Protein AF-A0A7J6UEG7-F1 (afdb_monomer_lite)

Organism: Perkinsus olseni (NCBI:txid32597)

Secondary structure (DSSP, 8-state):
--GGGS-GGG----SPPPHHHHHHHHHHHHTS-TT--B-HHHHHHHHHHHS-TT----HHHHHHHHHHHHHB-TTSPPPHHHHHHHHHHHHHHSPTTPPPPHHHHHHHHHHHHHHHHHGGGS-HHHHHHHHHHHTTSS--HHHHHHHHHHHTT-HHHHHHHHHHHHTTT--HHHHHHHHHHHHHS----HHHHHHHHHHHTTS-HHHHHTTHHHHHHHHHHHTS--S-HHHHHHHHHHHHHT---HHHHHHHHHHHHHHHHHHGGG--HHHHHHHHHHHHHHHH-----SS--------HHHHHHHHHHHHHHHHHHHTSSS--HHHHHHHHHHHHHHHHHT---TTHHHHHHHHHHHHHHT-STTTHHHHHHHHHHHHHTT--GGGGG--HHHHHHHHHHHHHHHHHHHHHTT-TTHHHHHHHH--S---HHHHHHHHHHHHHHHHH-HHHHTTS-HHHHHHHHH-

Foldseek 3Di:
DPVVPDDLLRDAADDADDPVVLLVQLVVLVPDPLPAAHELVSLLRNLCRSQPDDDDQDPSLLSSLQSSLSRYDLVHDHDLSSLLSNLRSQLSNAAQPRDRDPSNLVSNVSSLVNCLVCVVVDQLVSLLVSLLSCLSPPHPPVSLVSSLVSCLVPLVSLLSNLLSVLSNQPCLPSNLSSLVSNLVDQDQALVSLLSSLQSLLSHDLVRVVVVVVVLVSSLVNNPPDLVDLQSLLSSLLSVLSNLDDPVVLLVSLVSLLVSLLVCQLVDALVSLLSSLVSNLSSQPPNDDDDDDDDRPARDPVRLQSNLASSLSNLLVQLVDPDQDLVSLQSNLSNLLSCLSNVRAHPPLVSSLVSLLCVLVRPQDLSNLVSNLSNLQSCLSNVSQVSLQSCDLVSLVSSLVNALLSSLLSNLSSQDPNSVVSLVSLLDPDDDPVSVVSNVNSVVSNVPVPVVVVVVCDPVNVVSSVVD

Radius of gyration: 27.98 Å; chains: 1; bounding box: 71×56×66 Å

Sequence (467 aa):
LILGSISLPLLKLTGRVEKDVVAALARRLSRTPPTLRLSPRSVSNILAGACGDRHENSKASRELLEDLAARIDPEQPFAAIDSFSILRACGSILKPGQSASERTNNMITQCCGHLRRNYSDYEPRTLVFSLHMLSLFQPDRGLLRELLPVADGFPLNLQTMLLGVCERGKDIDSARQVLDRIGRLRCSDSAEAARILRSISRLPSELWESYSNLVDDLSKCALRDTKSSSRIFAVCLALAKMKPKREKVSELLERVMRAVVAAGDRLDLVDAATATSILVKLTSGVEADGDDRSPVMLPSRFCEPVAESIVSCLLRASSAPRFTARDLDRSSQCLAGLARLQLRPAEAEALELCLANMINDSISIKTAPFILSIIHSMWKLDLRRASNSVTERVVAALCEVDAVRTVYCVACLGASSVLGSLRLALRPGLTAVESSQLITALATIHLDNPRISDTLSRDDLQTALDL

pLDDT: mean 77.67, std 12.0, range [40.75, 94.38]

Structure (mmCIF, N/CA/C/O backbone):
data_AF-A0A7J6UEG7-F1
#
_entry.id   AF-A0A7J6UEG7-F1
#
loop_
_atom_site.group_PDB
_atom_site.id
_atom_site.type_symbol
_atom_site.label_atom_id
_atom_site.label_alt_id
_atom_site.label_comp_id
_atom_site.label_asym_id
_atom_site.label_entity_id
_atom_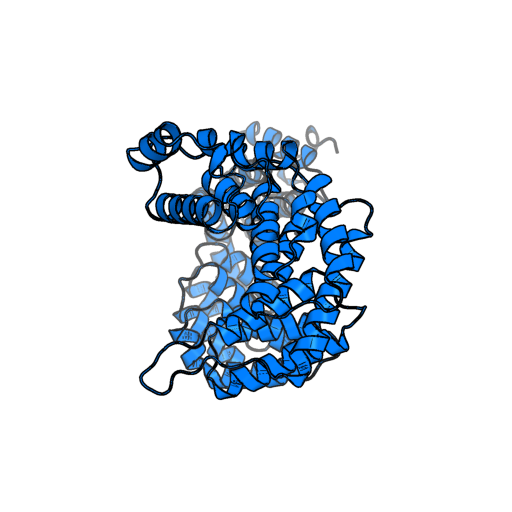site.label_seq_id
_atom_site.pdbx_PDB_ins_code
_atom_site.Cartn_x
_atom_site.Cartn_y
_atom_site.Cartn_z
_atom_site.occupancy
_atom_site.B_iso_or_equiv
_atom_site.auth_seq_id
_atom_site.auth_comp_id
_atom_site.auth_asym_id
_atom_site.auth_atom_id
_atom_site.pdbx_PDB_model_num
ATOM 1 N N . LEU A 1 1 ? -33.848 19.713 -0.790 1.00 47.59 1 LEU A N 1
ATOM 2 C CA . LEU A 1 1 ? -33.858 19.892 0.683 1.00 47.59 1 LEU A CA 1
ATOM 3 C C . LEU A 1 1 ? -33.789 21.394 0.977 1.00 47.59 1 LEU A C 1
ATOM 5 O O . LEU A 1 1 ? -32.737 21.986 0.774 1.00 47.59 1 LEU A O 1
ATOM 9 N N . ILE A 1 2 ? -34.897 22.048 1.353 1.00 50.03 2 ILE A N 1
ATOM 10 C CA . ILE A 1 2 ? -34.889 23.491 1.674 1.00 50.03 2 ILE A CA 1
ATOM 11 C C . ILE A 1 2 ? -34.363 23.649 3.103 1.00 50.03 2 ILE A C 1
ATOM 13 O O . ILE A 1 2 ? -35.131 23.794 4.054 1.00 50.03 2 ILE A O 1
ATOM 17 N N . LEU A 1 3 ? -33.037 23.582 3.259 1.00 54.72 3 LEU A N 1
ATOM 18 C CA . LEU A 1 3 ? -32.371 23.664 4.563 1.00 54.72 3 LEU A CA 1
ATOM 19 C C . LEU A 1 3 ? -32.811 24.900 5.364 1.00 54.72 3 LEU A C 1
ATOM 21 O O . LEU A 1 3 ? -32.900 24.812 6.577 1.00 54.72 3 LEU A O 1
ATOM 25 N N . GLY A 1 4 ? -33.142 26.020 4.711 1.00 57.25 4 GLY A N 1
ATOM 26 C CA . GLY A 1 4 ? -33.529 27.271 5.375 1.00 57.25 4 GLY A CA 1
ATOM 27 C C . GLY A 1 4 ? -34.779 27.199 6.263 1.00 57.25 4 GLY A C 1
ATOM 28 O O . GLY A 1 4 ? -34.887 27.995 7.189 1.00 57.25 4 GLY A O 1
ATOM 29 N N . SER A 1 5 ? -35.676 26.236 6.026 1.00 61.47 5 SER A N 1
ATOM 30 C CA . SER A 1 5 ? -36.985 26.141 6.698 1.00 61.47 5 SER A CA 1
ATOM 31 C C . SER A 1 5 ? -36.997 25.278 7.967 1.00 61.47 5 SER A C 1
ATOM 33 O O . SER A 1 5 ? -37.896 25.408 8.791 1.00 61.47 5 SER A O 1
ATOM 35 N N . ILE A 1 6 ? -35.994 24.414 8.158 1.00 66.69 6 ILE A N 1
ATOM 36 C CA . ILE A 1 6 ? -35.944 23.474 9.288 1.00 66.69 6 ILE A CA 1
ATOM 37 C C . ILE A 1 6 ? -35.074 24.067 10.391 1.00 66.69 6 ILE A C 1
ATOM 39 O O . ILE A 1 6 ? -33.915 24.404 10.140 1.00 66.69 6 ILE A O 1
ATOM 43 N N . SER A 1 7 ? -35.598 24.182 11.611 1.00 74.06 7 SER A N 1
ATOM 44 C CA . SER A 1 7 ? -34.811 24.622 12.770 1.00 74.06 7 SER A CA 1
ATOM 45 C C . SER A 1 7 ? -33.595 23.708 12.974 1.00 74.06 7 SER A C 1
ATOM 47 O O . SER A 1 7 ? -33.737 22.488 12.942 1.00 74.06 7 SER A O 1
ATOM 49 N N . LEU A 1 8 ? -32.396 24.276 13.158 1.00 77.06 8 LEU A N 1
ATOM 50 C CA . LEU A 1 8 ? -31.148 23.500 13.277 1.00 77.06 8 LEU A CA 1
ATOM 51 C C . LEU A 1 8 ? -31.196 22.401 14.363 1.00 77.06 8 LEU A C 1
ATOM 53 O O . LEU A 1 8 ? -30.745 21.298 14.065 1.00 77.06 8 LEU A O 1
ATOM 57 N N . PRO A 1 9 ? -31.789 22.618 15.556 1.00 76.06 9 PRO A N 1
ATOM 58 C CA . PRO A 1 9 ? -31.964 21.566 16.565 1.00 76.06 9 PRO A CA 1
ATOM 59 C C . PRO A 1 9 ? -32.820 20.370 16.113 1.00 76.06 9 PRO A C 1
ATOM 61 O O . PRO A 1 9 ? -32.706 19.278 16.657 1.00 76.06 9 PRO A O 1
ATOM 64 N N . LEU A 1 10 ? -33.689 20.563 15.116 1.00 74.12 10 LEU A N 1
ATOM 65 C CA . LEU A 1 10 ? -34.568 19.522 14.571 1.00 74.12 10 LEU A CA 1
ATOM 66 C C . LEU A 1 10 ? -34.009 18.900 13.285 1.00 74.12 10 LEU A C 1
ATOM 68 O O . LEU A 1 10 ? -34.620 17.995 12.712 1.00 74.12 10 LEU A O 1
ATOM 72 N N . LEU A 1 11 ? -32.867 19.390 12.794 1.00 78.81 11 LEU A N 1
ATOM 73 C CA . LEU A 1 11 ? -32.314 18.948 11.526 1.00 78.81 11 LEU A CA 1
ATOM 74 C C . LEU A 1 11 ? -31.732 17.538 11.663 1.00 78.81 11 LEU A C 1
ATOM 76 O O . LEU A 1 11 ? -30.730 17.316 12.341 1.00 78.81 11 LEU A O 1
ATOM 80 N N . LYS A 1 12 ? -32.332 16.591 10.942 1.00 77.88 12 LYS A N 1
ATOM 81 C CA . LYS A 1 12 ? -31.810 15.236 10.773 1.00 77.88 12 LYS A CA 1
ATOM 82 C C . LYS A 1 12 ? -31.518 14.986 9.302 1.00 77.88 12 LYS A C 1
ATOM 84 O O . LYS A 1 12 ? -32.423 14.968 8.471 1.00 77.88 12 LYS A O 1
ATOM 89 N N . LEU A 1 13 ? -30.244 14.790 8.988 1.00 72.94 13 LEU A N 1
ATOM 90 C CA . LEU A 1 13 ? -29.802 14.410 7.654 1.00 72.94 13 LEU A CA 1
ATOM 91 C C . LEU A 1 13 ? -29.750 12.881 7.582 1.00 72.94 13 LEU A C 1
ATOM 93 O O . LEU A 1 13 ? -29.163 12.234 8.445 1.00 72.94 13 LEU A O 1
ATOM 97 N N . THR A 1 14 ? -30.402 12.300 6.577 1.00 67.88 14 THR A N 1
ATOM 98 C CA . THR A 1 14 ? -30.423 10.847 6.362 1.00 67.88 14 THR A CA 1
ATOM 99 C C . THR A 1 14 ? -29.874 10.523 4.978 1.00 67.88 14 THR A C 1
ATOM 101 O O . THR A 1 14 ? -30.118 11.254 4.020 1.00 67.88 14 THR A O 1
ATOM 104 N N . GLY A 1 15 ? -29.115 9.431 4.878 1.00 65.06 15 GLY A N 1
ATOM 105 C CA . GLY A 1 15 ? -28.500 9.002 3.623 1.00 65.06 15 GLY A CA 1
ATOM 106 C C . GLY A 1 15 ? -27.264 9.812 3.221 1.00 65.06 15 GLY A C 1
ATOM 107 O O . GLY A 1 15 ? -26.678 10.543 4.018 1.00 65.06 15 GLY A O 1
ATOM 108 N N . ARG A 1 16 ? -26.832 9.628 1.968 1.00 64.94 16 ARG A N 1
ATOM 109 C CA . ARG A 1 16 ? -25.660 10.312 1.412 1.00 64.94 16 ARG A CA 1
ATOM 110 C C . ARG A 1 16 ? -26.029 11.749 1.056 1.00 64.94 16 ARG A C 1
ATOM 112 O O . ARG A 1 16 ? -26.858 11.971 0.180 1.00 64.94 16 ARG A O 1
ATOM 119 N N . VAL A 1 17 ? -25.382 12.703 1.714 1.00 74.94 17 VAL A N 1
ATOM 120 C CA . VAL A 1 17 ? -25.571 14.134 1.466 1.00 74.94 17 VAL A CA 1
ATOM 121 C C . VAL A 1 17 ? -24.544 14.620 0.439 1.00 74.94 17 VAL A C 1
ATOM 123 O O . VAL A 1 17 ? -23.370 14.260 0.504 1.00 74.94 17 VAL A O 1
ATOM 126 N N . GLU A 1 18 ? -24.986 15.403 -0.546 1.00 77.00 18 GLU A N 1
ATOM 127 C CA . GLU A 1 18 ? -24.104 15.977 -1.569 1.00 77.00 18 GLU A CA 1
ATOM 128 C C . GLU A 1 18 ? -23.235 17.109 -1.004 1.00 77.00 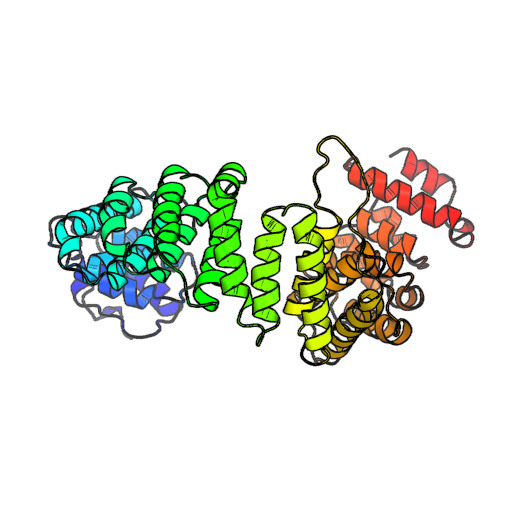18 GLU A C 1
ATOM 130 O O . GLU A 1 18 ? -23.626 17.818 -0.072 1.00 77.00 18 GLU A O 1
ATOM 135 N N . LYS A 1 19 ? -22.061 17.329 -1.611 1.00 76.56 19 LYS A N 1
ATOM 136 C CA . LYS A 1 19 ? -21.098 18.359 -1.178 1.00 76.56 19 LYS A CA 1
ATOM 137 C C . LYS A 1 19 ? -21.718 19.758 -1.120 1.00 76.56 19 LYS A C 1
ATOM 139 O O . LYS A 1 19 ? -21.416 20.521 -0.203 1.00 76.56 19 LYS A O 1
ATOM 144 N N . ASP A 1 20 ? -22.621 20.072 -2.043 1.00 80.94 20 ASP A N 1
ATOM 145 C CA . ASP A 1 20 ? -23.283 21.378 -2.105 1.00 80.94 20 ASP A CA 1
ATOM 146 C C . ASP A 1 20 ? -24.245 21.602 -0.938 1.00 80.94 20 ASP A C 1
ATOM 148 O O . ASP A 1 20 ? -24.373 22.722 -0.439 1.00 80.94 20 ASP A O 1
ATOM 152 N N . VAL A 1 21 ? -24.863 20.529 -0.439 1.00 80.12 21 VAL A N 1
ATOM 153 C CA . VAL A 1 21 ? -25.728 20.564 0.745 1.00 80.12 21 VAL A CA 1
ATOM 154 C C . VAL A 1 21 ? -24.887 20.774 2.005 1.00 80.12 21 VAL A C 1
ATOM 156 O O . VAL A 1 21 ? -25.259 21.586 2.852 1.00 80.12 21 VAL A O 1
ATOM 159 N N . VAL A 1 22 ? -23.720 20.127 2.104 1.00 79.12 22 VAL A N 1
ATOM 160 C CA . VAL A 1 22 ? -22.755 20.361 3.196 1.00 79.12 22 VAL A CA 1
ATOM 161 C C . VAL A 1 22 ? -22.261 21.810 3.180 1.00 79.12 22 VAL A C 1
ATOM 163 O O . VAL A 1 22 ? -22.274 22.479 4.213 1.00 79.12 22 VAL A O 1
ATOM 166 N N . ALA A 1 23 ? -21.906 22.340 2.008 1.00 80.44 23 ALA A N 1
ATOM 167 C CA . ALA A 1 23 ? -21.479 23.729 1.858 1.00 80.44 23 ALA A CA 1
ATOM 168 C C . ALA A 1 23 ? -22.606 24.728 2.182 1.00 80.44 23 ALA A C 1
ATOM 170 O O . ALA A 1 23 ? -22.364 25.761 2.808 1.00 80.44 23 ALA A O 1
ATOM 171 N N . ALA A 1 24 ? -23.848 24.431 1.791 1.00 82.12 24 ALA A N 1
ATOM 172 C CA . ALA A 1 24 ? -25.009 25.241 2.148 1.00 82.12 24 ALA A CA 1
ATOM 173 C C . ALA A 1 24 ? -25.274 25.233 3.661 1.00 82.12 24 ALA A C 1
ATOM 175 O O . ALA A 1 24 ? -25.622 26.272 4.223 1.00 82.12 24 ALA A O 1
ATOM 176 N N . LEU A 1 25 ? -25.070 24.093 4.324 1.00 84.19 25 LEU A N 1
ATOM 177 C CA . LEU A 1 25 ? -25.222 23.974 5.769 1.00 84.19 25 LEU A CA 1
ATOM 178 C C . LEU A 1 25 ? -24.139 24.745 6.528 1.00 84.19 25 LEU A C 1
ATOM 180 O O . LEU A 1 25 ? -24.479 25.492 7.444 1.00 84.19 25 LEU A O 1
ATOM 184 N N . ALA A 1 26 ? -22.876 24.634 6.107 1.00 82.12 26 ALA A N 1
ATOM 185 C CA . ALA A 1 26 ? -21.773 25.418 6.664 1.00 82.12 26 ALA A CA 1
ATOM 186 C C . ALA A 1 26 ? -22.055 26.927 6.544 1.00 82.12 26 ALA A C 1
ATOM 188 O O . ALA A 1 26 ? -22.009 27.655 7.532 1.00 82.12 26 ALA A O 1
ATOM 189 N N . ARG A 1 27 ? -22.495 27.396 5.363 1.00 84.38 27 ARG A N 1
ATOM 190 C CA . ARG A 1 27 ? -22.904 28.801 5.155 1.00 84.38 27 ARG A CA 1
ATOM 191 C C . ARG A 1 27 ? -24.093 29.232 6.014 1.00 84.38 27 ARG A C 1
ATOM 193 O O . ARG A 1 27 ? -24.211 30.407 6.352 1.00 84.38 27 ARG A O 1
ATOM 200 N N . ARG A 1 28 ? -25.023 28.325 6.316 1.00 85.06 28 ARG A N 1
ATOM 201 C CA . ARG A 1 28 ? -26.169 28.628 7.181 1.00 85.06 28 ARG A CA 1
ATOM 202 C C . ARG A 1 28 ? -25.731 28.763 8.636 1.00 85.06 28 ARG A C 1
ATOM 204 O O . ARG A 1 28 ? -26.150 29.704 9.305 1.00 85.06 28 ARG A O 1
ATOM 211 N N . LEU A 1 29 ? -24.893 27.847 9.113 1.00 82.75 29 LEU A N 1
ATOM 212 C CA . LEU A 1 29 ? -24.364 27.869 10.475 1.00 82.75 29 LEU A CA 1
ATOM 213 C C . LEU A 1 29 ? -23.488 29.095 10.726 1.00 82.75 29 LEU A C 1
ATOM 215 O O . LEU A 1 29 ? -23.670 29.739 11.757 1.00 82.75 29 LEU A O 1
ATOM 219 N N . SER A 1 30 ? -22.656 29.502 9.768 1.00 81.44 30 SER A N 1
ATOM 220 C CA . SER A 1 30 ? -21.837 30.713 9.905 1.00 81.44 30 SER A CA 1
ATOM 221 C C . SER A 1 30 ? -22.663 32.004 9.994 1.00 81.44 30 SER A C 1
ATOM 223 O O . SER A 1 30 ? -22.244 32.968 10.627 1.00 81.44 30 SER A O 1
ATOM 225 N N . ARG A 1 31 ? -23.874 32.017 9.417 1.00 83.44 31 ARG A N 1
ATOM 226 C CA . ARG A 1 31 ? -24.843 33.129 9.512 1.00 83.44 31 ARG A CA 1
ATOM 227 C C . ARG A 1 31 ? -25.754 33.055 10.736 1.00 83.44 31 ARG A C 1
ATOM 229 O O . ARG A 1 31 ? -26.509 33.988 10.994 1.00 83.44 31 ARG A O 1
ATOM 236 N N . THR A 1 32 ? -25.740 31.942 11.460 1.00 82.69 32 THR A N 1
ATOM 237 C CA . THR A 1 32 ? -26.579 31.759 12.646 1.00 82.69 32 THR A CA 1
ATOM 238 C C . THR A 1 32 ? -25.921 32.460 13.840 1.00 82.69 32 THR A C 1
ATOM 240 O O . THR A 1 32 ? -24.700 32.367 13.977 1.00 82.69 32 THR A O 1
ATOM 243 N N . PRO A 1 33 ? -26.668 33.126 14.742 1.00 82.25 33 PRO A N 1
ATOM 244 C CA . PRO A 1 33 ? -26.075 33.803 15.895 1.00 82.25 33 PRO A CA 1
ATOM 245 C C . PRO A 1 33 ? -25.184 32.857 16.712 1.00 82.25 33 PRO A C 1
ATOM 247 O O . PRO A 1 33 ? -25.615 31.734 16.985 1.00 82.25 33 PRO A O 1
ATOM 250 N N . PRO A 1 34 ? -23.964 33.255 17.116 1.00 76.50 34 PRO A N 1
ATOM 251 C CA . PRO A 1 34 ? -23.046 32.391 17.870 1.00 76.50 34 PRO A CA 1
ATOM 252 C C . PRO A 1 34 ? -23.591 31.991 19.251 1.00 76.50 34 PRO A C 1
ATOM 254 O O . PRO A 1 34 ? -23.117 31.029 19.843 1.00 76.50 34 PRO A O 1
ATOM 257 N N . THR A 1 35 ? -24.620 32.688 19.738 1.00 82.56 35 THR A N 1
ATOM 258 C CA . THR A 1 35 ? -25.360 32.374 20.965 1.00 82.56 35 THR A CA 1
ATOM 259 C C . THR A 1 35 ? -26.236 31.127 20.857 1.00 82.56 35 THR A C 1
ATOM 261 O O . THR A 1 35 ? -26.627 30.583 21.887 1.00 82.56 35 THR A O 1
ATOM 264 N N . LEU A 1 36 ? -26.551 30.647 19.644 1.00 84.81 36 LEU A N 1
ATOM 265 C CA . LEU A 1 36 ? -27.316 29.412 19.479 1.00 84.81 36 LEU A CA 1
ATOM 266 C C . LEU A 1 36 ? -26.488 28.217 19.960 1.00 84.81 36 LEU A C 1
ATOM 268 O O . LEU A 1 36 ? -25.526 27.815 19.299 1.00 84.81 36 LEU A O 1
ATOM 272 N N . ARG A 1 37 ? -26.933 27.626 21.069 1.00 87.31 37 ARG A N 1
ATOM 273 C CA . ARG A 1 37 ? -26.441 26.354 21.594 1.00 87.31 37 ARG A CA 1
ATOM 274 C C . ARG A 1 37 ? -27.220 25.186 20.992 1.00 87.31 37 ARG A C 1
ATOM 276 O O . ARG A 1 37 ? -28.433 25.267 20.799 1.00 87.31 37 ARG A O 1
ATOM 283 N N . LEU A 1 38 ? -26.513 24.112 20.661 1.00 87.50 38 LEU A N 1
ATOM 284 C CA . LEU A 1 38 ? -27.060 22.893 20.077 1.00 87.50 38 LEU A CA 1
ATOM 285 C C . LEU A 1 38 ? -26.841 21.725 21.031 1.00 87.50 38 LEU A C 1
ATOM 287 O O . LEU A 1 38 ? -25.746 21.547 21.559 1.00 87.50 38 LEU A O 1
ATOM 291 N N . SER A 1 39 ? -27.865 20.889 21.189 1.00 87.69 39 SER A N 1
ATOM 292 C CA . SER A 1 39 ? -27.724 19.654 21.955 1.00 87.69 39 SER A CA 1
ATOM 293 C C . SER A 1 39 ? -26.709 18.707 21.297 1.00 87.69 39 SER A C 1
ATOM 295 O O . SER A 1 39 ? -26.598 18.700 20.060 1.00 87.69 39 SER A O 1
ATOM 297 N N . PRO A 1 40 ? -26.030 17.838 22.070 1.00 85.50 40 PRO A N 1
ATOM 298 C CA . PRO A 1 40 ? -25.176 16.783 21.524 1.00 85.50 40 PRO A CA 1
ATOM 299 C C . PRO A 1 40 ? -25.876 15.936 20.455 1.00 85.50 40 PRO A C 1
ATOM 301 O O . PRO A 1 40 ? -25.295 15.633 19.414 1.00 85.50 40 PRO A O 1
ATOM 304 N N . ARG A 1 41 ? -27.167 15.646 20.657 1.00 85.81 41 ARG A N 1
ATOM 305 C CA . ARG A 1 41 ? -28.029 14.942 19.700 1.00 85.81 41 ARG A CA 1
ATOM 306 C C . ARG A 1 41 ? -28.164 15.676 18.367 1.00 85.81 41 ARG A C 1
ATOM 308 O O . ARG A 1 41 ? -28.110 15.055 17.307 1.00 85.81 41 ARG A O 1
ATOM 315 N N . SER A 1 42 ? -28.338 16.995 18.409 1.00 85.75 42 SER A N 1
ATOM 316 C CA . SER A 1 42 ? -28.457 17.829 17.206 1.00 85.75 42 SER A CA 1
ATOM 317 C C . SER A 1 42 ? -27.139 17.861 16.439 1.00 85.75 42 SER A C 1
ATOM 319 O O . SER A 1 42 ? -27.118 17.643 15.229 1.00 85.75 42 SER A O 1
ATOM 321 N N . VAL A 1 43 ? -26.030 18.069 17.155 1.00 87.06 43 VAL A N 1
ATOM 322 C CA . VAL A 1 43 ? -24.682 18.060 16.572 1.00 87.06 43 VAL A CA 1
ATOM 323 C C . VAL A 1 43 ? -24.381 16.700 15.944 1.00 87.06 43 VAL A C 1
ATOM 325 O O . VAL A 1 43 ? -23.964 16.640 14.790 1.00 87.06 43 VAL A O 1
ATOM 328 N N . SER A 1 44 ? -24.678 15.611 16.656 1.00 85.56 44 SER A N 1
ATOM 329 C CA . SER A 1 44 ? -24.558 14.239 16.162 1.00 85.56 44 SER A CA 1
ATOM 330 C C . SER A 1 44 ? -25.360 14.008 14.878 1.00 85.56 44 SER A C 1
ATOM 332 O O . SER A 1 44 ? -24.792 13.546 13.891 1.00 85.56 44 SER A O 1
ATOM 334 N N . ASN A 1 45 ? -26.646 14.372 14.847 1.00 83.81 45 ASN A N 1
ATOM 335 C CA . ASN A 1 45 ? -27.504 14.186 13.671 1.00 83.81 45 ASN A CA 1
ATOM 336 C C . ASN A 1 45 ? -26.993 14.950 12.443 1.00 83.81 45 ASN A C 1
ATOM 338 O O . ASN A 1 45 ? -27.055 14.444 11.319 1.00 83.81 45 ASN A O 1
ATOM 342 N N . ILE A 1 46 ? -26.492 16.168 12.655 1.00 85.62 46 ILE A N 1
ATOM 343 C CA . ILE A 1 46 ? -25.930 16.990 11.587 1.00 85.62 46 ILE A CA 1
ATOM 344 C C . ILE A 1 46 ? -24.627 16.371 11.073 1.00 85.62 46 ILE A C 1
ATOM 346 O O . ILE A 1 46 ? -24.477 16.169 9.867 1.00 85.62 46 ILE A O 1
ATOM 350 N N . LEU A 1 47 ? -23.703 16.043 11.977 1.00 84.25 47 LEU A N 1
ATOM 351 C CA . LEU A 1 47 ? -22.396 15.492 11.630 1.00 84.25 47 LEU A CA 1
ATOM 352 C C . LEU A 1 47 ? -22.499 14.107 10.985 1.00 84.25 47 LEU A C 1
ATOM 354 O O . LEU A 1 47 ? -21.825 13.857 9.989 1.00 84.25 47 LEU A O 1
ATOM 358 N N . ALA A 1 48 ? -23.363 13.226 11.489 1.00 77.31 48 ALA A N 1
ATOM 359 C CA . ALA A 1 48 ? -23.532 11.877 10.955 1.00 77.31 48 ALA A CA 1
ATOM 360 C C . ALA A 1 48 ? -24.022 11.885 9.499 1.00 77.31 48 ALA A C 1
ATOM 362 O O . ALA A 1 48 ? -23.542 11.099 8.682 1.00 77.31 48 ALA A O 1
ATOM 363 N N . GLY A 1 49 ? -24.949 12.785 9.153 1.00 75.00 49 GLY A N 1
ATOM 364 C CA . GLY A 1 49 ? -25.429 12.903 7.777 1.00 75.00 49 GLY A CA 1
ATOM 365 C C . GLY A 1 49 ? -24.494 13.703 6.869 1.00 75.00 49 GLY A C 1
ATOM 366 O O . GLY A 1 49 ? -24.321 13.343 5.707 1.00 75.00 49 GLY A O 1
ATOM 367 N N . ALA A 1 50 ? -23.855 14.760 7.378 1.00 73.69 50 ALA A N 1
ATOM 368 C CA . ALA A 1 50 ? -22.952 15.590 6.581 1.00 73.69 50 ALA A CA 1
ATOM 369 C C . ALA A 1 50 ? -21.569 14.955 6.361 1.00 73.69 50 ALA A C 1
ATOM 371 O O . ALA A 1 50 ? -20.915 15.257 5.369 1.00 73.69 50 ALA A O 1
ATOM 372 N N . CYS A 1 51 ? -21.105 14.114 7.289 1.00 70.75 51 CYS A N 1
ATOM 373 C CA . CYS A 1 51 ? -19.725 13.624 7.360 1.00 70.75 51 CYS A CA 1
ATOM 374 C C . CYS A 1 51 ? -19.653 12.119 7.687 1.00 70.75 51 CYS A C 1
ATOM 376 O O . CYS A 1 51 ? -18.779 11.676 8.423 1.00 70.75 51 CYS A O 1
ATOM 378 N N . GLY A 1 52 ? -20.591 11.315 7.176 1.00 63.06 52 GLY A N 1
ATOM 379 C CA . GLY A 1 52 ? -20.557 9.854 7.332 1.00 63.06 52 GLY A CA 1
ATOM 380 C C . GLY A 1 52 ? -19.348 9.176 6.654 1.00 63.06 52 GLY A C 1
ATOM 381 O O . GLY A 1 52 ? -18.511 9.829 6.037 1.00 63.06 52 GLY A O 1
ATOM 382 N N . ASP A 1 53 ? -19.303 7.838 6.707 1.00 52.88 53 ASP A N 1
ATOM 383 C CA . ASP A 1 53 ? -18.167 6.931 6.393 1.00 52.88 53 ASP A CA 1
ATOM 384 C C . ASP A 1 53 ? -17.355 7.136 5.105 1.00 52.88 53 ASP A C 1
ATOM 386 O O . ASP A 1 53 ? -16.349 6.458 4.896 1.00 52.88 53 ASP A O 1
ATOM 390 N N . ARG A 1 54 ? -17.796 7.992 4.186 1.00 54.28 54 ARG A N 1
ATOM 391 C CA . ARG A 1 54 ? -17.169 8.169 2.869 1.00 54.28 54 ARG A CA 1
ATOM 392 C C . ARG A 1 54 ? -17.027 9.632 2.467 1.00 54.28 54 ARG A C 1
ATOM 394 O O . ARG A 1 54 ? -16.911 9.917 1.274 1.00 54.28 54 ARG A O 1
ATOM 401 N N . HIS A 1 55 ? -17.093 10.558 3.422 1.00 60.81 55 HIS A N 1
ATOM 402 C CA . HIS A 1 55 ? -16.988 11.971 3.099 1.00 60.81 55 HIS A CA 1
ATOM 403 C C . HIS A 1 55 ? -15.530 12.406 2.919 1.00 60.81 55 HIS A C 1
ATOM 405 O O . HIS A 1 55 ? -14.642 12.054 3.687 1.00 60.81 55 HIS A O 1
ATOM 411 N N . GLU A 1 56 ? -15.283 13.170 1.860 1.00 61.31 56 GLU A N 1
ATOM 412 C CA . GLU A 1 56 ? -13.965 13.713 1.546 1.00 61.31 56 GLU A CA 1
ATOM 413 C C . GLU A 1 56 ? -13.628 14.856 2.514 1.00 61.31 56 GLU A C 1
ATOM 415 O O . GLU A 1 56 ? -14.475 15.722 2.759 1.00 61.31 56 GLU A O 1
ATOM 420 N N . ASN A 1 57 ? -12.390 14.885 3.024 1.00 70.69 57 ASN A N 1
ATOM 421 C CA . ASN A 1 57 ? -11.838 15.991 3.812 1.00 70.69 57 ASN A CA 1
ATOM 422 C C . ASN A 1 57 ? -11.817 17.281 2.965 1.00 70.69 57 ASN A C 1
ATOM 424 O O . ASN A 1 57 ? -10.834 17.597 2.290 1.00 70.69 57 ASN A O 1
ATOM 428 N N . SER A 1 58 ? -12.929 18.014 2.998 1.00 77.88 58 SER A N 1
ATOM 429 C CA . SER A 1 58 ? -13.140 19.267 2.278 1.00 77.88 58 SER A CA 1
ATOM 430 C C . SER A 1 58 ? -13.055 20.468 3.220 1.00 77.88 58 SER A C 1
ATOM 432 O O . SER A 1 58 ? -13.262 20.345 4.429 1.00 77.88 58 SER A O 1
ATOM 434 N N . LYS A 1 59 ? -12.790 21.657 2.664 1.00 81.62 59 LYS A N 1
ATOM 435 C CA . LYS A 1 59 ? -12.803 22.911 3.431 1.00 81.62 59 LYS A CA 1
ATOM 436 C C . LYS A 1 59 ? -14.161 23.139 4.113 1.00 81.62 59 LYS A C 1
ATOM 438 O O . LYS A 1 59 ? -14.195 23.421 5.302 1.00 81.62 59 LYS A O 1
ATOM 443 N N . ALA A 1 60 ? -15.259 22.908 3.389 1.00 81.38 60 ALA A N 1
ATOM 444 C CA . ALA A 1 60 ? -16.618 23.069 3.906 1.00 81.38 60 ALA A CA 1
ATOM 445 C C . ALA A 1 60 ? -16.933 22.106 5.063 1.00 81.38 60 ALA A C 1
ATOM 447 O O . ALA A 1 60 ? -17.568 22.501 6.034 1.00 81.38 60 ALA A O 1
ATOM 448 N N . SER A 1 61 ? -16.463 20.855 4.993 1.00 81.81 61 SER A N 1
ATOM 449 C CA . SER A 1 61 ? -16.637 19.879 6.079 1.00 81.81 61 SER A CA 1
ATOM 450 C C . SER A 1 61 ? -15.874 20.287 7.344 1.00 81.81 61 SER A C 1
ATOM 452 O O . SER A 1 61 ? -16.370 20.081 8.447 1.00 81.81 61 SER A O 1
ATOM 454 N N . ARG A 1 62 ? -14.689 20.896 7.195 1.00 81.56 62 ARG A N 1
ATOM 455 C CA . ARG A 1 62 ? -13.925 21.434 8.331 1.00 81.56 62 ARG A CA 1
ATOM 456 C C . ARG A 1 62 ? -14.600 22.653 8.944 1.00 81.56 62 ARG A C 1
ATOM 458 O O . ARG A 1 62 ? -14.769 22.686 10.150 1.00 81.56 62 ARG A O 1
ATOM 465 N N . GLU A 1 63 ? -15.020 23.614 8.125 1.00 85.50 63 GLU A N 1
ATOM 466 C CA . GLU A 1 63 ? -15.761 24.794 8.596 1.00 85.50 63 GLU A CA 1
ATOM 467 C C . GLU A 1 63 ? -17.040 24.383 9.341 1.00 85.50 63 GLU A C 1
ATOM 469 O O . GLU A 1 63 ? -17.310 24.881 10.428 1.00 85.50 63 GLU A O 1
ATOM 474 N N . LEU A 1 64 ? -17.773 23.398 8.808 1.00 88.00 64 LEU A N 1
ATOM 475 C CA . LEU A 1 64 ? -18.948 22.829 9.465 1.00 88.00 64 LEU A CA 1
ATOM 476 C C . LEU A 1 64 ? -18.617 22.214 10.833 1.00 88.00 64 LEU A C 1
ATOM 478 O O . LEU A 1 64 ? -19.344 22.451 11.797 1.00 88.00 64 LEU A O 1
ATOM 482 N N . LEU A 1 65 ? -17.546 21.418 10.919 1.00 88.12 65 LEU A N 1
ATOM 483 C CA . LEU A 1 65 ? -17.104 20.808 12.174 1.00 88.12 65 LEU A CA 1
ATOM 484 C C . LEU A 1 65 ? -16.758 21.874 13.220 1.00 88.12 65 LEU A C 1
ATOM 486 O O . LEU A 1 65 ? -17.195 21.766 14.362 1.00 88.12 65 LEU A O 1
ATOM 490 N N . GLU A 1 66 ? -16.018 22.904 12.819 1.00 87.44 66 GLU A N 1
ATOM 491 C CA . GLU A 1 66 ? -15.590 23.999 13.692 1.00 87.44 66 GLU A CA 1
ATOM 492 C C . GLU A 1 66 ? -16.771 24.823 14.219 1.00 87.44 66 GLU A C 1
ATOM 494 O O . GLU A 1 66 ? -16.859 25.104 15.419 1.00 87.44 66 GLU A O 1
ATOM 499 N N . ASP A 1 67 ? -17.723 25.156 13.346 1.00 87.69 67 ASP A N 1
ATOM 500 C CA . ASP A 1 67 ? -18.932 25.882 13.733 1.00 87.69 67 ASP A CA 1
ATOM 501 C C . ASP A 1 67 ? -19.804 25.066 14.695 1.00 87.69 67 ASP A C 1
ATOM 503 O O . ASP A 1 67 ? -20.366 25.619 15.642 1.00 87.69 67 ASP A O 1
ATOM 507 N N . LEU A 1 68 ? -19.921 23.752 14.485 1.00 89.44 68 LEU A N 1
ATOM 508 C CA . LEU A 1 68 ? -20.686 22.872 15.372 1.00 89.44 68 LEU A CA 1
ATOM 509 C C . LEU A 1 68 ? -19.983 22.656 16.714 1.00 89.44 68 LEU A C 1
ATOM 511 O O . LEU A 1 68 ? -20.646 22.710 17.751 1.00 89.44 68 LEU A O 1
ATOM 515 N N . ALA A 1 69 ? -18.660 22.488 16.716 1.00 87.75 69 ALA A N 1
ATOM 516 C CA . ALA A 1 69 ? -17.867 22.370 17.938 1.00 87.75 69 ALA A CA 1
ATOM 517 C C . ALA A 1 69 ? -17.970 23.629 18.815 1.00 87.75 69 ALA A C 1
ATOM 519 O O . ALA A 1 69 ? -17.980 23.530 20.038 1.00 87.75 69 ALA A O 1
ATOM 520 N N . ALA A 1 70 ? -18.110 24.816 18.215 1.00 86.56 70 ALA A N 1
ATOM 521 C CA . ALA A 1 70 ? -18.329 26.061 18.956 1.00 86.56 70 ALA A CA 1
ATOM 522 C C . ALA A 1 70 ? -19.726 26.162 19.601 1.00 86.56 70 ALA A C 1
ATOM 524 O O . ALA A 1 70 ? -19.919 26.924 20.552 1.00 86.56 70 ALA A O 1
ATOM 525 N N . ARG A 1 71 ? -20.705 25.425 19.067 1.00 88.81 71 ARG A N 1
ATOM 526 C CA . ARG A 1 71 ? -22.130 25.547 19.408 1.00 88.81 71 ARG A CA 1
ATOM 527 C C . ARG A 1 71 ? -22.649 24.415 20.274 1.00 88.81 71 ARG A C 1
ATOM 529 O O . ARG A 1 71 ? -23.750 24.555 20.799 1.00 88.81 71 ARG A O 1
ATOM 536 N N . ILE A 1 72 ? -21.908 23.319 20.415 1.00 88.38 72 ILE A N 1
ATOM 537 C CA . ILE A 1 72 ? -22.328 22.217 21.276 1.00 88.38 72 ILE A CA 1
ATOM 538 C C . ILE A 1 72 ? -22.517 22.721 22.709 1.00 88.38 72 ILE A C 1
ATOM 540 O O . ILE A 1 72 ? -21.706 23.493 23.225 1.00 88.38 72 ILE A O 1
ATOM 544 N N . ASP A 1 73 ? -23.636 22.339 23.307 1.00 85.12 73 ASP A N 1
ATOM 545 C CA . ASP A 1 73 ? -23.949 22.611 24.700 1.00 85.12 73 ASP A CA 1
ATOM 546 C C . ASP A 1 73 ? -23.332 21.511 25.575 1.00 85.12 73 ASP A C 1
ATOM 548 O O . ASP A 1 73 ? -23.798 20.368 25.520 1.00 85.12 73 ASP A O 1
ATOM 552 N N . PRO A 1 74 ? -22.270 21.810 26.342 1.00 72.25 74 PRO A N 1
ATOM 553 C CA . PRO A 1 74 ? -21.578 20.804 27.136 1.00 72.25 74 PRO A CA 1
ATOM 554 C C . PRO A 1 74 ? -22.339 20.416 28.408 1.00 72.25 74 PRO A C 1
ATOM 556 O O . PRO A 1 74 ? -22.007 19.398 29.013 1.00 72.25 74 PRO A O 1
ATOM 559 N N . GLU A 1 75 ? -23.324 21.215 28.831 1.00 78.12 75 GLU A N 1
ATOM 560 C CA . GLU A 1 75 ? -24.108 20.959 30.045 1.00 78.12 75 GLU A CA 1
ATOM 561 C C . GLU A 1 75 ? -25.241 19.957 29.796 1.00 78.12 75 GLU A C 1
ATOM 563 O O . GLU A 1 75 ? -25.767 19.357 30.735 1.00 78.12 75 GLU A O 1
ATOM 568 N N . GLN A 1 76 ? -25.601 19.726 28.530 1.00 77.69 76 GLN A N 1
ATOM 569 C CA . GLN A 1 76 ? -26.616 18.744 28.173 1.00 77.69 76 GLN A CA 1
ATOM 570 C C . GLN A 1 76 ? -26.069 17.313 28.200 1.00 77.69 76 GLN A C 1
ATOM 572 O O . GLN A 1 76 ? -24.928 17.068 27.796 1.00 77.69 76 GLN A O 1
ATOM 577 N N . PRO A 1 77 ? -26.892 16.333 28.619 1.00 68.38 77 PRO A N 1
ATOM 578 C CA . PRO A 1 77 ? -26.478 14.941 28.641 1.00 68.38 77 PRO A CA 1
ATOM 579 C C . PRO A 1 77 ? -26.165 14.470 27.219 1.00 68.38 77 PRO A C 1
ATOM 581 O O . PRO A 1 77 ? -26.980 14.583 26.300 1.00 68.38 77 PRO A O 1
ATOM 584 N N . PHE A 1 78 ? -24.972 13.913 27.042 1.00 73.00 78 PHE A N 1
ATOM 585 C CA . PHE A 1 78 ? -24.628 13.198 25.825 1.00 73.00 78 PHE A CA 1
ATOM 586 C C . PHE A 1 78 ? -25.321 11.841 25.872 1.00 73.00 78 PHE A C 1
ATOM 588 O O . PHE A 1 78 ? -25.102 11.067 26.796 1.00 73.00 78 PHE A O 1
ATOM 595 N N . ALA A 1 79 ? -26.129 11.495 24.870 1.00 73.31 79 ALA A N 1
ATOM 596 C CA . ALA A 1 79 ? -26.416 10.083 24.691 1.00 73.31 79 ALA A CA 1
ATOM 597 C C . ALA A 1 79 ? -25.146 9.406 24.163 1.00 73.31 79 ALA A C 1
ATOM 599 O O . ALA A 1 79 ? -24.427 9.948 23.322 1.00 73.31 79 ALA A O 1
ATOM 600 N N . ALA A 1 80 ? -24.905 8.184 24.611 1.00 66.75 80 ALA A N 1
ATOM 601 C CA . ALA A 1 80 ? -23.867 7.292 24.112 1.00 66.75 80 ALA A CA 1
ATOM 602 C C . ALA A 1 80 ? -23.642 7.344 22.594 1.00 66.75 80 ALA A C 1
ATOM 604 O O . ALA A 1 80 ? -22.545 7.593 22.091 1.00 66.75 80 ALA A O 1
ATOM 605 N N . ILE A 1 81 ? -24.738 7.138 21.864 1.00 73.75 81 ILE A N 1
ATOM 606 C CA . ILE A 1 81 ? -24.778 7.086 20.407 1.00 73.75 81 ILE A CA 1
ATOM 607 C C . ILE A 1 81 ? -24.398 8.425 19.764 1.00 73.75 81 ILE A C 1
ATOM 609 O O . ILE A 1 81 ? -23.874 8.444 18.647 1.00 73.75 81 ILE A O 1
ATOM 613 N N . ASP A 1 82 ? -24.603 9.533 20.476 1.00 79.94 82 ASP A N 1
ATOM 614 C CA . ASP A 1 82 ? -24.269 10.868 20.000 1.00 79.94 82 ASP A CA 1
ATOM 615 C C . ASP A 1 82 ? -22.761 11.097 20.107 1.00 79.94 82 ASP A C 1
ATOM 617 O O . ASP A 1 82 ? -22.144 11.463 19.106 1.00 79.94 82 ASP A O 1
ATOM 621 N N . SER A 1 83 ? -22.147 10.770 21.255 1.00 79.69 83 SER A N 1
ATOM 622 C CA . SER A 1 83 ? -20.684 10.801 21.427 1.00 79.69 83 SER A CA 1
ATOM 623 C C . SER A 1 83 ? -19.985 9.957 20.359 1.00 79.69 83 SER A C 1
ATOM 625 O O . SER A 1 83 ? -19.030 10.412 19.730 1.00 79.69 83 SER A O 1
ATOM 627 N N . PHE A 1 84 ? -20.495 8.752 20.092 1.00 75.69 84 PHE A N 1
ATOM 628 C CA . PHE A 1 84 ? -19.945 7.872 19.061 1.00 75.69 84 PHE A CA 1
ATOM 629 C C . PHE A 1 84 ? -20.042 8.461 17.655 1.00 75.69 84 PHE A C 1
ATOM 631 O O . PHE A 1 84 ? -19.067 8.461 16.901 1.00 75.69 84 PHE A O 1
ATOM 638 N N . SER A 1 85 ? -21.208 8.991 17.301 1.00 78.19 85 SER A N 1
ATOM 639 C CA . SER A 1 85 ? -21.435 9.574 15.979 1.00 78.19 85 SER A CA 1
ATOM 640 C C . SER A 1 85 ? -20.587 10.827 15.753 1.00 78.19 85 SER A C 1
ATOM 642 O O . SER A 1 85 ? -20.064 11.017 14.655 1.00 78.19 85 SER A O 1
ATOM 644 N N . ILE A 1 86 ? -20.403 11.650 16.791 1.00 83.38 86 ILE A N 1
ATOM 645 C CA . ILE A 1 86 ? -19.547 12.842 16.746 1.00 83.38 86 ILE A CA 1
ATOM 646 C C . ILE A 1 86 ? -18.088 12.432 16.525 1.00 83.38 86 ILE A C 1
ATOM 648 O O . ILE A 1 86 ? -17.466 12.902 15.575 1.00 83.38 86 ILE A O 1
ATOM 652 N N . LEU A 1 87 ? -17.558 11.502 17.327 1.00 80.12 87 LEU A N 1
ATOM 653 C CA . LEU A 1 87 ? -16.174 11.026 17.191 1.00 80.12 87 LEU A CA 1
ATOM 654 C C . LEU A 1 87 ? -15.907 10.390 15.820 1.00 80.12 87 LEU A C 1
ATOM 656 O O . LEU A 1 87 ? -14.859 10.623 15.212 1.00 80.12 87 LEU A O 1
ATOM 660 N N . ARG A 1 88 ? -16.877 9.633 15.296 1.00 77.06 88 ARG A N 1
ATOM 661 C CA . ARG A 1 88 ? -16.830 9.072 13.941 1.00 77.06 88 ARG A CA 1
ATOM 662 C C . ARG A 1 88 ? -16.768 10.154 12.871 1.00 77.06 88 ARG A C 1
ATOM 664 O O . ARG A 1 88 ? -15.925 10.079 11.980 1.00 77.06 88 ARG A O 1
ATOM 671 N N . ALA A 1 89 ? -17.624 11.165 12.958 1.00 79.44 89 ALA A N 1
ATOM 672 C CA . ALA A 1 89 ? -17.598 12.268 12.011 1.00 79.44 89 ALA A CA 1
ATOM 673 C C . ALA A 1 89 ? -16.266 13.024 12.081 1.00 79.44 89 ALA A C 1
ATOM 675 O O . ALA A 1 89 ? -15.655 13.257 11.039 1.00 79.44 89 ALA A O 1
ATOM 676 N N . CYS A 1 90 ? -15.754 13.309 13.283 1.00 80.38 90 CYS A N 1
ATOM 677 C CA . CYS A 1 90 ? -14.440 13.922 13.458 1.00 80.38 90 CYS A CA 1
ATOM 678 C C . CYS A 1 90 ? -13.358 13.138 12.707 1.00 80.38 90 CYS A C 1
ATOM 680 O O . CYS A 1 90 ? -12.647 13.735 11.900 1.00 80.38 90 CYS A O 1
ATOM 682 N N . GLY A 1 91 ? -13.237 11.820 12.921 1.00 74.19 91 GLY A N 1
ATOM 683 C CA . GLY A 1 91 ? -12.166 11.014 12.302 1.00 74.19 91 GLY A CA 1
ATOM 684 C C . GLY A 1 91 ? -12.300 10.837 10.791 1.00 74.19 91 GLY A C 1
ATOM 685 O O . GLY A 1 91 ? -11.316 10.541 10.125 1.00 74.19 91 GLY A O 1
ATOM 686 N N . SER A 1 92 ? -13.490 11.055 10.228 1.00 74.25 92 SER A N 1
ATOM 687 C CA . SER A 1 92 ? -13.665 11.102 8.770 1.00 74.25 92 SER A CA 1
ATOM 688 C C . SER A 1 92 ? -13.184 12.428 8.158 1.00 74.25 92 SER A C 1
ATOM 690 O O . SER A 1 92 ? -12.693 12.459 7.030 1.00 74.25 92 SER A O 1
ATOM 692 N N . ILE A 1 93 ? -13.307 13.534 8.903 1.00 77.50 93 ILE A N 1
ATOM 693 C CA . ILE A 1 93 ? -12.987 14.890 8.434 1.00 77.50 93 ILE A CA 1
ATOM 694 C C . ILE A 1 93 ? -11.504 15.199 8.652 1.00 77.50 93 ILE A C 1
ATOM 696 O O . ILE A 1 93 ? -10.854 15.799 7.792 1.00 77.50 93 ILE A O 1
ATOM 700 N N . LEU A 1 94 ? -10.971 14.810 9.807 1.00 75.69 94 LEU A N 1
ATOM 701 C CA . LEU A 1 94 ? -9.621 15.128 10.252 1.00 75.69 94 LEU A CA 1
ATOM 702 C C . LEU A 1 94 ? -8.681 13.970 9.912 1.00 75.69 94 LEU A C 1
ATOM 704 O O . LEU A 1 94 ? -8.934 12.825 10.276 1.00 75.69 94 LEU A O 1
ATOM 708 N N . LYS A 1 95 ? -7.585 14.258 9.201 1.00 68.81 95 LYS A N 1
ATOM 709 C CA . LYS A 1 95 ? -6.581 13.231 8.887 1.00 68.81 95 LYS A CA 1
ATOM 710 C C . LYS A 1 95 ? -5.768 12.870 10.139 1.00 68.81 95 LYS A C 1
ATOM 712 O O . LYS A 1 95 ? -5.527 13.757 10.961 1.00 68.81 95 LYS A O 1
ATOM 717 N N . PRO A 1 96 ? -5.274 11.621 10.261 1.00 63.19 96 PRO A N 1
ATOM 718 C CA . PRO A 1 96 ? -4.340 11.267 11.325 1.00 63.19 96 PRO A CA 1
ATOM 719 C C . PRO A 1 96 ? -3.155 12.245 11.371 1.00 63.19 96 PRO A C 1
ATOM 721 O O . PRO A 1 96 ? -2.578 12.586 10.337 1.00 63.19 96 PRO A O 1
ATOM 724 N N . GLY A 1 97 ? -2.822 12.728 12.571 1.00 60.47 97 GLY A N 1
ATOM 725 C CA . GLY A 1 97 ? -1.732 13.688 12.797 1.00 60.47 97 GLY A CA 1
ATOM 726 C C . GLY A 1 97 ? -2.052 15.151 12.458 1.00 60.47 97 GLY A C 1
ATOM 727 O O . GLY A 1 97 ? -1.223 16.020 12.720 1.00 60.47 97 GLY A O 1
ATOM 728 N N . GLN A 1 98 ? -3.236 15.451 11.919 1.00 68.94 98 GLN A N 1
ATOM 729 C CA . GLN A 1 98 ? -3.678 16.822 11.679 1.00 68.94 98 GLN A CA 1
ATOM 730 C C . GLN A 1 98 ? -4.121 17.471 12.999 1.00 68.94 98 GLN A C 1
ATOM 732 O O . GLN A 1 98 ? -4.906 16.888 13.748 1.00 68.94 98 GLN A O 1
ATOM 737 N N . SER A 1 99 ? -3.640 18.683 13.291 1.00 67.69 99 SER A N 1
ATOM 738 C CA . SER A 1 99 ? -4.125 19.445 14.442 1.00 67.69 99 SER A CA 1
ATOM 739 C C . SER A 1 99 ? -5.584 19.851 14.227 1.00 67.69 99 SER A C 1
ATOM 741 O O . SER A 1 99 ? -5.955 20.383 13.179 1.00 67.69 99 SER A O 1
ATOM 743 N N . ALA A 1 100 ? -6.420 19.578 15.226 1.00 74.19 100 ALA A N 1
ATOM 744 C CA . ALA A 1 100 ? -7.756 20.148 15.321 1.00 74.19 100 ALA A CA 1
ATOM 745 C C . ALA A 1 100 ? -7.691 21.473 16.091 1.00 74.19 100 ALA A C 1
ATOM 747 O O . ALA A 1 100 ? -6.746 21.700 16.856 1.00 74.19 100 ALA A O 1
ATOM 748 N N . SER A 1 101 ? -8.685 22.343 15.906 1.00 82.50 101 SER A N 1
ATOM 749 C CA . SER A 1 101 ? -8.796 23.547 16.728 1.00 82.50 101 SER A CA 1
ATOM 750 C C . SER A 1 101 ? -8.990 23.194 18.205 1.00 82.50 101 SER A C 1
ATOM 752 O O . SER A 1 101 ? -9.425 22.094 18.554 1.00 82.50 101 SER A O 1
ATOM 754 N N . GLU A 1 102 ? -8.729 24.157 19.085 1.00 82.31 102 GLU A N 1
ATOM 755 C CA . GLU A 1 102 ? -9.013 24.029 20.516 1.00 82.31 102 GLU A CA 1
ATOM 756 C C . GLU A 1 102 ? -10.479 23.646 20.786 1.00 82.31 102 GLU A C 1
ATOM 758 O O . GLU A 1 102 ? -10.758 22.776 21.606 1.00 82.31 102 GLU A O 1
ATOM 763 N N . ARG A 1 103 ? -11.425 24.218 20.030 1.00 83.50 103 ARG A N 1
ATOM 764 C CA . ARG A 1 103 ? -12.863 23.941 20.182 1.00 83.50 103 ARG A CA 1
ATOM 765 C C . ARG A 1 103 ? -13.201 22.501 19.824 1.00 83.50 103 ARG A C 1
ATOM 767 O O . ARG A 1 103 ? -13.897 21.820 20.576 1.00 83.50 103 ARG A O 1
ATOM 774 N N . THR A 1 104 ? -12.669 22.025 18.704 1.00 84.19 104 THR A N 1
ATOM 775 C CA . THR A 1 104 ? -12.852 20.643 18.265 1.00 84.19 104 THR A CA 1
ATOM 776 C C . THR A 1 104 ? -12.197 19.666 19.248 1.00 84.19 104 THR A C 1
ATOM 778 O O . THR A 1 104 ? -12.810 18.658 19.600 1.00 84.19 104 THR A O 1
ATOM 781 N N . ASN A 1 105 ? -11.011 19.986 19.779 1.00 80.50 105 ASN A N 1
ATOM 782 C CA . ASN A 1 105 ? -10.358 19.183 20.820 1.00 80.50 105 ASN A CA 1
ATOM 783 C C . ASN A 1 105 ? -11.177 19.127 22.120 1.00 80.50 105 ASN A C 1
ATOM 785 O O . ASN A 1 105 ? -11.304 18.053 22.710 1.00 80.50 105 ASN A O 1
ATOM 789 N N . ASN A 1 106 ? -11.777 20.242 22.545 1.00 83.31 106 ASN A N 1
ATOM 790 C CA . ASN A 1 106 ? -12.632 20.288 23.734 1.00 83.31 106 ASN A CA 1
ATOM 791 C C . ASN A 1 106 ? -13.880 19.412 23.559 1.00 83.31 106 ASN A C 1
ATOM 793 O O . ASN A 1 106 ? -14.198 18.616 24.442 1.00 83.31 106 ASN A O 1
ATOM 797 N N . MET A 1 107 ? -14.537 19.480 22.396 1.00 86.06 107 MET A N 1
ATOM 798 C CA . MET A 1 107 ? -15.681 18.619 22.071 1.00 86.06 107 MET A CA 1
ATOM 799 C C . MET A 1 107 ? -15.297 17.130 22.056 1.00 86.06 107 MET A C 1
ATOM 801 O O . MET A 1 107 ? -16.013 16.300 22.622 1.00 86.06 107 MET A O 1
ATOM 805 N N . ILE A 1 108 ? -14.158 16.780 21.445 1.00 81.69 108 ILE A N 1
ATOM 806 C CA . ILE A 1 108 ? -13.628 15.406 21.452 1.00 81.69 108 ILE A CA 1
ATOM 807 C C . ILE A 1 108 ? -13.380 14.948 22.893 1.00 81.69 108 ILE A C 1
ATOM 809 O O . ILE A 1 108 ? -13.833 13.872 23.272 1.00 81.69 108 ILE A O 1
ATOM 813 N N . THR A 1 109 ? -12.737 15.779 23.716 1.00 80.31 109 THR A N 1
ATOM 814 C CA . THR A 1 109 ? -12.440 15.482 25.128 1.00 80.31 109 THR A CA 1
ATOM 815 C C . THR A 1 109 ? -13.712 15.244 25.942 1.00 80.31 109 THR A C 1
ATOM 817 O O . THR A 1 109 ? -13.773 14.302 26.732 1.00 80.31 109 THR A O 1
ATOM 820 N N . GLN A 1 110 ? -14.763 16.033 25.715 1.00 81.75 110 GLN A N 1
ATOM 821 C CA . GLN A 1 110 ? -16.067 15.827 26.351 1.00 81.75 110 GLN A CA 1
ATOM 822 C C . GLN A 1 110 ? -16.705 14.499 25.928 1.00 81.75 110 GLN A C 1
ATOM 824 O O . GLN A 1 110 ? -17.163 13.739 26.783 1.00 81.75 110 GLN A O 1
ATOM 829 N N . CYS A 1 111 ? -16.665 14.166 24.633 1.00 81.88 111 CYS A N 1
ATOM 830 C CA . CYS A 1 111 ? -17.143 12.874 24.137 1.00 81.88 111 CYS A CA 1
ATOM 831 C C . CYS A 1 111 ? -16.358 11.707 24.760 1.00 81.88 111 CYS A C 1
ATOM 833 O O . CYS A 1 111 ? -16.967 10.735 25.204 1.00 81.88 111 CYS A O 1
ATOM 835 N N . CYS A 1 112 ? -15.028 11.816 24.856 1.00 78.62 112 CYS A N 1
ATOM 836 C CA . CYS A 1 112 ? -14.166 10.843 25.533 1.00 78.62 112 CYS A CA 1
ATOM 837 C C . CYS A 1 112 ? -14.555 10.660 27.001 1.00 78.62 112 CYS A C 1
ATOM 839 O O . CYS A 1 112 ? -14.738 9.531 27.452 1.00 78.62 112 CYS A O 1
ATOM 841 N N . GLY A 1 113 ? -14.702 11.761 27.744 1.00 78.06 113 GLY A N 1
ATOM 842 C CA . GLY A 1 113 ? -15.083 11.734 29.155 1.00 78.06 113 GLY A CA 1
ATOM 843 C C . GLY A 1 113 ? -16.457 11.103 29.377 1.00 78.06 113 GLY A C 1
ATOM 844 O O . GLY A 1 113 ? -16.648 10.370 30.345 1.00 78.06 113 GLY A O 1
ATOM 845 N N . HIS A 1 114 ? -17.398 11.321 28.457 1.00 78.69 114 HIS A N 1
ATOM 846 C CA . HIS A 1 114 ? -18.704 10.675 28.506 1.00 78.69 114 HIS A CA 1
ATOM 847 C C . HIS A 1 114 ? -18.627 9.167 28.231 1.00 78.69 114 HIS A C 1
ATOM 849 O O . HIS A 1 114 ? -19.234 8.377 28.955 1.00 78.69 114 HIS A O 1
ATOM 855 N N . LEU A 1 115 ? -17.854 8.749 27.223 1.00 76.62 115 LEU A N 1
ATOM 856 C CA . LEU A 1 115 ? -17.617 7.327 26.957 1.00 76.62 115 LEU A CA 1
ATOM 857 C C . LEU A 1 115 ? -16.974 6.634 28.155 1.00 76.62 115 LEU A C 1
ATOM 859 O O . LEU A 1 115 ? -17.401 5.549 28.532 1.00 76.62 115 LEU A O 1
ATOM 863 N N . ARG A 1 116 ? -16.013 7.300 28.796 1.00 75.81 116 ARG A N 1
ATOM 864 C CA . ARG A 1 116 ? -15.327 6.820 29.995 1.00 75.81 116 ARG A CA 1
ATOM 865 C C . ARG A 1 116 ? -16.265 6.504 31.159 1.00 75.81 116 ARG A C 1
ATOM 867 O O . ARG A 1 116 ? -16.039 5.555 31.894 1.00 75.81 116 ARG A O 1
ATOM 874 N N . ARG A 1 117 ? -17.313 7.304 31.352 1.00 78.06 117 ARG A N 1
ATOM 875 C CA . ARG A 1 117 ? -18.250 7.128 32.474 1.00 78.06 117 ARG A CA 1
ATOM 876 C C . ARG A 1 117 ? -19.283 6.030 32.235 1.00 78.06 117 ARG A C 1
ATOM 878 O O . ARG A 1 117 ? -19.840 5.534 33.201 1.00 78.06 117 ARG A O 1
ATOM 885 N N . ASN A 1 118 ? -19.525 5.667 30.976 1.00 74.50 118 ASN A N 1
ATOM 886 C CA . ASN A 1 118 ? -20.670 4.842 30.583 1.00 74.50 118 ASN A CA 1
ATOM 887 C C . ASN A 1 118 ? -20.274 3.633 29.717 1.00 74.50 118 ASN A C 1
ATOM 889 O O . ASN A 1 118 ? -21.126 3.041 29.061 1.00 74.50 118 ASN A O 1
ATOM 893 N N . TYR A 1 119 ? -18.985 3.275 29.642 1.00 69.88 119 TYR A N 1
ATOM 894 C CA . TYR A 1 119 ? -18.535 2.224 28.721 1.00 69.88 119 TYR A CA 1
ATOM 895 C C . TYR A 1 119 ? -19.113 0.840 29.035 1.00 69.88 119 TYR A C 1
ATOM 897 O O . TYR A 1 119 ? -19.222 0.018 28.129 1.00 69.88 119 TYR A O 1
ATOM 905 N N . SER A 1 120 ? -19.494 0.585 30.289 1.00 69.31 120 SER A N 1
ATOM 906 C CA . SER A 1 120 ? -20.155 -0.653 30.719 1.00 69.31 120 SER A CA 1
ATOM 907 C C . SER A 1 120 ? -21.471 -0.912 29.993 1.00 69.31 120 SER A C 1
ATOM 909 O O . SER A 1 120 ? -21.864 -2.064 29.835 1.00 69.31 120 SER A O 1
ATOM 911 N N . ASP A 1 121 ? -22.127 0.148 29.526 1.00 70.19 121 ASP A N 1
ATOM 912 C CA . ASP A 1 121 ? -23.473 0.090 28.960 1.00 70.19 121 ASP A CA 1
ATOM 913 C C . ASP A 1 121 ? -23.441 -0.131 27.439 1.00 70.19 121 ASP A C 1
ATOM 915 O O . ASP A 1 121 ? -24.477 -0.128 26.770 1.00 70.19 121 ASP A O 1
ATOM 919 N N . TYR A 1 122 ? -22.245 -0.296 26.862 1.00 68.62 122 TYR A N 1
ATOM 920 C CA . TYR A 1 122 ? -22.046 -0.393 25.422 1.00 68.62 122 TYR A CA 1
ATOM 921 C C . TYR A 1 122 ? -21.648 -1.787 24.973 1.00 68.62 122 TYR A C 1
ATOM 923 O O . TYR A 1 122 ? -20.816 -2.460 25.577 1.00 68.62 122 TYR A O 1
ATOM 931 N N . GLU A 1 123 ? -22.159 -2.169 23.802 1.00 69.12 123 GLU A N 1
ATOM 932 C CA . GLU A 1 123 ? -21.637 -3.332 23.104 1.00 69.12 123 GLU A CA 1
ATOM 933 C C . GLU A 1 123 ? -20.142 -3.132 22.778 1.00 69.12 123 GLU A C 1
ATOM 935 O O . GLU A 1 123 ? -19.769 -2.104 22.190 1.00 69.12 123 GLU A O 1
ATOM 940 N N . PRO A 1 124 ? -19.283 -4.133 23.056 1.00 65.75 124 PRO A N 1
ATOM 941 C CA . PRO A 1 124 ? -17.843 -4.074 22.793 1.00 65.75 124 PRO A CA 1
ATOM 942 C C . PRO A 1 124 ? -17.475 -3.640 21.367 1.00 65.75 124 PRO A C 1
ATOM 944 O O . PRO A 1 124 ? -16.479 -2.952 21.143 1.00 65.75 124 PRO A O 1
ATOM 947 N N . ARG A 1 125 ? -18.302 -4.000 20.379 1.00 65.12 125 ARG A N 1
ATOM 948 C CA . ARG A 1 125 ? -18.098 -3.643 18.968 1.00 65.12 125 ARG A CA 1
ATOM 949 C C . ARG A 1 125 ? -18.238 -2.138 18.707 1.00 65.12 125 ARG A C 1
ATOM 951 O O . ARG A 1 125 ? -17.472 -1.581 17.921 1.00 65.12 125 ARG A O 1
ATOM 958 N N . THR A 1 126 ? -19.181 -1.475 19.373 1.00 68.50 126 THR A N 1
ATOM 959 C CA . THR A 1 126 ? -19.443 -0.031 19.232 1.00 68.50 126 THR A CA 1
ATOM 960 C C . THR A 1 126 ? -18.340 0.797 19.892 1.00 68.50 126 THR A C 1
ATOM 962 O O . THR A 1 126 ? -17.892 1.813 19.350 1.00 68.50 126 THR A O 1
ATOM 965 N N . LEU A 1 127 ? -17.831 0.313 21.025 1.00 65.75 127 LEU A N 1
ATOM 966 C CA . LEU A 1 127 ? -16.695 0.907 21.725 1.00 65.75 127 LEU A CA 1
ATOM 967 C C . LEU A 1 127 ? -15.426 0.919 20.880 1.00 65.75 127 LEU A C 1
ATOM 969 O O . LEU A 1 127 ? -14.686 1.900 20.882 1.00 65.75 127 LEU A O 1
ATOM 973 N N . VAL A 1 128 ? -15.187 -0.139 20.110 1.00 64.25 128 VAL A N 1
ATOM 974 C CA . VAL A 1 128 ? -13.903 -0.306 19.429 1.00 64.25 128 VAL A CA 1
ATOM 975 C C . VAL A 1 128 ? -13.815 0.457 18.115 1.00 64.25 128 VAL A C 1
ATOM 977 O O . VAL A 1 128 ? -12.771 1.035 17.807 1.00 64.25 128 VAL A O 1
ATOM 980 N N . PHE A 1 129 ? -14.914 0.560 17.370 1.00 64.38 129 PHE A N 1
ATOM 981 C CA . PHE A 1 129 ? -14.954 1.496 16.248 1.00 64.38 129 PHE A CA 1
ATOM 982 C C . PHE A 1 129 ? -14.640 2.923 16.725 1.00 64.38 129 PHE A C 1
ATOM 984 O O . PHE A 1 129 ? -13.908 3.670 16.087 1.00 64.38 129 PHE A O 1
ATOM 991 N N . SER A 1 130 ? -15.111 3.270 17.914 1.00 63.69 130 SER A N 1
ATOM 992 C CA . SER A 1 130 ? -14.881 4.578 18.518 1.00 63.69 130 SER A CA 1
ATOM 993 C C . SER A 1 130 ? -13.459 4.730 19.031 1.00 63.69 130 SER A C 1
ATOM 995 O O . SER A 1 130 ? -12.879 5.791 18.856 1.00 63.69 130 SER A O 1
ATOM 997 N N . LEU A 1 131 ? -12.846 3.662 19.545 1.00 62.69 131 LEU A N 1
ATOM 998 C CA . LEU A 1 131 ? -11.415 3.611 19.846 1.00 62.69 131 LEU A CA 1
ATOM 999 C C . LEU A 1 131 ? -10.547 3.802 18.607 1.00 62.69 131 LEU A C 1
ATOM 1001 O O . LEU A 1 131 ? -9.537 4.484 18.707 1.00 62.69 131 LEU A O 1
ATOM 1005 N N . HIS A 1 132 ? -10.933 3.267 17.447 1.00 64.12 132 HIS A N 1
ATOM 1006 C CA . HIS A 1 132 ? -10.244 3.556 16.188 1.00 64.12 132 HIS A CA 1
ATOM 1007 C C . HIS A 1 132 ? -10.316 5.045 15.842 1.00 64.12 132 HIS A C 1
ATOM 1009 O O . HIS A 1 132 ? -9.308 5.678 15.546 1.00 64.12 132 HIS A O 1
ATOM 1015 N N . MET A 1 133 ? -11.493 5.652 15.955 1.00 66.50 133 MET A N 1
ATOM 1016 C CA . MET A 1 133 ? -11.653 7.069 15.624 1.00 66.50 133 MET A CA 1
ATOM 1017 C C . MET A 1 133 ? -10.951 7.966 16.644 1.00 66.50 133 MET A C 1
ATOM 1019 O O . MET A 1 133 ? -10.261 8.908 16.274 1.00 66.50 133 MET A O 1
ATOM 1023 N N . LEU A 1 134 ? -11.016 7.612 17.926 1.00 60.81 134 LEU A N 1
ATOM 1024 C CA . LEU A 1 134 ? -10.236 8.232 18.992 1.00 60.81 134 LEU A CA 1
ATOM 1025 C C . LEU A 1 134 ? -8.749 8.029 18.795 1.00 60.81 134 LEU A C 1
ATOM 1027 O O . LEU A 1 134 ? -7.979 8.927 19.089 1.00 60.81 134 LEU A O 1
ATOM 1031 N N . SER A 1 135 ? -8.335 6.894 18.244 1.00 57.50 135 SER A N 1
ATOM 1032 C CA . SER A 1 135 ? -6.955 6.628 17.878 1.00 57.50 135 SER A CA 1
ATOM 1033 C C . SER A 1 135 ? -6.488 7.422 16.646 1.00 57.50 135 SER A C 1
ATOM 1035 O O . SER A 1 135 ? -5.295 7.403 16.384 1.00 57.50 135 SER A O 1
ATOM 1037 N N . LEU A 1 136 ? -7.323 8.275 16.040 1.00 58.91 136 LEU A N 1
ATOM 1038 C CA . LEU A 1 136 ? -6.904 9.336 15.109 1.00 58.91 136 LEU A CA 1
ATOM 1039 C C . LEU A 1 136 ? -6.640 10.706 15.800 1.00 58.91 136 LEU A C 1
ATOM 1041 O O . LEU A 1 136 ? -5.884 11.510 15.256 1.00 58.91 136 LEU A O 1
ATOM 1045 N N . PHE A 1 137 ? -7.170 10.959 17.015 1.00 63.34 137 PHE A N 1
ATOM 1046 C CA . PHE A 1 137 ? -7.111 12.234 17.792 1.00 63.34 137 PHE A CA 1
ATOM 1047 C C . PHE A 1 137 ? -6.357 12.130 19.110 1.00 63.34 137 PHE A C 1
ATOM 1049 O O . PHE A 1 137 ? -6.560 11.124 19.756 1.00 63.34 137 PHE A O 1
ATOM 1056 N N . GLN A 1 138 ? -5.485 13.065 19.548 1.00 58.50 138 GLN A N 1
ATOM 1057 C CA . GLN A 1 138 ? -4.621 12.913 20.767 1.00 58.50 138 GLN A CA 1
ATOM 1058 C C . GLN A 1 138 ? -5.218 11.947 21.814 1.00 58.50 138 GLN A C 1
ATOM 1060 O O . GLN A 1 138 ? -6.210 12.312 22.441 1.00 58.50 138 GLN A O 1
ATOM 1065 N N . PRO A 1 139 ? -4.771 10.667 21.871 1.00 55.88 139 PRO A N 1
ATOM 1066 C CA . PRO A 1 139 ? -5.586 9.661 22.515 1.00 55.88 139 PRO A CA 1
ATOM 1067 C C . PRO A 1 139 ? -5.485 9.953 24.001 1.00 55.88 139 PRO A C 1
ATOM 1069 O O . PRO A 1 139 ? -4.381 10.049 24.543 1.00 55.88 139 PRO A O 1
ATOM 1072 N N . ASP A 1 140 ? -6.623 10.089 24.667 1.00 61.91 140 ASP A N 1
ATOM 1073 C CA . ASP A 1 140 ? -6.620 9.971 26.113 1.00 61.91 140 ASP A CA 1
ATOM 1074 C C . ASP A 1 140 ? -6.095 8.563 26.429 1.00 61.91 140 ASP A C 1
ATOM 1076 O O . ASP A 1 140 ? -6.789 7.557 26.259 1.00 61.91 140 ASP A O 1
ATOM 1080 N N . ARG A 1 141 ? -4.815 8.491 26.814 1.00 66.62 141 ARG A N 1
ATOM 1081 C CA . ARG A 1 141 ? -4.123 7.238 27.133 1.00 66.62 141 ARG A CA 1
ATOM 1082 C C . ARG A 1 141 ? -4.871 6.463 28.211 1.00 66.62 141 ARG A C 1
ATOM 1084 O O . ARG A 1 141 ? -4.830 5.236 28.211 1.00 66.62 141 ARG A O 1
ATOM 1091 N N . GLY A 1 142 ? -5.553 7.157 29.120 1.00 68.94 142 GLY A N 1
ATOM 1092 C CA . GLY A 1 142 ? -6.367 6.512 30.136 1.00 68.94 142 GLY A CA 1
ATOM 1093 C C . GLY A 1 142 ? -7.629 5.882 29.543 1.00 68.94 142 GLY A C 1
ATOM 1094 O O . GLY A 1 142 ? -7.940 4.753 29.896 1.00 68.94 142 GLY A O 1
ATOM 1095 N N . LEU A 1 143 ? -8.301 6.534 28.586 1.00 71.12 143 LEU A N 1
ATOM 1096 C CA . LEU A 1 143 ? -9.492 5.962 27.945 1.00 71.12 143 LEU A CA 1
ATOM 1097 C C . LEU A 1 143 ? -9.142 4.693 27.158 1.00 71.12 143 LEU A C 1
ATOM 1099 O O . LEU A 1 143 ? -9.883 3.715 27.200 1.00 71.12 143 LEU A O 1
ATOM 1103 N N . LEU A 1 144 ? -7.985 4.672 26.487 1.00 71.12 144 LEU A N 1
ATOM 1104 C CA . LEU A 1 144 ? -7.497 3.459 25.831 1.00 71.12 144 LEU A CA 1
ATOM 1105 C C . LEU A 1 144 ? -7.260 2.336 26.852 1.00 71.12 144 LEU A C 1
ATOM 1107 O O . LEU A 1 144 ? -7.737 1.225 26.640 1.00 71.12 144 LEU A O 1
ATOM 1111 N N . ARG A 1 145 ? -6.591 2.623 27.977 1.00 72.06 145 ARG A N 1
ATOM 1112 C CA . ARG A 1 145 ? -6.350 1.641 29.053 1.00 72.06 145 ARG A CA 1
ATOM 1113 C C . ARG A 1 145 ? -7.637 1.091 29.664 1.00 72.06 145 ARG A C 1
ATOM 1115 O O . ARG A 1 145 ? -7.702 -0.100 29.945 1.00 72.06 145 ARG A O 1
ATOM 1122 N N . GLU A 1 146 ? -8.641 1.936 29.851 1.00 74.25 146 GLU A N 1
ATOM 1123 C CA . GLU A 1 146 ? -9.930 1.552 30.435 1.00 74.25 146 GLU A CA 1
ATOM 1124 C C . GLU A 1 146 ? -10.793 0.728 29.477 1.00 74.25 146 GLU A C 1
ATOM 1126 O O . GLU A 1 146 ? -11.526 -0.154 29.915 1.00 74.25 146 GLU A O 1
ATOM 1131 N N . LEU A 1 147 ? -10.672 0.960 28.168 1.00 72.75 147 LEU A N 1
ATOM 1132 C CA . LEU A 1 147 ? -11.431 0.227 27.152 1.00 72.75 147 LEU A CA 1
ATOM 1133 C C . LEU A 1 147 ? -10.744 -1.056 26.675 1.00 72.75 147 LEU A C 1
ATOM 1135 O O . LEU A 1 147 ? -11.412 -1.934 26.129 1.00 72.75 147 LEU A O 1
ATOM 1139 N N . LEU A 1 148 ? -9.434 -1.196 26.895 1.00 73.12 148 LEU A N 1
ATOM 1140 C CA . LEU A 1 148 ? -8.686 -2.406 26.560 1.00 73.12 148 LEU A CA 1
ATOM 1141 C C . LEU A 1 148 ? -9.348 -3.692 27.113 1.00 73.12 148 LEU A C 1
ATOM 1143 O O . LEU A 1 148 ? -9.544 -4.609 26.313 1.00 73.12 148 LEU A O 1
ATOM 1147 N N . PRO A 1 149 ? -9.748 -3.788 28.406 1.00 75.50 149 PRO A N 1
ATOM 1148 C CA . PRO A 1 149 ? -10.446 -4.959 28.962 1.00 75.50 149 PRO A CA 1
ATOM 1149 C C . PRO A 1 149 ? -11.693 -5.377 28.185 1.00 75.50 149 PRO A C 1
ATOM 1151 O O . PRO A 1 149 ? -11.963 -6.564 28.034 1.00 75.50 149 PRO A O 1
ATOM 1154 N N . VAL A 1 150 ? -12.427 -4.412 27.634 1.00 71.50 150 VAL A N 1
ATOM 1155 C CA . VAL A 1 150 ? -13.650 -4.676 26.866 1.00 71.50 150 VAL A CA 1
ATOM 1156 C C . VAL A 1 150 ? -13.335 -5.303 25.499 1.00 71.50 150 VAL A C 1
ATOM 1158 O O . VAL A 1 150 ? -14.165 -6.000 24.916 1.00 71.50 150 VAL A O 1
ATOM 1161 N N . ALA A 1 151 ? -12.119 -5.098 24.985 1.00 70.12 151 ALA A N 1
ATOM 1162 C CA . ALA A 1 151 ? -11.663 -5.648 23.713 1.00 70.12 151 ALA A CA 1
ATOM 1163 C C . ALA A 1 151 ? -11.046 -7.057 23.826 1.00 70.12 151 ALA A C 1
ATOM 1165 O O . ALA A 1 151 ? -10.822 -7.684 22.790 1.00 70.12 151 ALA A O 1
ATOM 1166 N N . ASP A 1 152 ? -10.816 -7.586 25.038 1.00 69.94 152 ASP A N 1
ATOM 1167 C CA . ASP A 1 152 ? -10.090 -8.852 25.259 1.00 69.94 152 ASP A CA 1
ATOM 1168 C C . ASP A 1 152 ? -10.736 -10.081 24.616 1.00 69.94 152 ASP A C 1
ATOM 1170 O O . ASP A 1 152 ? -10.037 -11.045 24.332 1.00 69.94 152 ASP A O 1
ATOM 1174 N N . GLY A 1 153 ? -12.042 -10.056 24.350 1.00 68.38 153 GLY A N 1
ATOM 1175 C CA . GLY A 1 153 ? -12.752 -11.155 23.686 1.00 68.38 153 GLY A CA 1
ATOM 1176 C C . GLY A 1 153 ? -12.797 -11.067 22.158 1.00 68.38 153 GLY A C 1
ATOM 1177 O O . GLY A 1 153 ? -13.374 -11.942 21.517 1.00 68.38 153 GLY A O 1
ATOM 1178 N N . PHE A 1 154 ? -12.245 -10.010 21.556 1.00 72.94 154 PHE A N 1
ATOM 1179 C CA . PHE A 1 154 ? -12.520 -9.660 20.162 1.00 72.94 154 PHE A CA 1
ATOM 1180 C C . PHE A 1 154 ? -11.217 -9.311 19.418 1.00 72.94 154 PHE A C 1
ATOM 1182 O O . PHE A 1 154 ? -10.776 -8.160 19.438 1.00 72.94 154 PHE A O 1
ATOM 1189 N N . PRO A 1 155 ? -10.582 -10.263 18.714 1.00 70.44 155 PRO A N 1
ATOM 1190 C CA . PRO A 1 155 ? -9.289 -10.003 18.085 1.00 70.44 155 PRO A CA 1
ATOM 1191 C C . PRO A 1 155 ? -9.352 -8.933 16.976 1.00 70.44 155 PRO A C 1
ATOM 1193 O O . PRO A 1 155 ? -8.446 -8.104 16.880 1.00 70.44 155 PRO A O 1
ATOM 1196 N N . LEU A 1 156 ? -10.461 -8.828 16.233 1.00 71.25 156 LEU A N 1
ATOM 1197 C CA . LEU A 1 156 ? -10.708 -7.748 15.267 1.00 71.25 156 LEU A CA 1
ATOM 1198 C C . LEU A 1 156 ? -10.706 -6.373 15.943 1.00 71.25 156 LEU A C 1
ATOM 1200 O O . LEU A 1 156 ? -10.241 -5.377 15.381 1.00 71.25 156 LEU A O 1
ATOM 1204 N N . ASN A 1 157 ? -11.204 -6.321 17.173 1.00 74.06 157 ASN A N 1
ATOM 1205 C CA . ASN A 1 157 ? -11.252 -5.094 17.938 1.00 74.06 157 ASN A CA 1
ATOM 1206 C C . ASN A 1 157 ? -9.840 -4.668 18.361 1.00 74.06 157 ASN A C 1
ATOM 1208 O O . ASN A 1 157 ? -9.432 -3.534 18.101 1.00 74.06 157 ASN A O 1
ATOM 1212 N N . LEU A 1 158 ? -9.048 -5.592 18.905 1.00 76.81 158 LEU A N 1
ATOM 1213 C CA . LEU A 1 158 ? -7.645 -5.331 19.242 1.00 76.81 158 LEU A CA 1
ATOM 1214 C C . LEU A 1 158 ? -6.809 -4.978 18.003 1.00 76.81 158 LEU A C 1
ATOM 1216 O O . LEU A 1 158 ? -5.984 -4.070 18.059 1.00 76.81 158 LEU A O 1
ATOM 1220 N N . GLN A 1 159 ? -7.067 -5.612 16.856 1.00 80.31 159 GLN A N 1
ATOM 1221 C CA . GLN A 1 159 ? -6.442 -5.262 15.576 1.00 80.31 159 GLN A CA 1
ATOM 1222 C C . GLN A 1 159 ? -6.730 -3.813 15.165 1.00 80.31 159 GLN A C 1
ATOM 1224 O O . GLN A 1 159 ? -5.837 -3.118 14.670 1.00 80.31 159 GLN A O 1
ATOM 1229 N N . THR A 1 160 ? -7.967 -3.361 15.365 1.00 76.00 160 THR A N 1
ATOM 1230 C CA . THR A 1 160 ? -8.398 -2.001 15.026 1.00 76.00 160 THR A CA 1
ATOM 1231 C C . THR A 1 160 ? -7.787 -0.973 15.987 1.00 76.00 160 THR A C 1
ATOM 1233 O O . THR A 1 160 ? -7.306 0.073 15.544 1.00 76.00 160 THR A O 1
ATOM 1236 N N . MET A 1 161 ? -7.711 -1.293 17.284 1.00 76.00 161 MET A N 1
ATOM 1237 C CA . MET A 1 161 ? -6.990 -0.477 18.271 1.00 76.00 161 MET A CA 1
ATOM 1238 C C . MET A 1 161 ? -5.500 -0.371 17.928 1.00 76.00 161 MET A C 1
ATOM 1240 O O . MET A 1 161 ? -4.941 0.725 17.943 1.00 76.00 161 MET A O 1
ATOM 1244 N N . LEU A 1 162 ? -4.869 -1.489 17.553 1.00 79.69 162 LEU A N 1
ATOM 1245 C CA . LEU A 1 162 ? -3.461 -1.520 17.167 1.00 79.69 162 LEU A CA 1
ATOM 1246 C C . LEU A 1 162 ? -3.193 -0.647 15.940 1.00 79.69 162 LEU A C 1
ATOM 1248 O O . LEU A 1 162 ? -2.239 0.124 15.942 1.00 79.69 162 LEU A O 1
ATOM 1252 N N . LEU A 1 163 ? -4.040 -0.740 14.907 1.00 77.31 163 LEU A N 1
ATOM 1253 C CA . LEU A 1 163 ? -3.942 0.101 13.708 1.00 77.31 163 LEU A CA 1
ATOM 1254 C C . LEU A 1 163 ? -3.954 1.588 14.077 1.00 77.31 163 LEU A C 1
ATOM 1256 O O . LEU A 1 163 ? -3.123 2.359 13.605 1.00 77.31 163 LEU A O 1
ATOM 1260 N N . GLY A 1 164 ? -4.863 1.945 14.973 1.00 71.69 164 GLY A N 1
ATOM 1261 C CA . GLY A 1 164 ? -4.967 3.265 15.553 1.00 71.69 164 GLY A CA 1
ATOM 1262 C C . GLY A 1 164 ? -3.705 3.794 16.216 1.00 71.69 164 GLY A C 1
ATOM 1263 O O . GLY A 1 164 ? -3.252 4.909 15.960 1.00 71.69 164 GLY A O 1
ATOM 1264 N N . VAL A 1 165 ? -3.111 2.961 17.066 1.00 74.62 165 VAL A N 1
ATOM 1265 C CA . VAL A 1 165 ? -1.842 3.267 17.734 1.00 74.62 165 VAL A CA 1
ATOM 1266 C C . VAL A 1 165 ? -0.715 3.423 16.700 1.00 74.62 165 VAL A C 1
ATOM 1268 O O . VAL A 1 165 ? 0.100 4.344 16.807 1.00 74.62 165 VAL A O 1
ATOM 1271 N N . CYS A 1 166 ? -0.699 2.579 15.661 1.00 73.25 166 CYS A N 1
ATOM 1272 C CA . CYS A 1 166 ? 0.301 2.616 14.589 1.00 73.25 166 CYS A CA 1
ATOM 1273 C C . CYS A 1 166 ? 0.252 3.911 13.767 1.00 73.25 166 CYS A C 1
ATOM 1275 O O . CYS A 1 166 ? 1.303 4.455 13.437 1.00 73.25 166 CYS A O 1
ATOM 1277 N N . GLU A 1 167 ? -0.936 4.428 13.437 1.00 68.12 167 GLU A N 1
ATOM 1278 C CA . GLU A 1 167 ? -1.095 5.621 12.584 1.00 68.12 167 GLU A CA 1
ATOM 1279 C C . GLU A 1 167 ? -0.512 6.909 13.189 1.00 68.12 167 GLU A C 1
ATOM 1281 O O . GLU A 1 167 ? -0.377 7.915 12.495 1.00 68.12 167 GLU A O 1
ATOM 1286 N N . ARG A 1 168 ? -0.094 6.874 14.458 1.00 64.19 168 ARG A N 1
ATOM 1287 C CA . ARG A 1 168 ? 0.547 8.004 15.149 1.00 64.19 168 ARG A CA 1
ATOM 1288 C C . ARG A 1 168 ? 2.032 7.862 15.391 1.00 64.19 168 ARG A C 1
ATOM 1290 O O . ARG A 1 168 ? 2.659 8.842 15.787 1.00 64.19 168 ARG A O 1
ATOM 1297 N N . GLY A 1 169 ? 2.569 6.656 15.230 1.00 56.25 169 GLY A N 1
ATOM 1298 C CA . GLY A 1 169 ? 3.995 6.364 15.362 1.00 56.25 169 GLY A CA 1
ATOM 1299 C C . GLY A 1 169 ? 4.651 6.727 16.703 1.00 56.25 169 GLY A C 1
ATOM 1300 O O . GLY A 1 169 ? 5.858 6.941 16.705 1.00 56.25 169 GLY A O 1
ATOM 1301 N N . LYS A 1 170 ? 3.910 6.872 17.822 1.00 59.97 170 LYS A N 1
ATOM 1302 C CA . LYS A 1 170 ? 4.466 7.465 19.069 1.00 59.97 170 LYS A CA 1
ATOM 1303 C C . LYS A 1 170 ? 3.997 6.885 20.415 1.00 59.97 170 LYS A C 1
ATOM 1305 O O . LYS A 1 170 ? 4.418 7.396 21.448 1.00 59.97 170 LYS A O 1
ATOM 1310 N N . ASP A 1 171 ? 3.147 5.855 20.456 1.00 74.06 171 ASP A N 1
ATOM 1311 C CA . ASP A 1 171 ? 2.695 5.263 21.732 1.00 74.06 171 ASP A CA 1
ATOM 1312 C C . ASP A 1 171 ? 3.033 3.769 21.831 1.00 74.06 171 ASP A C 1
ATOM 1314 O O . ASP A 1 171 ? 2.198 2.891 21.611 1.00 74.06 171 ASP A O 1
ATOM 1318 N N . ILE A 1 172 ? 4.306 3.504 22.136 1.00 79.50 172 ILE A N 1
ATOM 1319 C CA . ILE A 1 172 ? 4.867 2.153 22.260 1.00 79.50 172 ILE A CA 1
ATOM 1320 C C . ILE A 1 172 ? 4.202 1.382 23.409 1.00 79.50 172 ILE A C 1
ATOM 1322 O O . ILE A 1 172 ? 3.937 0.191 23.264 1.00 79.50 172 ILE A O 1
ATOM 1326 N N . ASP A 1 173 ? 3.878 2.045 24.521 1.00 81.19 173 ASP A N 1
ATOM 1327 C CA . ASP A 1 173 ? 3.292 1.384 25.692 1.00 81.19 173 ASP A CA 1
ATOM 1328 C C . ASP A 1 173 ? 1.868 0.901 25.420 1.00 81.19 173 ASP A C 1
ATOM 1330 O O . ASP A 1 173 ? 1.525 -0.237 25.750 1.00 81.19 173 ASP A O 1
ATOM 1334 N N . SER A 1 174 ? 1.045 1.730 24.773 1.00 78.56 174 SER A N 1
ATOM 1335 C CA . SER A 1 174 ? -0.295 1.313 24.347 1.00 78.56 174 SER A CA 1
ATOM 1336 C C . SER A 1 174 ? -0.225 0.191 23.309 1.00 78.56 174 SER A C 1
ATOM 1338 O O . SER A 1 174 ? -1.007 -0.756 23.384 1.00 78.56 174 SER A O 1
ATOM 1340 N N . ALA A 1 175 ? 0.732 0.246 22.374 1.00 82.81 175 ALA A N 1
ATOM 1341 C CA . ALA A 1 175 ? 0.938 -0.829 21.403 1.00 82.81 175 ALA A CA 1
ATOM 1342 C C . ALA A 1 175 ? 1.314 -2.147 22.096 1.00 82.81 175 ALA A C 1
ATOM 1344 O O . ALA A 1 175 ? 0.716 -3.176 21.793 1.00 82.81 175 ALA A O 1
ATOM 1345 N N . ARG A 1 176 ? 2.236 -2.110 23.068 1.00 87.62 176 ARG A N 1
ATOM 1346 C CA . ARG A 1 176 ? 2.654 -3.274 23.865 1.00 87.62 176 ARG A CA 1
ATOM 1347 C C . ARG A 1 176 ? 1.462 -3.929 24.568 1.00 87.62 176 ARG A C 1
ATOM 1349 O O . ARG A 1 176 ? 1.233 -5.122 24.408 1.00 87.62 176 ARG A O 1
ATOM 1356 N N . GLN A 1 177 ? 0.628 -3.138 25.244 1.00 84.69 177 GLN A N 1
ATOM 1357 C CA . GLN A 1 177 ? -0.560 -3.656 25.935 1.00 84.69 177 GLN A CA 1
ATOM 1358 C C . GLN A 1 177 ? -1.565 -4.325 24.986 1.00 84.69 177 GLN A C 1
ATOM 1360 O O . GLN A 1 177 ? -2.171 -5.337 25.341 1.00 84.69 177 GLN A O 1
ATOM 1365 N N . VAL A 1 178 ? -1.751 -3.773 23.782 1.00 85.12 178 VAL A N 1
ATOM 1366 C CA . VAL A 1 178 ? -2.611 -4.384 22.758 1.00 85.12 178 VAL A CA 1
ATOM 1367 C C . VAL A 1 178 ? -1.995 -5.692 22.251 1.00 85.12 178 VAL A C 1
ATOM 1369 O O . VAL A 1 178 ? -2.706 -6.689 22.132 1.00 85.12 178 VAL A O 1
ATOM 1372 N N . LEU A 1 179 ? -0.685 -5.720 21.987 1.00 88.56 179 LEU A N 1
ATOM 1373 C CA . LEU A 1 179 ? 0.024 -6.913 21.512 1.00 88.56 179 LEU A CA 1
ATOM 1374 C C . LEU A 1 179 ? 0.023 -8.047 22.540 1.00 88.56 179 LEU A C 1
ATOM 1376 O O . LEU A 1 179 ? -0.217 -9.190 22.158 1.00 88.56 179 LEU A O 1
ATOM 1380 N N . ASP A 1 180 ? 0.196 -7.747 23.829 1.00 88.56 180 ASP A N 1
ATOM 1381 C CA . ASP A 1 180 ? 0.097 -8.739 24.910 1.00 88.56 180 ASP A CA 1
ATOM 1382 C C . ASP A 1 180 ? -1.266 -9.435 24.923 1.00 88.56 180 ASP A C 1
ATOM 1384 O O . ASP A 1 180 ? -1.361 -10.644 25.137 1.00 88.56 180 ASP A O 1
ATOM 1388 N N . ARG A 1 181 ? -2.339 -8.679 24.672 1.00 86.31 181 ARG A N 1
ATOM 1389 C CA . ARG A 1 181 ? -3.709 -9.208 24.614 1.00 86.31 181 ARG A CA 1
ATOM 1390 C C . ARG A 1 181 ? -3.939 -10.020 23.349 1.00 86.31 181 ARG A C 1
ATOM 1392 O O . ARG A 1 181 ? -4.483 -11.118 23.426 1.00 86.31 181 ARG A O 1
ATOM 1399 N N . ILE A 1 182 ? -3.449 -9.538 22.206 1.00 87.62 182 ILE A N 1
ATOM 1400 C CA . ILE A 1 182 ? -3.457 -10.306 20.954 1.00 87.62 182 ILE A CA 1
ATOM 1401 C C . ILE A 1 182 ? -2.708 -11.632 21.136 1.00 87.62 182 ILE A C 1
ATOM 1403 O O . ILE A 1 182 ? -3.200 -12.656 20.683 1.00 87.62 182 ILE A O 1
ATOM 1407 N N . GLY A 1 183 ? -1.573 -11.648 21.840 1.00 85.06 183 GLY A N 1
ATOM 1408 C CA . GLY A 1 183 ? -0.806 -12.871 22.098 1.00 85.06 183 GLY A CA 1
ATOM 1409 C C . GLY A 1 183 ? -1.531 -13.903 22.963 1.00 85.06 183 GLY A C 1
ATOM 1410 O O . GLY A 1 183 ? -1.282 -15.099 22.835 1.00 85.06 183 GLY A O 1
ATOM 1411 N N . ARG A 1 184 ? -2.471 -13.468 23.810 1.00 84.75 184 ARG A N 1
ATOM 1412 C CA . ARG A 1 184 ? -3.343 -14.369 24.584 1.00 84.75 184 ARG A CA 1
ATOM 1413 C C . ARG A 1 184 ? -4.490 -14.923 23.743 1.00 84.75 184 ARG A C 1
ATOM 1415 O O . ARG A 1 184 ? -5.016 -15.992 24.050 1.00 84.75 184 ARG A O 1
ATOM 1422 N N . LEU A 1 185 ? -4.872 -14.217 22.682 1.00 77.56 185 LEU A N 1
ATOM 1423 C CA . LEU A 1 185 ? -5.899 -14.657 21.753 1.00 77.56 185 LEU A CA 1
ATOM 1424 C C . LEU A 1 185 ? -5.306 -15.624 20.734 1.00 77.56 185 LEU A C 1
ATOM 1426 O O . LEU A 1 185 ? -4.509 -15.263 19.871 1.00 77.56 185 LEU A O 1
ATOM 1430 N N . ARG A 1 186 ? -5.749 -16.881 20.783 1.00 70.62 186 ARG A N 1
ATOM 1431 C CA . ARG A 1 186 ? -5.444 -17.845 19.723 1.00 70.62 186 ARG A CA 1
ATOM 1432 C C . ARG A 1 186 ? -6.187 -17.445 18.448 1.00 70.62 186 ARG A C 1
ATOM 1434 O O . ARG A 1 186 ? -7.341 -17.818 18.253 1.00 70.62 186 ARG A O 1
ATOM 1441 N N . CYS A 1 187 ? -5.522 -16.686 17.580 1.00 75.81 187 CYS A N 1
ATOM 1442 C CA . CYS A 1 187 ? -6.062 -16.317 16.278 1.00 75.81 187 CYS A CA 1
ATOM 1443 C C . CYS A 1 187 ? -6.167 -17.567 15.390 1.00 75.81 187 CYS A C 1
ATOM 1445 O O . CYS A 1 187 ? -5.157 -18.170 15.021 1.00 75.81 187 CYS A O 1
ATOM 1447 N N . SER A 1 188 ? -7.396 -17.979 15.081 1.00 82.25 188 SER A N 1
ATOM 1448 C CA . SER A 1 188 ? -7.685 -19.147 14.237 1.00 82.25 188 SER A CA 1
ATOM 1449 C C . SER A 1 188 ? -8.072 -18.766 12.807 1.00 82.25 188 SER A C 1
ATOM 1451 O O . SER A 1 188 ? -7.953 -19.598 11.905 1.00 82.25 188 SER A O 1
ATOM 1453 N N . ASP A 1 189 ? -8.483 -17.514 12.589 1.00 87.25 189 ASP A N 1
ATOM 1454 C CA . ASP A 1 189 ? -8.880 -16.995 11.287 1.00 87.25 189 ASP A CA 1
ATOM 1455 C C . ASP A 1 189 ? -7.686 -16.402 10.520 1.00 87.25 189 ASP A C 1
ATOM 1457 O O . ASP A 1 189 ? -6.976 -15.505 10.984 1.00 87.25 189 ASP A O 1
ATOM 1461 N N . SER A 1 190 ? -7.480 -16.883 9.293 1.00 86.94 190 SER A N 1
ATOM 1462 C CA . SER A 1 190 ? -6.357 -16.454 8.450 1.00 86.94 190 SER A CA 1
ATOM 1463 C C . SER A 1 190 ? -6.448 -14.983 8.018 1.00 86.94 190 SER A C 1
ATOM 1465 O O . SER A 1 190 ? -5.424 -14.304 7.893 1.00 86.94 190 SER A O 1
ATOM 1467 N N . ALA A 1 191 ? -7.656 -14.454 7.796 1.00 84.94 191 ALA A N 1
ATOM 1468 C CA . ALA A 1 191 ? -7.848 -13.078 7.348 1.00 84.94 191 ALA A CA 1
ATOM 1469 C C . ALA A 1 191 ? -7.614 -12.085 8.494 1.00 84.94 191 ALA A C 1
ATOM 1471 O O . ALA A 1 191 ? -7.042 -11.011 8.283 1.00 84.94 191 ALA A O 1
ATOM 1472 N N . GLU A 1 192 ? -8.026 -12.443 9.703 1.00 84.94 192 GLU A N 1
ATOM 1473 C CA . GLU A 1 192 ? -7.747 -11.718 10.936 1.00 84.94 192 GLU A CA 1
ATOM 1474 C C . GLU A 1 192 ? -6.248 -11.688 11.240 1.00 84.94 192 GLU A C 1
ATOM 1476 O O . GLU A 1 192 ? -5.686 -10.598 11.389 1.00 84.94 192 GLU A O 1
ATOM 1481 N N . ALA A 1 193 ? -5.569 -12.839 11.194 1.00 88.00 193 ALA A N 1
ATOM 1482 C CA . ALA A 1 193 ? -4.118 -12.912 11.360 1.00 88.00 193 ALA A CA 1
ATOM 1483 C C . ALA A 1 193 ? -3.377 -12.012 10.353 1.00 88.00 193 ALA A C 1
ATOM 1485 O O . ALA A 1 193 ? -2.499 -11.231 10.730 1.00 88.00 193 ALA A O 1
ATOM 1486 N N . ALA A 1 194 ? -3.791 -12.024 9.080 1.00 87.81 194 ALA A N 1
ATOM 1487 C CA . ALA A 1 194 ? -3.223 -11.161 8.044 1.00 87.81 194 ALA A CA 1
ATOM 1488 C C . ALA A 1 194 ? -3.464 -9.657 8.294 1.00 87.81 194 ALA A C 1
ATOM 1490 O O . ALA A 1 194 ? -2.641 -8.816 7.921 1.00 87.81 194 ALA A O 1
ATOM 1491 N N . ARG A 1 195 ? -4.600 -9.269 8.891 1.00 87.25 195 ARG A N 1
ATOM 1492 C CA . ARG A 1 195 ? -4.856 -7.868 9.279 1.00 87.25 195 ARG A CA 1
ATOM 1493 C C . ARG A 1 195 ? -3.974 -7.449 10.452 1.00 87.25 195 ARG A C 1
ATOM 1495 O O . ARG A 1 195 ? -3.387 -6.371 10.384 1.00 87.25 195 ARG A O 1
ATOM 1502 N N . ILE A 1 196 ? -3.845 -8.298 11.470 1.00 87.31 196 ILE A N 1
ATOM 1503 C CA . ILE A 1 196 ? -3.004 -8.033 12.642 1.00 87.31 196 ILE A CA 1
ATOM 1504 C C . ILE A 1 196 ? -1.542 -7.865 12.217 1.00 87.31 196 ILE A C 1
ATOM 1506 O O . ILE A 1 196 ? -0.947 -6.833 12.518 1.00 87.31 196 ILE A O 1
ATOM 1510 N N . LEU A 1 197 ? -0.986 -8.799 11.437 1.00 89.69 197 LEU A N 1
ATOM 1511 C CA . LEU A 1 197 ? 0.395 -8.711 10.934 1.00 89.69 197 LEU A CA 1
ATOM 1512 C C . LEU A 1 197 ? 0.671 -7.412 10.178 1.00 89.69 197 LEU A C 1
ATOM 1514 O O . LEU A 1 197 ? 1.718 -6.789 10.357 1.00 89.69 197 LEU A O 1
ATOM 1518 N N . ARG A 1 198 ? -0.281 -6.970 9.349 1.00 88.06 198 ARG A N 1
ATOM 1519 C CA . ARG A 1 198 ? -0.159 -5.695 8.632 1.00 88.06 198 ARG A CA 1
ATOM 1520 C C . ARG A 1 198 ? -0.100 -4.503 9.581 1.00 88.06 198 ARG A C 1
ATOM 1522 O O . ARG A 1 198 ? 0.669 -3.586 9.297 1.00 88.06 198 ARG A O 1
ATOM 1529 N N . SER A 1 199 ? -0.858 -4.509 10.677 1.00 86.81 199 SER A N 1
ATOM 1530 C CA . SER A 1 199 ? -0.747 -3.482 11.719 1.00 86.81 199 SER A CA 1
ATOM 1531 C C . SER A 1 199 ? 0.617 -3.549 12.411 1.00 86.81 199 SER A C 1
ATOM 1533 O O . SER A 1 199 ? 1.307 -2.537 12.457 1.00 86.81 199 SER A O 1
ATOM 1535 N N . ILE A 1 200 ? 1.063 -4.737 12.840 1.00 88.75 200 ILE A N 1
ATOM 1536 C CA . ILE A 1 200 ? 2.368 -4.921 13.506 1.00 88.75 200 ILE A CA 1
ATOM 1537 C C . ILE A 1 200 ? 3.520 -4.416 12.622 1.00 88.75 200 ILE A C 1
ATOM 1539 O O . ILE A 1 200 ? 4.422 -3.756 13.120 1.00 88.75 200 ILE A O 1
ATOM 1543 N N . SER A 1 201 ? 3.461 -4.626 11.299 1.00 88.06 201 SER A N 1
ATOM 1544 C CA . SER A 1 201 ? 4.518 -4.195 10.357 1.00 88.06 201 SER A CA 1
ATOM 1545 C C . SER A 1 201 ? 4.730 -2.678 10.263 1.00 88.06 201 SER A C 1
ATOM 1547 O O . SER A 1 201 ? 5.631 -2.226 9.558 1.00 88.06 201 SER A O 1
ATOM 1549 N N . ARG A 1 202 ? 3.861 -1.889 10.905 1.00 85.81 202 ARG A N 1
ATOM 1550 C CA . ARG A 1 202 ? 3.941 -0.424 10.981 1.00 85.81 202 ARG A CA 1
ATOM 1551 C C . ARG A 1 202 ? 4.554 0.065 12.296 1.00 85.81 202 ARG A C 1
ATOM 1553 O O . ARG A 1 202 ? 4.735 1.269 12.448 1.00 85.81 202 ARG A O 1
ATOM 1560 N N . LEU A 1 203 ? 4.812 -0.834 13.243 1.00 84.81 203 LEU A N 1
ATOM 1561 C CA . LEU A 1 203 ? 5.418 -0.508 14.529 1.00 84.81 203 LEU A CA 1
ATOM 1562 C C . LEU A 1 203 ? 6.947 -0.382 14.402 1.00 84.81 203 LEU A C 1
ATOM 1564 O O . LEU A 1 203 ? 7.524 -0.960 13.476 1.00 84.81 203 LEU A O 1
ATOM 1568 N N . PRO A 1 204 ? 7.606 0.336 15.333 1.00 84.56 204 PRO A N 1
ATOM 1569 C CA . PRO A 1 204 ? 9.065 0.352 15.443 1.00 84.56 204 PRO A CA 1
ATOM 1570 C C . PRO A 1 204 ? 9.658 -1.060 15.572 1.00 84.56 204 PRO A C 1
ATOM 1572 O O . PRO A 1 204 ? 9.006 -1.951 16.129 1.00 84.56 204 PRO A O 1
ATOM 1575 N N . SER A 1 205 ? 10.881 -1.251 15.065 1.00 82.75 205 SER A N 1
ATOM 1576 C CA . SER A 1 205 ? 11.608 -2.534 15.053 1.00 82.75 205 SER A CA 1
ATOM 1577 C C . SER A 1 205 ? 11.711 -3.172 16.423 1.00 82.75 205 SER A C 1
ATOM 1579 O O . SER A 1 205 ? 11.319 -4.323 16.606 1.00 82.75 205 SER A O 1
ATOM 1581 N N . GLU A 1 206 ? 12.098 -2.372 17.407 1.00 83.75 206 GLU A N 1
ATOM 1582 C CA . GLU A 1 206 ? 12.360 -2.815 18.774 1.00 83.75 206 GLU A CA 1
ATOM 1583 C C . GLU A 1 206 ? 11.110 -3.454 19.396 1.00 83.75 206 GLU A C 1
ATOM 1585 O O . GLU A 1 206 ? 11.178 -4.397 20.192 1.00 83.75 206 GLU A O 1
ATOM 1590 N N . LEU A 1 207 ? 9.933 -2.939 19.018 1.00 84.88 207 LEU A N 1
ATOM 1591 C CA . LEU A 1 207 ? 8.673 -3.429 19.541 1.00 84.88 207 LEU A CA 1
ATOM 1592 C C . LEU A 1 207 ? 8.293 -4.765 18.911 1.00 84.88 207 LEU A C 1
ATOM 1594 O O . LEU A 1 207 ? 8.030 -5.705 19.652 1.00 84.88 207 LEU A O 1
ATOM 1598 N N . TRP A 1 208 ? 8.238 -4.889 17.582 1.00 81.19 208 TRP A N 1
ATOM 1599 C CA . TRP A 1 208 ? 7.785 -6.154 16.990 1.00 81.19 208 TRP A CA 1
ATOM 1600 C C . TRP A 1 208 ? 8.810 -7.285 17.151 1.00 81.19 208 TRP A C 1
ATOM 1602 O O . TRP A 1 208 ? 8.398 -8.441 17.240 1.00 81.19 208 TRP A O 1
ATOM 1612 N N . GLU A 1 209 ? 10.107 -6.984 17.277 1.00 85.75 209 GLU A N 1
ATOM 1613 C CA . GLU A 1 209 ? 11.146 -7.977 17.599 1.00 85.75 209 GLU A CA 1
ATOM 1614 C C . GLU A 1 209 ? 10.879 -8.654 18.949 1.00 85.75 209 GLU A C 1
ATOM 1616 O O . GLU A 1 209 ? 10.959 -9.883 19.067 1.00 85.75 209 GLU A O 1
ATOM 1621 N N . SER A 1 210 ? 10.432 -7.865 19.932 1.00 87.81 210 SER A N 1
ATOM 1622 C CA . SER A 1 210 ? 10.002 -8.351 21.250 1.00 87.81 210 SER A CA 1
ATOM 1623 C C . SER A 1 210 ? 8.785 -9.291 21.176 1.00 87.81 210 SER A C 1
ATOM 1625 O O . SER A 1 210 ? 8.549 -10.069 22.097 1.00 87.81 210 SER A O 1
ATOM 1627 N N . TYR A 1 211 ? 8.030 -9.260 20.072 1.00 88.75 211 TYR A N 1
ATOM 1628 C CA . TYR A 1 211 ? 6.868 -10.115 19.798 1.00 88.75 211 TYR A CA 1
ATOM 1629 C C . TYR A 1 211 ? 7.112 -11.105 18.648 1.00 88.75 211 TYR A C 1
ATOM 1631 O O . TYR A 1 211 ? 6.161 -11.572 18.020 1.00 88.75 211 TYR A O 1
ATOM 1639 N N . SER A 1 212 ? 8.368 -11.464 18.369 1.00 87.06 212 SER A N 1
ATOM 1640 C CA . SER A 1 212 ? 8.730 -12.372 17.267 1.00 87.06 212 SER A CA 1
ATOM 1641 C C . SER A 1 212 ? 7.959 -13.702 17.269 1.00 87.06 212 SER A C 1
ATOM 1643 O O . SER A 1 212 ? 7.478 -14.120 16.219 1.00 87.06 212 SER A O 1
ATOM 1645 N N . ASN A 1 213 ? 7.736 -14.318 18.435 1.00 89.50 213 ASN A N 1
ATOM 1646 C CA . ASN A 1 213 ? 6.926 -15.541 18.549 1.00 89.50 213 ASN A CA 1
ATOM 1647 C C . ASN A 1 213 ? 5.467 -15.328 18.107 1.00 89.50 213 ASN A C 1
ATOM 1649 O O . ASN A 1 213 ? 4.905 -16.148 17.385 1.00 89.50 213 ASN A O 1
ATOM 1653 N N . LEU A 1 214 ? 4.861 -14.201 18.494 1.00 90.19 214 LEU A N 1
ATOM 1654 C CA . LEU A 1 214 ? 3.504 -13.848 18.078 1.00 90.19 214 LEU A CA 1
ATOM 1655 C C . LEU A 1 214 ? 3.440 -13.597 16.567 1.00 90.19 214 LEU A C 1
ATOM 1657 O O . LEU A 1 214 ? 2.514 -14.055 15.899 1.00 90.19 214 LEU A O 1
ATOM 1661 N N . VAL A 1 215 ? 4.425 -12.881 16.020 1.00 89.81 215 VAL A N 1
ATOM 1662 C CA . VAL A 1 215 ? 4.545 -12.658 14.573 1.00 89.81 215 VAL A CA 1
ATOM 1663 C C . VAL A 1 215 ? 4.643 -13.993 13.834 1.00 89.81 215 VAL A C 1
ATOM 1665 O O . VAL A 1 215 ? 3.972 -14.174 12.817 1.00 89.81 215 VAL A O 1
ATOM 1668 N N . ASP A 1 216 ? 5.397 -14.950 14.368 1.00 88.88 216 ASP A N 1
ATOM 1669 C CA . ASP A 1 216 ? 5.544 -16.281 13.783 1.00 88.88 216 ASP A CA 1
ATOM 1670 C C . ASP A 1 216 ? 4.238 -17.069 13.788 1.00 88.88 216 ASP A C 1
ATOM 1672 O O . ASP A 1 216 ? 3.843 -17.606 12.748 1.00 88.88 216 ASP A O 1
ATOM 1676 N N . ASP A 1 217 ? 3.521 -17.097 14.905 1.00 90.00 217 ASP A N 1
ATOM 1677 C CA . ASP A 1 217 ? 2.238 -17.795 15.002 1.00 90.00 217 ASP A CA 1
ATOM 1678 C C . ASP A 1 217 ? 1.179 -17.174 14.086 1.00 90.00 217 ASP A C 1
ATOM 1680 O O . ASP A 1 217 ? 0.477 -17.884 13.351 1.00 90.00 217 ASP A O 1
ATOM 1684 N N . LEU A 1 218 ? 1.111 -15.841 14.051 1.00 90.19 218 LEU A N 1
ATOM 1685 C CA . LEU A 1 218 ? 0.233 -15.122 13.135 1.00 90.19 218 LEU A CA 1
ATOM 1686 C C . LEU A 1 218 ? 0.622 -15.376 11.678 1.00 90.19 218 LEU A C 1
ATOM 1688 O O . LEU A 1 218 ? -0.270 -15.526 10.845 1.00 90.19 218 LEU A O 1
ATOM 1692 N N . SER A 1 219 ? 1.916 -15.447 11.349 1.00 90.00 219 SER A N 1
ATOM 1693 C CA . SER A 1 219 ? 2.383 -15.712 9.981 1.00 90.00 219 SER A CA 1
ATOM 1694 C C . SER A 1 219 ? 1.947 -17.095 9.506 1.00 90.00 219 SER A C 1
ATOM 1696 O O . SER A 1 219 ? 1.358 -17.220 8.430 1.00 90.00 219 SER A O 1
ATOM 1698 N N . LYS A 1 220 ? 2.119 -18.118 10.353 1.00 89.31 220 LYS A N 1
ATOM 1699 C CA . LYS A 1 220 ? 1.668 -19.485 10.082 1.00 89.31 220 LYS A CA 1
ATOM 1700 C C . LYS A 1 220 ? 0.160 -19.520 9.883 1.00 89.31 220 LYS A C 1
ATOM 1702 O O . LYS A 1 220 ? -0.294 -20.139 8.928 1.00 89.31 220 LYS A O 1
ATOM 1707 N N . CYS A 1 221 ? -0.609 -18.846 10.741 1.00 89.44 221 CYS A N 1
ATOM 1708 C CA . CYS A 1 221 ? -2.069 -18.786 10.641 1.00 89.44 221 CYS A CA 1
ATOM 1709 C C . CYS A 1 221 ? -2.541 -18.057 9.371 1.00 89.44 221 CYS A C 1
ATOM 1711 O O . CYS A 1 221 ? -3.344 -18.595 8.605 1.00 89.44 221 CYS A O 1
ATOM 1713 N N . ALA A 1 222 ? -1.992 -16.872 9.097 1.00 88.56 222 ALA A N 1
ATOM 1714 C CA . ALA A 1 222 ? -2.341 -16.047 7.943 1.00 88.56 222 ALA A CA 1
ATOM 1715 C C . ALA A 1 222 ? -2.052 -16.746 6.607 1.00 88.56 222 ALA A C 1
ATOM 1717 O O . ALA A 1 222 ? -2.777 -16.543 5.634 1.00 88.56 222 ALA A O 1
ATOM 1718 N N . LEU A 1 223 ? -1.016 -17.589 6.569 1.00 88.00 223 LEU A N 1
ATOM 1719 C CA . LEU A 1 223 ? -0.582 -18.320 5.380 1.00 88.00 223 LEU A CA 1
ATOM 1720 C C . LEU A 1 223 ? -1.191 -19.731 5.247 1.00 88.00 223 LEU A C 1
ATOM 1722 O O . LEU A 1 223 ? -0.809 -20.450 4.318 1.00 88.00 223 LEU A O 1
ATOM 1726 N N . ARG A 1 224 ? -2.128 -20.136 6.126 1.00 86.44 224 ARG A N 1
ATOM 1727 C CA . ARG A 1 224 ? -2.895 -21.395 5.975 1.00 86.44 224 ARG A CA 1
ATOM 1728 C C . ARG A 1 224 ? -3.832 -21.359 4.773 1.00 86.44 224 ARG A C 1
ATOM 1730 O O . ARG A 1 224 ? -3.939 -22.350 4.060 1.00 86.44 224 ARG A O 1
ATOM 1737 N N . ASP A 1 225 ? -4.513 -20.233 4.561 1.00 79.25 225 ASP A N 1
ATOM 1738 C CA . ASP A 1 225 ? -5.406 -20.048 3.416 1.00 79.25 225 ASP A CA 1
ATOM 1739 C C . ASP A 1 225 ? -4.647 -19.399 2.256 1.00 79.25 225 ASP A C 1
ATOM 1741 O O . ASP A 1 225 ? -4.431 -18.186 2.220 1.00 79.25 225 ASP A O 1
ATOM 1745 N N . THR A 1 226 ? -4.237 -20.232 1.304 1.00 74.25 226 THR A N 1
ATOM 1746 C CA . THR A 1 226 ? -3.494 -19.834 0.105 1.00 74.25 226 THR A CA 1
ATOM 1747 C C . THR A 1 226 ? -4.388 -19.635 -1.120 1.00 74.25 226 THR A C 1
ATOM 1749 O O . THR A 1 226 ? -3.870 -19.468 -2.221 1.00 74.25 226 THR A O 1
ATOM 1752 N N . LYS A 1 227 ? -5.723 -19.613 -0.969 1.00 80.19 227 LYS A N 1
ATOM 1753 C CA . LYS A 1 227 ? -6.651 -19.475 -2.110 1.00 80.19 227 LYS A CA 1
ATOM 1754 C C . LYS A 1 227 ? -6.533 -18.140 -2.854 1.00 80.19 227 LYS A C 1
ATOM 1756 O O . LYS A 1 227 ? -6.982 -18.044 -3.990 1.00 80.19 227 LYS A O 1
ATOM 1761 N N . SER A 1 228 ? -5.977 -17.106 -2.219 1.00 86.25 228 SER A N 1
ATOM 1762 C CA . SER A 1 228 ? -5.825 -15.764 -2.794 1.00 86.25 228 SER A CA 1
ATOM 1763 C C . SER A 1 228 ? -4.360 -15.333 -2.799 1.00 86.25 228 SER A C 1
ATOM 1765 O O . SER A 1 228 ? -3.789 -15.072 -1.736 1.00 86.25 228 SER A O 1
ATOM 1767 N N . SER A 1 229 ? -3.777 -15.183 -3.993 1.00 89.19 229 SER A N 1
ATOM 1768 C CA . SER A 1 229 ? -2.417 -14.657 -4.170 1.00 89.19 229 SER A CA 1
ATOM 1769 C C . SER A 1 229 ? -2.266 -13.254 -3.579 1.00 89.19 229 SER A C 1
ATOM 1771 O O . SER A 1 229 ? -1.313 -13.011 -2.844 1.00 89.19 229 SER A O 1
ATOM 1773 N N . SER A 1 230 ? -3.257 -12.371 -3.748 1.00 88.38 230 SER A N 1
ATOM 1774 C CA . SER A 1 230 ? -3.254 -11.020 -3.162 1.00 88.38 230 SER A CA 1
ATOM 1775 C C . SER A 1 230 ? -3.128 -11.038 -1.636 1.00 88.38 230 SER A C 1
ATOM 1777 O O . SER A 1 230 ? -2.445 -10.199 -1.040 1.00 88.38 230 SER A O 1
ATOM 1779 N N . ARG A 1 231 ? -3.753 -12.018 -0.963 1.00 87.50 231 ARG A N 1
ATOM 1780 C CA . ARG A 1 231 ? -3.596 -12.191 0.490 1.00 87.50 231 ARG A CA 1
ATOM 1781 C C . ARG A 1 231 ? -2.185 -12.647 0.845 1.00 87.50 231 ARG A C 1
ATOM 1783 O O . ARG A 1 231 ? -1.612 -12.097 1.784 1.00 87.50 231 ARG A O 1
ATOM 1790 N N . ILE A 1 232 ? -1.629 -13.602 0.098 1.00 91.69 232 ILE A N 1
ATOM 1791 C CA . ILE A 1 232 ? -0.245 -14.060 0.281 1.00 91.69 232 ILE A CA 1
ATOM 1792 C C . ILE A 1 232 ? 0.709 -12.870 0.140 1.00 91.69 232 ILE A C 1
ATOM 1794 O O . ILE A 1 232 ? 1.494 -12.616 1.052 1.00 91.69 232 ILE A O 1
ATOM 1798 N N . PHE A 1 233 ? 0.585 -12.076 -0.926 1.00 93.00 233 PHE A N 1
ATOM 1799 C CA . PHE A 1 233 ? 1.415 -10.890 -1.140 1.00 93.00 233 PHE A CA 1
ATOM 1800 C C . PHE A 1 233 ? 1.260 -9.865 -0.013 1.00 93.00 233 PHE A C 1
ATOM 1802 O O . PHE A 1 233 ? 2.256 -9.360 0.501 1.00 93.00 233 PHE A O 1
ATOM 1809 N N . ALA A 1 234 ? 0.039 -9.600 0.455 1.00 89.69 234 ALA A N 1
ATOM 1810 C CA . ALA A 1 234 ? -0.188 -8.673 1.562 1.00 89.69 234 ALA A CA 1
ATOM 1811 C C . ALA A 1 234 ? 0.496 -9.116 2.871 1.00 89.69 234 ALA A C 1
ATOM 1813 O O . ALA A 1 234 ? 1.023 -8.271 3.602 1.00 89.69 234 ALA A O 1
ATOM 1814 N N . VAL A 1 235 ? 0.498 -10.420 3.165 1.00 91.81 235 VAL A N 1
ATOM 1815 C CA . VAL A 1 235 ? 1.173 -10.993 4.342 1.00 91.81 235 VAL A CA 1
ATOM 1816 C C . VAL A 1 235 ? 2.689 -10.974 4.156 1.00 91.81 235 VAL A C 1
ATOM 1818 O O . VAL A 1 235 ? 3.402 -10.461 5.017 1.00 91.81 235 VAL A O 1
ATOM 1821 N N . CYS A 1 236 ? 3.194 -11.454 3.020 1.00 93.19 236 CYS A N 1
ATOM 1822 C CA . CYS A 1 236 ? 4.624 -11.474 2.720 1.00 93.19 236 CYS A CA 1
ATOM 1823 C C . CYS A 1 236 ? 5.230 -10.063 2.684 1.00 93.19 236 CYS A C 1
ATOM 1825 O O . CYS A 1 236 ? 6.347 -9.878 3.154 1.00 93.19 236 CYS A O 1
ATOM 1827 N N . LEU A 1 237 ? 4.494 -9.046 2.222 1.00 92.56 237 LEU A N 1
ATOM 1828 C CA . LEU A 1 237 ? 4.931 -7.649 2.291 1.00 92.56 237 LEU A CA 1
ATOM 1829 C C . LEU A 1 237 ? 5.038 -7.141 3.731 1.00 92.56 237 LEU A C 1
ATOM 1831 O O . LEU A 1 237 ? 5.971 -6.402 4.046 1.00 92.56 237 LEU A O 1
ATOM 1835 N N . ALA A 1 238 ? 4.093 -7.508 4.601 1.00 90.56 238 ALA A N 1
ATOM 1836 C CA . ALA A 1 238 ? 4.157 -7.155 6.018 1.00 90.56 238 ALA A CA 1
ATOM 1837 C C . ALA A 1 238 ? 5.394 -7.781 6.678 1.00 90.56 238 ALA A C 1
ATOM 1839 O O . ALA A 1 238 ? 6.139 -7.079 7.356 1.00 90.56 238 ALA A O 1
ATOM 1840 N N . LEU A 1 239 ? 5.661 -9.058 6.395 1.00 91.25 239 LEU A N 1
ATOM 1841 C CA . LEU A 1 239 ? 6.836 -9.766 6.903 1.00 91.25 239 LEU A CA 1
ATOM 1842 C C . LEU A 1 239 ? 8.140 -9.192 6.333 1.00 91.25 239 LEU A C 1
ATOM 1844 O O . LEU A 1 239 ? 9.059 -8.914 7.090 1.00 91.25 239 LEU A O 1
ATOM 1848 N N . ALA A 1 240 ? 8.205 -8.895 5.032 1.00 89.56 240 ALA A N 1
ATOM 1849 C CA . ALA A 1 240 ? 9.372 -8.264 4.409 1.00 89.56 240 ALA A CA 1
ATOM 1850 C C . ALA A 1 240 ? 9.669 -6.862 4.976 1.00 89.56 240 ALA A C 1
ATOM 1852 O O . ALA A 1 240 ? 10.810 -6.403 4.948 1.00 89.56 240 ALA A O 1
ATOM 1853 N N . LYS A 1 241 ? 8.662 -6.147 5.500 1.00 87.12 241 LYS A N 1
ATOM 1854 C CA . LYS A 1 241 ? 8.868 -4.874 6.215 1.00 87.12 241 LYS A CA 1
ATOM 1855 C C . LYS A 1 241 ? 9.534 -5.043 7.576 1.00 87.12 241 LYS A C 1
ATOM 1857 O O . LYS A 1 241 ? 10.236 -4.123 7.976 1.00 87.12 241 LYS A O 1
ATOM 1862 N N . MET A 1 242 ? 9.368 -6.197 8.208 1.00 85.50 242 MET A N 1
ATOM 1863 C CA . MET A 1 242 ? 9.969 -6.553 9.492 1.00 85.50 242 MET A CA 1
ATOM 1864 C C . MET A 1 242 ? 11.360 -7.196 9.344 1.00 85.50 242 MET A C 1
ATOM 1866 O O . MET A 1 242 ? 11.797 -7.857 10.266 1.00 85.50 242 MET A O 1
ATOM 1870 N N . LYS A 1 243 ? 12.040 -7.083 8.189 1.00 82.25 243 LYS A N 1
ATOM 1871 C CA . LYS A 1 243 ? 13.410 -7.607 7.965 1.00 82.25 243 LYS A CA 1
ATOM 1872 C C . LYS A 1 243 ? 13.639 -9.006 8.585 1.00 82.25 243 LYS A C 1
ATOM 1874 O O . LYS A 1 243 ? 14.377 -9.155 9.558 1.00 82.25 243 LYS A O 1
ATOM 1879 N N . PRO A 1 244 ? 12.961 -10.043 8.068 1.00 80.56 244 PRO A N 1
ATOM 1880 C CA . PRO A 1 244 ? 12.975 -11.358 8.692 1.00 80.56 244 PRO A CA 1
ATOM 1881 C C . PRO A 1 244 ? 14.384 -11.966 8.665 1.00 80.56 244 PRO A C 1
ATOM 1883 O O . PRO A 1 244 ? 15.171 -11.697 7.758 1.00 80.56 244 PRO A O 1
ATOM 1886 N N . LYS A 1 2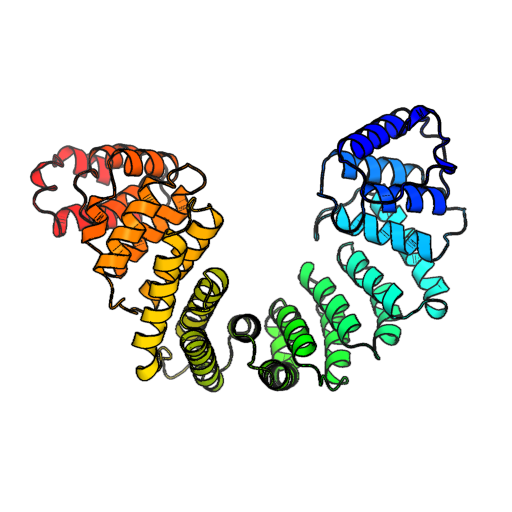45 ? 14.676 -12.848 9.630 1.00 80.69 245 LYS A N 1
ATOM 1887 C CA . LYS A 1 245 ? 15.930 -13.619 9.663 1.00 80.69 245 LYS A CA 1
ATOM 1888 C C . LYS A 1 245 ? 16.149 -14.380 8.350 1.00 80.69 245 LYS A C 1
ATOM 1890 O O . LYS A 1 245 ? 15.188 -14.867 7.751 1.00 80.69 245 LYS A O 1
ATOM 1895 N N . ARG A 1 246 ? 17.416 -14.550 7.953 1.00 75.69 246 ARG A N 1
ATOM 1896 C CA . ARG A 1 246 ? 17.843 -15.161 6.676 1.00 75.69 246 ARG A CA 1
ATOM 1897 C C . ARG A 1 246 ? 17.149 -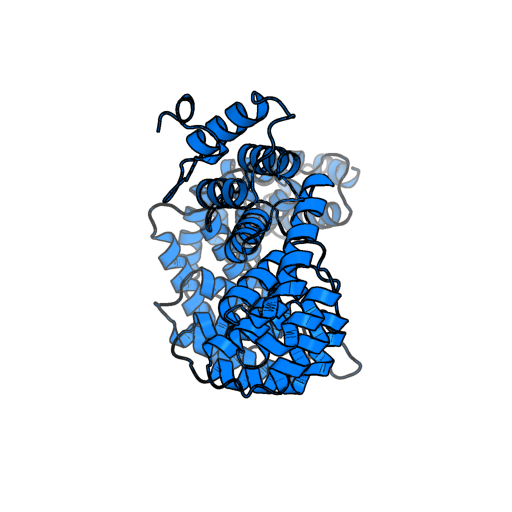16.491 6.355 1.00 75.69 246 ARG A C 1
ATOM 1899 O O . ARG A 1 246 ? 16.721 -16.691 5.226 1.00 75.69 246 ARG A O 1
ATOM 1906 N N . GLU A 1 247 ? 16.971 -17.364 7.343 1.00 78.00 247 GLU A N 1
ATOM 1907 C CA . GLU A 1 247 ? 16.292 -18.664 7.188 1.00 78.00 247 GLU A CA 1
ATOM 1908 C C . GLU A 1 247 ? 14.852 -18.518 6.667 1.00 78.00 247 GLU A C 1
ATOM 1910 O O . GLU A 1 247 ? 14.419 -19.257 5.784 1.00 78.00 247 GLU A O 1
ATOM 1915 N N . LYS A 1 248 ? 14.123 -17.512 7.165 1.00 83.25 248 LYS A N 1
ATOM 1916 C CA . LYS A 1 248 ? 12.742 -17.212 6.758 1.00 83.25 248 LYS A CA 1
ATOM 1917 C C . LYS A 1 248 ? 12.675 -16.482 5.421 1.00 83.25 248 LYS A C 1
ATOM 1919 O O . LYS A 1 248 ? 11.650 -16.556 4.746 1.00 83.25 248 LYS A O 1
ATOM 1924 N N . VAL A 1 249 ? 13.742 -15.786 5.017 1.00 84.81 249 VAL A N 1
ATOM 1925 C CA . VAL A 1 249 ? 13.801 -15.090 3.721 1.00 84.81 249 VAL A CA 1
ATOM 1926 C C . VAL A 1 249 ? 13.608 -16.085 2.579 1.00 84.81 249 VAL A C 1
ATOM 1928 O O . VAL A 1 249 ? 12.771 -15.842 1.714 1.00 84.81 249 VAL A O 1
ATOM 1931 N N . SER A 1 250 ? 14.304 -17.224 2.603 1.00 85.81 250 SER A N 1
ATOM 1932 C CA . SER A 1 250 ? 14.183 -18.255 1.563 1.00 85.81 250 SER A CA 1
ATOM 1933 C C . SER A 1 250 ? 12.763 -18.824 1.462 1.00 85.81 250 SER A C 1
ATOM 1935 O O . SER A 1 250 ? 12.234 -18.951 0.358 1.00 85.81 250 SER A O 1
ATOM 1937 N N . GLU A 1 251 ? 12.113 -19.100 2.600 1.00 87.88 251 GLU A N 1
ATOM 1938 C CA . GLU A 1 251 ? 10.720 -19.571 2.629 1.00 87.88 251 GLU A CA 1
ATOM 1939 C C . GLU A 1 251 ? 9.766 -18.526 2.030 1.00 87.88 251 GLU A C 1
ATOM 1941 O O . GLU A 1 251 ? 8.895 -18.856 1.222 1.00 87.88 251 GLU A O 1
ATOM 1946 N N . LEU A 1 252 ? 9.938 -17.252 2.394 1.00 89.25 252 LEU A N 1
ATOM 1947 C CA . LEU A 1 252 ? 9.099 -16.162 1.898 1.00 89.25 252 LEU A CA 1
ATOM 1948 C C . LEU A 1 252 ? 9.305 -15.905 0.406 1.00 89.25 252 LEU A C 1
ATOM 1950 O O . LEU A 1 252 ? 8.315 -15.735 -0.306 1.00 89.25 252 LEU A O 1
ATOM 1954 N N . LEU A 1 253 ? 10.553 -15.905 -0.070 1.00 90.19 253 LEU A N 1
ATOM 1955 C CA . LEU A 1 253 ? 10.878 -15.779 -1.492 1.00 90.19 253 LEU A CA 1
ATOM 1956 C C . LEU A 1 253 ? 10.178 -16.875 -2.288 1.00 90.19 253 LEU A C 1
ATOM 1958 O O . LEU A 1 253 ? 9.429 -16.584 -3.220 1.00 90.19 253 LEU A O 1
ATOM 1962 N N . GLU A 1 254 ? 10.348 -18.126 -1.871 1.00 90.88 254 GLU A N 1
ATOM 1963 C CA . GLU A 1 254 ? 9.712 -19.256 -2.529 1.00 90.88 254 GLU A CA 1
ATOM 1964 C C . GLU A 1 254 ? 8.180 -19.147 -2.508 1.00 90.88 254 GLU A C 1
ATOM 1966 O O . GLU A 1 254 ? 7.519 -19.417 -3.512 1.00 90.88 254 GLU A O 1
ATOM 1971 N N . ARG A 1 255 ? 7.591 -18.706 -1.395 1.00 91.12 255 ARG A N 1
ATOM 1972 C CA . ARG A 1 255 ? 6.136 -18.567 -1.281 1.00 91.12 255 ARG A CA 1
ATOM 1973 C C . ARG A 1 255 ? 5.575 -17.485 -2.197 1.00 91.12 255 ARG A C 1
ATOM 1975 O O . ARG A 1 255 ? 4.550 -17.715 -2.836 1.00 91.12 255 ARG A O 1
ATOM 1982 N N . VAL A 1 256 ? 6.246 -16.338 -2.285 1.00 93.44 256 VAL A N 1
ATOM 1983 C CA . VAL A 1 256 ? 5.875 -15.242 -3.194 1.00 93.44 256 VAL A CA 1
ATOM 1984 C C . VAL A 1 256 ? 5.994 -15.703 -4.639 1.00 93.44 256 VAL A C 1
ATOM 1986 O O . VAL A 1 256 ? 5.055 -15.534 -5.410 1.00 93.44 256 VAL A O 1
ATOM 1989 N N . MET A 1 257 ? 7.101 -16.349 -4.997 1.00 92.50 257 MET A N 1
ATOM 1990 C CA . MET A 1 257 ? 7.324 -16.848 -6.351 1.00 92.50 257 MET A CA 1
ATOM 1991 C C . MET A 1 257 ? 6.292 -17.889 -6.770 1.00 92.50 257 MET A C 1
ATOM 1993 O O . MET A 1 257 ? 5.688 -17.751 -7.829 1.00 92.50 257 MET A O 1
ATOM 1997 N N . ARG A 1 258 ? 6.010 -18.885 -5.921 1.00 92.94 258 ARG A N 1
ATOM 1998 C CA . ARG A 1 258 ? 4.943 -19.860 -6.188 1.00 92.94 258 ARG A CA 1
ATOM 1999 C C . ARG A 1 258 ? 3.584 -19.181 -6.347 1.00 92.94 258 ARG A C 1
ATOM 2001 O O . ARG A 1 258 ? 2.816 -19.595 -7.203 1.00 92.94 258 ARG A O 1
ATOM 2008 N N . ALA A 1 259 ? 3.281 -18.154 -5.549 1.00 93.06 259 ALA A N 1
ATOM 2009 C CA . ALA A 1 259 ? 2.021 -17.419 -5.655 1.00 93.06 259 ALA A CA 1
ATOM 2010 C C . ALA A 1 259 ? 1.913 -16.604 -6.955 1.00 93.06 259 ALA A C 1
ATOM 2012 O O . ALA A 1 259 ? 0.819 -16.512 -7.508 1.00 93.06 259 ALA A O 1
ATOM 2013 N N . VAL A 1 260 ? 3.027 -16.051 -7.453 1.00 93.44 260 VAL A N 1
ATOM 2014 C CA . VAL A 1 260 ? 3.097 -15.399 -8.772 1.00 93.44 260 VAL A CA 1
ATOM 2015 C C . VAL A 1 260 ? 2.848 -16.419 -9.881 1.00 93.44 260 VAL A C 1
ATOM 2017 O O . VAL A 1 260 ? 1.941 -16.226 -10.684 1.00 93.44 260 VAL A O 1
ATOM 2020 N N . VAL A 1 261 ? 3.581 -17.536 -9.875 1.00 92.06 261 VAL A N 1
ATOM 2021 C CA . VAL A 1 261 ? 3.451 -18.593 -10.894 1.00 92.06 261 VAL A CA 1
ATOM 2022 C C . VAL A 1 261 ? 2.052 -19.210 -10.890 1.00 92.06 261 VAL A C 1
ATOM 2024 O O . VAL A 1 261 ? 1.453 -19.399 -11.940 1.00 92.06 261 VAL A O 1
ATOM 2027 N N . ALA A 1 262 ? 1.493 -19.484 -9.709 1.00 91.94 262 ALA A N 1
ATOM 2028 C CA . ALA A 1 262 ? 0.145 -20.031 -9.582 1.00 91.94 262 ALA A CA 1
ATOM 2029 C C . ALA A 1 262 ? -0.947 -19.031 -9.993 1.00 91.94 262 ALA A C 1
ATOM 2031 O O . ALA A 1 262 ? -2.025 -19.449 -10.414 1.00 91.94 262 ALA A O 1
ATOM 2032 N N . ALA A 1 263 ? -0.697 -17.723 -9.852 1.00 91.75 263 ALA A N 1
ATOM 2033 C CA . ALA A 1 263 ? -1.611 -16.707 -10.355 1.00 91.75 263 ALA A CA 1
ATOM 2034 C C . ALA A 1 263 ? -1.621 -16.695 -11.888 1.00 91.75 263 ALA A C 1
ATOM 2036 O O . ALA A 1 263 ? -2.708 -16.624 -12.460 1.00 91.75 263 ALA A O 1
ATOM 2037 N N . GLY A 1 264 ? -0.451 -16.789 -12.536 1.00 89.50 264 GLY A N 1
ATOM 2038 C CA . GLY A 1 264 ? -0.314 -16.807 -13.996 1.00 89.50 264 GLY A CA 1
ATOM 2039 C C . GLY A 1 264 ? -1.135 -15.693 -14.652 1.00 89.50 264 GLY A C 1
ATOM 2040 O O . GLY A 1 264 ? -1.042 -14.526 -14.268 1.00 89.50 264 GLY A O 1
ATOM 2041 N N . ASP A 1 265 ? -2.044 -16.061 -15.554 1.00 85.88 265 ASP A N 1
ATOM 2042 C CA . ASP A 1 265 ? -2.945 -15.126 -16.247 1.00 85.88 265 ASP A CA 1
ATOM 2043 C C . ASP A 1 265 ? -3.981 -14.438 -15.342 1.00 85.88 265 ASP A C 1
ATOM 2045 O O . ASP A 1 265 ? -4.720 -13.559 -15.778 1.00 85.88 265 ASP A O 1
ATOM 2049 N N . ARG A 1 266 ? -4.093 -14.806 -14.068 1.00 90.00 266 ARG A N 1
ATOM 2050 C CA . ARG A 1 266 ? -4.951 -14.108 -13.094 1.00 90.00 266 ARG A CA 1
ATOM 2051 C C . ARG A 1 266 ? -4.194 -13.063 -12.286 1.00 90.00 266 ARG A C 1
ATOM 2053 O O . ARG A 1 266 ? -4.821 -12.368 -11.492 1.00 90.00 266 ARG A O 1
ATOM 2060 N N . LEU A 1 267 ? -2.878 -12.953 -12.468 1.00 93.38 267 LEU A N 1
ATOM 2061 C CA . LEU A 1 267 ? -2.079 -11.920 -11.823 1.00 93.38 267 LEU A CA 1
ATOM 2062 C C . LEU A 1 267 ? -2.512 -10.549 -12.348 1.00 93.38 267 LEU A C 1
ATOM 2064 O O . LEU A 1 267 ? -2.520 -10.327 -13.560 1.00 93.38 267 LEU A O 1
ATOM 2068 N N . ASP A 1 268 ? -2.898 -9.654 -11.442 1.00 92.44 268 ASP A N 1
ATOM 2069 C CA . ASP A 1 268 ? -3.185 -8.261 -11.772 1.00 92.44 268 ASP A CA 1
ATOM 2070 C C . ASP A 1 268 ? -1.963 -7.367 -11.520 1.00 92.44 268 ASP A C 1
ATOM 2072 O O . ASP A 1 268 ? -0.976 -7.761 -10.894 1.00 92.44 268 ASP A O 1
ATOM 2076 N N . LEU A 1 269 ? -2.030 -6.133 -12.019 1.00 91.38 269 LEU A N 1
ATOM 2077 C CA . LEU A 1 269 ? -0.904 -5.206 -11.991 1.00 91.38 269 LEU A CA 1
ATOM 2078 C C . LEU A 1 269 ? -0.543 -4.741 -10.566 1.00 91.38 269 LEU A C 1
ATOM 2080 O O . LEU A 1 269 ? 0.609 -4.396 -10.293 1.00 91.38 269 LEU A O 1
ATOM 2084 N N . VAL A 1 270 ? -1.507 -4.733 -9.640 1.00 92.88 270 VAL A N 1
ATOM 2085 C CA . VAL A 1 270 ? -1.273 -4.366 -8.235 1.00 92.88 270 VAL A CA 1
ATOM 2086 C C . VAL A 1 270 ? -0.530 -5.488 -7.525 1.00 92.88 270 VAL A C 1
ATOM 2088 O O . VAL A 1 270 ? 0.443 -5.227 -6.811 1.00 92.88 270 VAL A O 1
ATOM 2091 N N . ASP A 1 271 ? -0.963 -6.722 -7.739 1.00 94.25 271 ASP A N 1
ATOM 2092 C CA . ASP A 1 271 ? -0.347 -7.922 -7.196 1.00 94.25 271 ASP A CA 1
ATOM 2093 C C . ASP A 1 271 ? 1.046 -8.149 -7.793 1.00 94.25 271 ASP A C 1
ATOM 2095 O O . ASP A 1 271 ? 1.979 -8.417 -7.037 1.00 94.25 271 ASP A O 1
ATOM 2099 N N . ALA A 1 272 ? 1.233 -7.935 -9.100 1.00 94.31 272 ALA A N 1
ATOM 2100 C CA . ALA A 1 272 ? 2.543 -7.994 -9.752 1.00 94.31 272 ALA A CA 1
ATOM 2101 C C . ALA A 1 272 ? 3.526 -6.974 -9.151 1.00 94.31 272 ALA A C 1
ATOM 2103 O O . ALA A 1 272 ? 4.624 -7.345 -8.730 1.00 94.31 272 ALA A O 1
ATOM 2104 N N . ALA A 1 273 ? 3.115 -5.707 -9.019 1.00 93.75 273 ALA A N 1
ATOM 2105 C CA . ALA A 1 273 ? 3.946 -4.660 -8.419 1.00 93.75 273 ALA A CA 1
ATOM 2106 C C . ALA A 1 273 ? 4.243 -4.927 -6.933 1.00 93.75 273 ALA A C 1
ATOM 2108 O O . ALA A 1 273 ? 5.321 -4.612 -6.421 1.00 93.75 273 ALA A O 1
ATOM 2109 N N . THR A 1 274 ? 3.285 -5.522 -6.219 1.00 94.06 274 THR A N 1
ATOM 2110 C CA . THR A 1 274 ? 3.472 -5.917 -4.820 1.00 94.06 274 THR A CA 1
ATOM 2111 C C . THR A 1 274 ? 4.468 -7.068 -4.718 1.00 94.06 274 THR A C 1
ATOM 2113 O O . THR A 1 274 ? 5.388 -7.003 -3.903 1.00 94.06 274 THR A O 1
ATOM 2116 N N . ALA A 1 275 ? 4.333 -8.092 -5.561 1.00 94.38 275 ALA A N 1
ATOM 2117 C CA . ALA A 1 275 ? 5.232 -9.237 -5.608 1.00 94.38 275 ALA A CA 1
ATOM 2118 C C . ALA A 1 275 ? 6.670 -8.808 -5.914 1.00 94.38 275 ALA A C 1
ATOM 2120 O O . ALA A 1 275 ? 7.577 -9.168 -5.162 1.00 94.38 275 ALA A O 1
ATOM 2121 N N . THR A 1 276 ? 6.889 -7.974 -6.935 1.00 92.62 276 THR A N 1
ATOM 2122 C CA . THR A 1 276 ? 8.234 -7.468 -7.245 1.00 92.62 276 THR A CA 1
ATOM 2123 C C . THR A 1 276 ? 8.818 -6.660 -6.093 1.00 92.62 276 THR A C 1
ATOM 2125 O O . THR A 1 276 ? 9.980 -6.857 -5.742 1.00 92.62 276 THR A O 1
ATOM 2128 N N . SER A 1 277 ? 8.023 -5.807 -5.440 1.00 92.12 277 SER A N 1
ATOM 2129 C CA . SER A 1 277 ? 8.464 -5.055 -4.261 1.00 92.12 277 SER A CA 1
ATOM 2130 C C . SER A 1 277 ? 8.914 -5.973 -3.120 1.00 92.12 277 SER A C 1
ATOM 2132 O O . SER A 1 277 ? 9.941 -5.704 -2.493 1.00 92.12 277 SER A O 1
ATOM 2134 N N . ILE A 1 278 ? 8.186 -7.068 -2.873 1.00 92.25 278 ILE A N 1
ATOM 2135 C CA . ILE A 1 278 ? 8.556 -8.061 -1.858 1.00 92.25 278 ILE A CA 1
ATOM 2136 C C . ILE A 1 278 ? 9.873 -8.737 -2.228 1.00 92.25 278 ILE A C 1
ATOM 2138 O O . ILE A 1 278 ? 10.775 -8.779 -1.395 1.00 92.25 278 ILE A O 1
ATOM 2142 N N . LEU A 1 279 ? 9.990 -9.231 -3.464 1.00 91.88 279 LEU A N 1
ATOM 2143 C CA . LEU A 1 279 ? 11.188 -9.921 -3.938 1.00 91.88 279 LEU A CA 1
ATOM 2144 C C . LEU A 1 279 ? 12.420 -9.023 -3.808 1.00 91.88 279 LEU A C 1
ATOM 2146 O O . LEU A 1 279 ? 13.370 -9.417 -3.141 1.00 91.88 279 LEU A O 1
ATOM 2150 N N . VAL A 1 280 ? 12.363 -7.789 -4.328 1.00 89.56 280 VAL A N 1
ATOM 2151 C CA . VAL A 1 280 ? 13.460 -6.816 -4.191 1.00 89.56 280 VAL A CA 1
ATOM 2152 C C . VAL A 1 280 ? 13.819 -6.600 -2.728 1.00 89.56 280 VAL A C 1
ATOM 2154 O O . VAL A 1 280 ? 14.994 -6.619 -2.377 1.00 89.56 280 VAL A O 1
ATOM 2157 N N . LYS A 1 281 ? 12.819 -6.398 -1.863 1.00 88.50 281 LYS A N 1
ATOM 2158 C CA . LYS A 1 281 ? 13.057 -6.100 -0.450 1.00 88.50 281 LYS A CA 1
ATOM 2159 C C . LYS A 1 281 ? 13.705 -7.265 0.293 1.00 88.50 281 LYS A C 1
ATOM 2161 O O . LYS A 1 281 ? 14.564 -7.036 1.135 1.00 88.50 281 LYS A O 1
ATOM 2166 N N . LEU A 1 282 ? 13.302 -8.493 -0.012 1.00 86.75 282 LEU A N 1
ATOM 2167 C CA . LEU A 1 282 ? 13.857 -9.700 0.595 1.00 86.75 282 LEU A CA 1
ATOM 2168 C C . LEU A 1 282 ? 15.281 -9.990 0.103 1.00 86.75 282 LEU A C 1
ATOM 2170 O O . LEU A 1 282 ? 16.106 -10.437 0.894 1.00 86.75 282 LEU A O 1
ATOM 2174 N N . THR A 1 283 ? 15.597 -9.683 -1.157 1.00 83.81 283 THR A N 1
ATOM 2175 C CA . THR A 1 283 ? 16.954 -9.856 -1.699 1.00 83.81 283 THR A CA 1
ATOM 2176 C C . THR A 1 283 ? 17.906 -8.723 -1.307 1.00 83.81 283 THR A C 1
ATOM 2178 O O . THR A 1 283 ? 19.110 -8.948 -1.230 1.00 83.81 283 THR A O 1
ATOM 2181 N N . SER A 1 284 ? 17.398 -7.507 -1.059 1.00 76.62 284 SER A N 1
ATOM 2182 C CA . SER A 1 284 ? 18.214 -6.326 -0.726 1.00 76.62 284 SER A CA 1
ATOM 2183 C C . SER A 1 284 ? 18.283 -5.990 0.768 1.00 76.62 284 SER A C 1
ATOM 2185 O O . SER A 1 284 ? 19.084 -5.149 1.157 1.00 76.62 284 SER A O 1
ATOM 2187 N N . GLY A 1 285 ? 17.377 -6.533 1.586 1.00 56.72 285 GLY A N 1
ATOM 2188 C CA . GLY A 1 285 ? 17.086 -6.058 2.945 1.00 56.72 285 GLY A CA 1
ATOM 2189 C C . GLY A 1 285 ? 17.720 -6.845 4.091 1.00 56.72 285 GLY A C 1
ATOM 2190 O O . GLY A 1 285 ? 17.282 -6.673 5.226 1.00 56.72 285 GLY A O 1
ATOM 2191 N N . VAL A 1 286 ? 18.700 -7.711 3.825 1.00 53.78 286 VAL A N 1
ATOM 2192 C CA . VAL A 1 286 ? 19.434 -8.416 4.887 1.00 53.78 286 VAL A CA 1
ATOM 2193 C C . VAL A 1 286 ? 20.504 -7.466 5.431 1.00 53.78 286 VAL A C 1
ATOM 2195 O O . VAL A 1 286 ? 21.487 -7.186 4.748 1.00 53.78 286 VAL A O 1
ATOM 2198 N N . GLU A 1 287 ? 20.267 -6.908 6.623 1.00 47.53 287 GLU A N 1
ATOM 2199 C CA . GLU A 1 287 ? 21.231 -6.042 7.308 1.00 47.53 287 GLU A CA 1
ATOM 2200 C C . GLU A 1 287 ? 22.503 -6.803 7.688 1.00 47.53 287 GLU A C 1
ATOM 2202 O O . GLU A 1 287 ? 22.482 -7.983 8.035 1.00 47.53 287 GLU A O 1
ATOM 2207 N N . ALA A 1 288 ? 23.620 -6.090 7.553 1.00 43.44 288 ALA A N 1
ATOM 2208 C CA . ALA A 1 288 ? 24.975 -6.568 7.737 1.00 43.44 288 ALA A CA 1
ATOM 2209 C C . ALA A 1 288 ? 25.343 -6.605 9.225 1.00 43.44 288 ALA A C 1
ATOM 2211 O O . ALA A 1 288 ? 26.029 -5.708 9.706 1.00 43.44 288 ALA A O 1
ATOM 2212 N N . ASP A 1 289 ? 24.927 -7.654 9.927 1.00 40.75 289 ASP A N 1
ATOM 2213 C CA . ASP A 1 289 ? 25.564 -8.021 11.189 1.00 40.75 289 ASP A CA 1
ATOM 2214 C C . ASP A 1 289 ? 26.704 -9.003 10.916 1.00 40.75 289 ASP A C 1
ATOM 2216 O O . ASP A 1 289 ? 26.489 -10.165 10.581 1.00 40.75 289 ASP A O 1
ATOM 2220 N N . GLY A 1 290 ? 27.930 -8.502 11.067 1.00 42.78 290 GLY A N 1
ATOM 2221 C CA . GLY A 1 290 ? 29.088 -9.302 11.464 1.00 42.78 290 GLY A CA 1
ATOM 2222 C C . GLY A 1 290 ? 29.709 -10.207 10.411 1.00 42.78 290 GLY A C 1
ATOM 2223 O O . GLY A 1 290 ? 30.818 -9.917 9.986 1.00 42.78 290 GLY A O 1
ATOM 2224 N N . ASP A 1 291 ? 29.044 -11.278 9.986 1.00 46.19 291 ASP A N 1
ATOM 2225 C CA . ASP A 1 291 ? 29.714 -12.406 9.332 1.00 46.19 291 ASP A CA 1
ATOM 2226 C C . ASP A 1 291 ? 28.855 -13.072 8.234 1.00 46.19 291 ASP A C 1
ATOM 2228 O O . ASP A 1 291 ? 27.650 -13.273 8.368 1.00 46.19 291 ASP A O 1
ATOM 2232 N N . ASP A 1 292 ? 29.518 -13.407 7.123 1.00 45.28 292 ASP A N 1
ATOM 2233 C CA . ASP A 1 292 ? 29.047 -14.146 5.937 1.00 45.28 292 ASP A CA 1
ATOM 2234 C C . ASP A 1 292 ? 27.982 -13.511 5.017 1.00 45.28 292 ASP A C 1
ATOM 2236 O O . ASP A 1 292 ? 26.790 -13.849 4.949 1.00 45.28 292 ASP A O 1
ATOM 2240 N N . ARG A 1 293 ? 28.517 -12.614 4.180 1.00 54.47 293 ARG A N 1
ATOM 2241 C CA . ARG A 1 293 ? 27.864 -11.794 3.156 1.00 54.47 293 ARG A CA 1
ATOM 2242 C C . ARG A 1 293 ? 27.649 -12.560 1.853 1.00 54.47 293 ARG A C 1
ATOM 2244 O O . ARG A 1 293 ? 28.510 -12.594 0.976 1.00 54.47 293 ARG A O 1
ATOM 2251 N N . SER A 1 294 ? 26.447 -13.073 1.646 1.00 57.91 294 SER A N 1
ATOM 2252 C CA . SER A 1 294 ? 25.965 -13.306 0.283 1.00 57.91 294 SER A CA 1
ATOM 2253 C C . SER A 1 294 ? 24.517 -12.847 0.189 1.00 57.91 294 SER A C 1
ATOM 2255 O O . SER A 1 294 ? 23.729 -13.219 1.065 1.00 57.91 294 SER A O 1
ATOM 2257 N N . PRO A 1 295 ? 24.151 -12.037 -0.825 1.00 64.94 295 PRO A N 1
ATOM 2258 C CA . PRO A 1 295 ? 22.751 -11.723 -1.074 1.00 64.94 295 PRO A CA 1
ATOM 2259 C C . PRO A 1 295 ? 21.962 -13.031 -1.167 1.00 64.94 295 PRO A C 1
ATOM 2261 O O . PRO A 1 295 ? 22.444 -14.020 -1.728 1.00 64.94 295 PRO A O 1
ATOM 2264 N N . VAL A 1 296 ? 20.766 -13.063 -0.576 1.00 75.12 296 VAL A N 1
ATOM 2265 C CA . VAL A 1 296 ? 19.904 -14.240 -0.707 1.00 75.12 296 VAL A CA 1
ATOM 2266 C C . VAL A 1 296 ? 19.442 -14.286 -2.154 1.00 75.12 296 VAL A C 1
ATOM 2268 O O . VAL A 1 296 ? 18.677 -13.434 -2.601 1.00 75.12 296 VAL A O 1
ATOM 2271 N N . MET A 1 297 ? 19.964 -15.260 -2.892 1.00 78.94 297 MET A N 1
ATOM 2272 C CA . MET A 1 297 ? 19.652 -15.422 -4.301 1.00 78.94 297 MET A CA 1
ATOM 2273 C C . MET A 1 297 ? 18.232 -15.947 -4.474 1.00 78.94 297 MET A C 1
ATOM 2275 O O . MET A 1 297 ? 17.739 -16.772 -3.702 1.00 78.94 297 MET A O 1
ATOM 2279 N N . LEU A 1 298 ? 17.588 -15.473 -5.534 1.00 81.44 298 LEU A N 1
ATOM 2280 C CA . LEU A 1 298 ? 16.328 -16.019 -6.002 1.00 81.44 298 LEU A CA 1
ATOM 2281 C C . LEU A 1 298 ? 16.513 -17.499 -6.390 1.00 81.44 298 LEU A C 1
ATOM 2283 O O . LEU A 1 298 ? 17.466 -17.818 -7.104 1.00 81.44 298 LEU A O 1
ATOM 2287 N N . PRO A 1 299 ? 15.622 -18.414 -5.964 1.00 82.62 299 PRO A N 1
ATOM 2288 C CA . PRO A 1 299 ? 15.658 -19.791 -6.437 1.00 82.62 299 PRO A CA 1
ATOM 2289 C C . PRO A 1 299 ? 15.483 -19.842 -7.962 1.00 82.62 299 PRO A C 1
ATOM 2291 O O . PRO A 1 299 ? 14.420 -19.499 -8.483 1.00 82.62 299 PRO A O 1
ATOM 2294 N N . SER A 1 300 ? 16.518 -20.304 -8.667 1.00 83.19 300 SER A N 1
ATOM 2295 C CA . SER A 1 300 ? 16.618 -20.254 -10.135 1.00 83.19 300 SER A CA 1
ATOM 2296 C C . SER A 1 300 ? 15.405 -20.843 -10.856 1.00 83.19 300 SER A C 1
ATOM 2298 O O . SER A 1 300 ? 14.926 -20.257 -11.821 1.00 83.19 300 SER A O 1
ATOM 2300 N N . ARG A 1 301 ? 14.841 -21.940 -10.330 1.00 85.88 301 ARG A N 1
ATOM 2301 C CA . ARG A 1 301 ? 13.657 -22.622 -10.886 1.00 85.88 301 ARG A CA 1
ATOM 2302 C C . ARG A 1 301 ? 12.408 -21.748 -11.033 1.00 85.88 301 ARG A C 1
ATOM 2304 O O . ARG A 1 301 ? 11.486 -22.137 -11.737 1.00 85.88 301 ARG A O 1
ATOM 2311 N N . PHE A 1 302 ? 12.335 -20.624 -10.321 1.00 86.88 302 PHE A N 1
ATOM 2312 C CA . PHE A 1 302 ? 11.197 -19.710 -10.385 1.00 86.88 302 PHE A CA 1
ATOM 2313 C C . PHE A 1 302 ? 11.497 -18.426 -11.156 1.00 86.88 302 PHE A C 1
ATOM 2315 O O . PHE A 1 302 ? 10.556 -17.712 -11.479 1.00 86.88 302 PHE A O 1
ATOM 2322 N N . CYS A 1 303 ? 12.764 -18.113 -11.443 1.00 87.25 303 CYS A N 1
ATOM 2323 C CA . CYS A 1 303 ? 13.150 -16.837 -12.043 1.00 87.25 303 CYS A CA 1
ATOM 2324 C C . CYS A 1 303 ? 12.449 -16.592 -13.386 1.00 87.25 303 CYS A C 1
ATOM 2326 O O . CYS A 1 303 ? 11.819 -15.550 -13.555 1.00 87.25 303 CYS A O 1
ATOM 2328 N N . GLU A 1 304 ? 12.506 -17.568 -14.293 1.00 88.88 304 GLU A N 1
ATOM 2329 C CA . GLU A 1 304 ? 11.854 -17.505 -15.607 1.00 88.88 304 GLU A CA 1
ATOM 2330 C C . GLU A 1 304 ? 10.316 -17.460 -15.489 1.00 88.88 304 GLU A C 1
ATOM 2332 O O . GLU A 1 304 ? 9.739 -16.450 -15.897 1.00 88.88 304 GLU A O 1
ATOM 2337 N N . PRO A 1 305 ? 9.632 -18.419 -14.822 1.00 91.50 305 PRO A N 1
ATOM 2338 C CA . PRO A 1 305 ? 8.171 -18.381 -14.679 1.00 91.50 305 PRO A CA 1
ATOM 2339 C C . PRO A 1 305 ? 7.620 -17.102 -14.028 1.00 91.50 305 PRO A C 1
ATOM 2341 O O . PRO A 1 305 ? 6.531 -16.626 -14.362 1.00 91.50 305 PRO A O 1
ATOM 2344 N N . VAL A 1 306 ? 8.355 -16.536 -13.063 1.00 92.06 306 VAL A N 1
ATOM 2345 C CA . VAL A 1 306 ? 7.976 -15.288 -12.385 1.00 92.06 306 VAL A CA 1
ATOM 2346 C C . VAL A 1 306 ? 8.125 -14.101 -13.326 1.00 92.06 306 VAL A C 1
ATOM 2348 O O . VAL A 1 306 ? 7.219 -13.268 -13.384 1.00 92.06 306 VAL A O 1
ATOM 2351 N N . ALA A 1 307 ? 9.236 -14.025 -14.066 1.00 91.31 307 ALA A N 1
ATOM 2352 C CA . ALA A 1 307 ? 9.443 -12.991 -15.072 1.00 91.31 307 ALA A CA 1
ATOM 2353 C C . ALA A 1 307 ? 8.333 -13.038 -16.131 1.00 91.31 307 ALA A C 1
ATOM 2355 O O . ALA A 1 307 ? 7.701 -12.016 -16.386 1.00 91.31 307 ALA A O 1
ATOM 2356 N N . GLU A 1 308 ? 8.028 -14.221 -16.663 1.00 92.19 308 GLU A N 1
ATOM 2357 C CA . GLU A 1 308 ? 6.967 -14.436 -17.654 1.00 92.19 308 GLU A CA 1
ATOM 2358 C C . GLU A 1 308 ? 5.591 -14.009 -17.136 1.00 92.19 308 GLU A C 1
ATOM 2360 O O . GLU A 1 308 ? 4.885 -13.255 -17.803 1.00 92.19 308 GLU A O 1
ATOM 2365 N N . SER A 1 309 ? 5.230 -14.401 -15.912 1.00 93.62 309 SER A N 1
ATOM 2366 C CA . SER A 1 309 ? 3.945 -14.023 -15.304 1.00 93.62 309 SER A CA 1
ATOM 2367 C C . SER A 1 309 ? 3.800 -12.503 -15.148 1.00 93.62 309 SER A C 1
ATOM 2369 O O . SER A 1 309 ? 2.733 -11.940 -15.405 1.00 93.62 309 SER A O 1
ATOM 2371 N N . ILE A 1 310 ? 4.875 -11.815 -14.747 1.00 93.88 310 ILE A N 1
ATOM 2372 C CA . ILE A 1 310 ? 4.880 -10.351 -14.605 1.00 93.88 310 ILE A CA 1
ATOM 2373 C C . ILE A 1 310 ? 4.800 -9.675 -15.980 1.00 93.88 310 ILE A C 1
ATOM 2375 O O . ILE A 1 310 ? 4.055 -8.707 -16.139 1.00 93.88 310 ILE A O 1
ATOM 2379 N N . VAL A 1 311 ? 5.526 -10.179 -16.978 1.00 92.88 311 VAL A N 1
ATOM 2380 C CA . VAL A 1 311 ? 5.522 -9.635 -18.345 1.00 92.88 311 VAL A CA 1
ATOM 2381 C C . VAL A 1 311 ? 4.158 -9.825 -19.001 1.00 92.88 311 VAL A C 1
ATOM 2383 O O . VAL A 1 311 ? 3.592 -8.850 -19.487 1.00 92.88 311 VAL A O 1
ATOM 2386 N N . SER A 1 312 ? 3.568 -11.019 -18.914 1.00 92.69 312 SER A N 1
ATOM 2387 C CA . SER A 1 312 ? 2.201 -11.287 -19.382 1.00 92.69 312 SER A CA 1
ATOM 2388 C C . SER A 1 312 ? 1.187 -10.342 -18.725 1.00 92.69 312 SER A C 1
ATOM 2390 O O . SER A 1 312 ? 0.305 -9.796 -19.390 1.00 92.69 312 SER A O 1
ATOM 2392 N N . CYS A 1 313 ? 1.328 -10.061 -17.424 1.00 93.31 313 CYS A N 1
ATOM 2393 C CA . CYS A 1 313 ? 0.496 -9.065 -16.747 1.00 93.31 313 CYS A CA 1
ATOM 2394 C C . CYS A 1 313 ? 0.650 -7.653 -17.347 1.00 93.31 313 CYS A C 1
ATOM 2396 O O . CYS A 1 313 ? -0.354 -6.963 -17.535 1.00 93.31 313 CYS A O 1
ATOM 2398 N N . LEU A 1 314 ? 1.877 -7.216 -17.653 1.00 91.19 314 LEU A N 1
ATOM 2399 C CA . LEU A 1 314 ? 2.141 -5.907 -18.268 1.00 91.19 314 LEU A CA 1
ATOM 2400 C C . LEU A 1 314 ? 1.555 -5.812 -19.683 1.00 91.19 314 LEU A C 1
ATOM 2402 O O . LEU A 1 314 ? 0.879 -4.834 -20.000 1.00 91.19 314 LEU A O 1
ATOM 2406 N N . LEU A 1 315 ? 1.750 -6.849 -20.500 1.00 91.06 315 LEU A N 1
ATOM 2407 C CA . LEU A 1 315 ? 1.209 -6.929 -21.859 1.00 91.06 315 LEU A CA 1
ATOM 2408 C C . LEU A 1 315 ? -0.322 -6.920 -21.869 1.00 91.06 315 LEU A C 1
ATOM 2410 O O . LEU A 1 315 ? -0.947 -6.263 -22.698 1.00 91.06 315 LEU A O 1
ATOM 2414 N N . ARG A 1 316 ? -0.963 -7.601 -20.916 1.00 89.81 316 ARG A N 1
ATOM 2415 C CA . ARG A 1 316 ? -2.426 -7.561 -20.798 1.00 89.81 316 ARG A CA 1
ATOM 2416 C C . ARG A 1 316 ? -2.921 -6.197 -20.344 1.00 89.81 316 ARG A C 1
ATOM 2418 O O . ARG A 1 316 ? -3.923 -5.721 -20.874 1.00 89.81 316 ARG A O 1
ATOM 2425 N N . ALA A 1 317 ? -2.227 -5.542 -19.415 1.00 86.00 317 ALA A N 1
ATOM 2426 C CA . ALA A 1 317 ? -2.604 -4.203 -18.972 1.00 86.00 317 ALA A CA 1
ATOM 2427 C C . ALA A 1 317 ? -2.584 -3.181 -20.125 1.00 86.00 317 ALA A C 1
ATOM 2429 O O . ALA A 1 317 ? -3.430 -2.290 -20.153 1.00 86.00 317 ALA A O 1
ATOM 2430 N N . SER A 1 318 ? -1.673 -3.316 -21.098 1.00 80.31 318 SER A N 1
ATOM 2431 C CA . SER A 1 318 ? -1.562 -2.391 -22.244 1.00 80.31 318 SER A CA 1
ATOM 2432 C C . SER A 1 318 ? -2.616 -2.574 -23.322 1.00 80.31 318 SER A C 1
ATOM 2434 O O . SER A 1 318 ? -2.856 -1.649 -24.092 1.00 80.31 318 SER A O 1
ATOM 2436 N N . SER A 1 319 ? -3.323 -3.703 -23.324 1.00 78.81 319 SER A N 1
ATOM 2437 C CA . SER A 1 319 ? -4.500 -3.893 -24.177 1.00 78.81 319 SER A CA 1
ATOM 2438 C C . SER A 1 319 ? -5.720 -3.064 -23.736 1.00 78.81 319 SER A C 1
ATOM 2440 O O . SER A 1 319 ? -6.717 -2.993 -24.457 1.00 78.81 319 SER A O 1
ATOM 2442 N N . ALA A 1 320 ? -5.669 -2.422 -22.561 1.00 74.94 320 ALA A N 1
ATOM 2443 C CA . ALA A 1 320 ? -6.751 -1.578 -22.071 1.00 74.94 320 ALA A CA 1
ATOM 2444 C C . ALA A 1 320 ? -6.839 -0.247 -22.853 1.00 74.94 320 ALA A C 1
ATOM 2446 O O . ALA A 1 320 ? -5.821 0.382 -23.128 1.00 74.94 320 ALA A O 1
ATOM 2447 N N . PRO A 1 321 ? -8.054 0.262 -23.142 1.00 66.38 321 PRO A N 1
ATOM 2448 C CA . PRO A 1 321 ? -8.258 1.419 -24.022 1.00 66.38 321 PRO A CA 1
ATOM 2449 C C . PRO A 1 321 ? -7.697 2.749 -23.492 1.00 66.38 321 PRO A C 1
ATOM 2451 O O . PRO A 1 321 ? -7.597 3.709 -24.254 1.00 66.38 321 PRO A O 1
ATOM 2454 N N . ARG A 1 322 ? -7.370 2.846 -22.195 1.00 72.19 322 ARG A N 1
ATOM 2455 C CA . ARG A 1 322 ? -6.668 3.993 -21.598 1.00 72.19 322 ARG A CA 1
ATOM 2456 C C . ARG A 1 322 ? -5.802 3.541 -20.432 1.00 72.19 322 ARG A C 1
ATOM 2458 O O . ARG A 1 322 ? -6.320 2.973 -19.473 1.00 72.19 322 ARG A O 1
ATOM 2465 N N . PHE A 1 323 ? -4.524 3.893 -20.478 1.00 78.25 323 PHE A N 1
ATOM 2466 C CA . PHE A 1 323 ? -3.594 3.688 -19.375 1.00 78.25 323 PHE A CA 1
ATOM 2467 C C . PHE A 1 323 ? -3.735 4.823 -18.354 1.00 78.25 323 PHE A C 1
ATOM 2469 O O . PHE A 1 323 ? -3.582 6.001 -18.689 1.00 78.25 323 PHE A O 1
ATOM 2476 N N . THR A 1 324 ? -4.069 4.512 -17.100 1.00 84.38 324 THR A N 1
ATOM 2477 C CA . THR A 1 324 ? -4.156 5.548 -16.063 1.00 84.38 324 THR A CA 1
ATOM 2478 C C . THR A 1 324 ? -2.782 5.844 -15.459 1.00 84.38 324 THR A C 1
ATOM 2480 O O . THR A 1 324 ? -1.862 5.031 -15.508 1.00 84.38 324 THR A O 1
ATOM 2483 N N . ALA A 1 325 ? -2.642 6.994 -14.790 1.00 84.31 325 ALA A N 1
ATOM 2484 C CA . ALA A 1 325 ? -1.422 7.308 -14.039 1.00 84.31 325 ALA A CA 1
ATOM 2485 C C . ALA A 1 325 ? -1.096 6.256 -12.957 1.00 84.31 325 ALA A C 1
ATOM 2487 O O . ALA A 1 325 ? 0.069 6.060 -12.627 1.00 84.31 325 ALA A O 1
ATOM 2488 N N . ARG A 1 326 ? -2.112 5.561 -12.416 1.00 88.06 326 ARG A N 1
ATOM 2489 C CA . ARG A 1 326 ? -1.903 4.458 -11.464 1.00 88.06 326 ARG A CA 1
ATOM 2490 C C . ARG A 1 326 ? -1.336 3.225 -12.153 1.00 88.06 326 ARG A C 1
ATOM 2492 O O . ARG A 1 326 ? -0.462 2.581 -11.588 1.00 88.06 326 ARG A O 1
ATOM 2499 N N . ASP A 1 327 ? -1.803 2.919 -13.356 1.00 89.25 327 ASP A N 1
ATOM 2500 C CA . ASP A 1 327 ? -1.303 1.773 -14.115 1.00 89.25 327 ASP A CA 1
ATOM 2501 C C . ASP A 1 327 ? 0.153 2.007 -14.534 1.00 89.25 327 ASP A C 1
ATOM 2503 O O . ASP A 1 327 ? 0.979 1.101 -14.423 1.00 89.25 327 ASP A O 1
ATOM 2507 N N . LEU A 1 328 ? 0.513 3.240 -14.913 1.00 88.88 328 LEU A N 1
ATOM 2508 C CA . LEU A 1 328 ? 1.910 3.621 -15.165 1.00 88.88 328 LEU A CA 1
ATOM 2509 C C . LEU A 1 328 ? 2.786 3.467 -13.922 1.00 88.88 328 LEU A C 1
ATOM 2511 O O . LEU A 1 328 ? 3.868 2.893 -14.015 1.00 88.88 328 LEU A O 1
ATOM 2515 N N . ASP A 1 329 ? 2.323 3.942 -12.763 1.00 90.56 329 ASP A N 1
ATOM 2516 C CA . ASP A 1 329 ? 3.048 3.780 -11.499 1.00 90.56 329 ASP A CA 1
ATOM 2517 C C . ASP A 1 329 ? 3.314 2.296 -11.209 1.00 90.56 329 ASP A C 1
ATOM 2519 O O . ASP A 1 329 ? 4.461 1.890 -11.014 1.00 90.56 329 ASP A O 1
ATOM 2523 N N . ARG A 1 330 ? 2.284 1.446 -11.283 1.00 93.44 330 ARG A N 1
ATOM 2524 C CA . ARG A 1 330 ? 2.436 0.004 -11.040 1.00 93.44 330 ARG A CA 1
ATOM 2525 C C . ARG A 1 330 ? 3.304 -0.697 -12.079 1.00 93.44 330 ARG A C 1
ATOM 2527 O O . ARG A 1 330 ? 4.127 -1.531 -11.706 1.00 93.44 330 ARG A O 1
ATOM 2534 N N . SER A 1 331 ? 3.193 -0.323 -13.349 1.00 92.62 331 SER A N 1
ATOM 2535 C CA . SER A 1 331 ? 4.054 -0.853 -14.412 1.00 92.62 331 SER A CA 1
ATOM 2536 C C . SER A 1 331 ? 5.515 -0.472 -14.181 1.00 92.62 331 SER A C 1
ATOM 2538 O O . SER A 1 331 ? 6.405 -1.316 -14.278 1.00 92.62 331 SER A O 1
ATOM 2540 N N . SER A 1 332 ? 5.762 0.775 -13.769 1.00 92.44 332 SER A N 1
ATOM 2541 C CA . SER A 1 332 ? 7.101 1.247 -13.415 1.00 92.44 332 SER A CA 1
ATOM 2542 C C . SER A 1 332 ? 7.690 0.477 -12.226 1.00 92.44 332 SER A C 1
ATOM 2544 O O . SER A 1 332 ? 8.869 0.131 -12.249 1.00 92.44 332 SER A O 1
ATOM 2546 N N . GLN A 1 333 ? 6.872 0.136 -11.222 1.00 93.19 333 GLN A N 1
ATOM 2547 C CA . GLN A 1 333 ? 7.277 -0.678 -10.068 1.00 93.19 333 GLN A CA 1
ATOM 2548 C C . GLN A 1 333 ? 7.600 -2.124 -10.469 1.00 93.19 333 GLN A C 1
ATOM 2550 O O . GLN A 1 333 ? 8.569 -2.698 -9.966 1.00 93.19 333 GLN A O 1
ATOM 2555 N N . CYS A 1 334 ? 6.826 -2.711 -11.387 1.00 94.19 334 CYS A N 1
ATOM 2556 C CA . CYS A 1 334 ? 7.095 -4.045 -11.925 1.00 94.19 334 CYS A CA 1
ATOM 2557 C C . CYS A 1 334 ? 8.447 -4.083 -12.646 1.00 94.19 334 CYS A C 1
ATOM 2559 O O . CYS A 1 334 ? 9.312 -4.876 -12.275 1.00 94.19 334 CYS A O 1
ATOM 2561 N N . LEU A 1 335 ? 8.660 -3.185 -13.613 1.00 92.56 335 LEU A N 1
ATOM 2562 C CA . LEU A 1 335 ? 9.890 -3.136 -14.411 1.00 92.56 335 LEU A CA 1
ATOM 2563 C C . LEU A 1 335 ? 11.122 -2.811 -13.569 1.00 92.56 335 LEU A C 1
ATOM 2565 O O . LEU A 1 335 ? 12.146 -3.475 -13.707 1.00 92.56 335 LEU A O 1
ATOM 2569 N N . ALA A 1 336 ? 11.023 -1.841 -12.657 1.00 89.62 336 ALA A N 1
ATOM 2570 C CA . ALA A 1 336 ? 12.121 -1.521 -11.749 1.00 89.62 336 ALA A CA 1
ATOM 2571 C C . ALA A 1 336 ? 12.468 -2.715 -10.850 1.00 89.62 336 ALA A C 1
ATOM 2573 O O . ALA A 1 336 ? 13.637 -2.934 -10.525 1.00 89.62 336 ALA A O 1
ATOM 2574 N N . GLY A 1 337 ? 11.460 -3.496 -10.457 1.00 89.56 337 GLY A N 1
ATOM 2575 C CA . GLY A 1 337 ? 11.636 -4.741 -9.726 1.00 89.56 337 GLY A CA 1
ATOM 2576 C C . GLY A 1 337 ? 12.367 -5.803 -10.541 1.00 89.56 337 GLY A C 1
ATOM 2577 O O . GLY A 1 337 ? 13.394 -6.300 -10.087 1.00 89.56 337 GLY A O 1
ATOM 2578 N N . LEU A 1 338 ? 11.895 -6.095 -11.756 1.00 91.31 338 LEU A N 1
ATOM 2579 C CA . LEU A 1 338 ? 12.553 -7.029 -12.677 1.00 91.31 338 LEU A CA 1
ATOM 2580 C C . LEU A 1 338 ? 14.011 -6.629 -12.936 1.00 91.31 338 LEU A C 1
ATOM 2582 O O . LEU A 1 338 ? 14.907 -7.458 -12.804 1.00 91.31 338 LEU A O 1
ATOM 2586 N N . ALA A 1 339 ? 14.259 -5.343 -13.201 1.00 88.44 339 ALA A N 1
ATOM 2587 C CA . ALA A 1 339 ? 15.593 -4.795 -13.428 1.00 88.44 339 ALA A CA 1
ATOM 2588 C C . ALA A 1 339 ? 16.526 -4.993 -12.223 1.00 88.44 339 ALA A C 1
ATOM 2590 O O . ALA A 1 339 ? 17.684 -5.372 -12.385 1.00 88.44 339 ALA A O 1
ATOM 2591 N N . ARG A 1 340 ? 16.036 -4.758 -10.997 1.00 87.81 340 ARG A N 1
ATOM 2592 C CA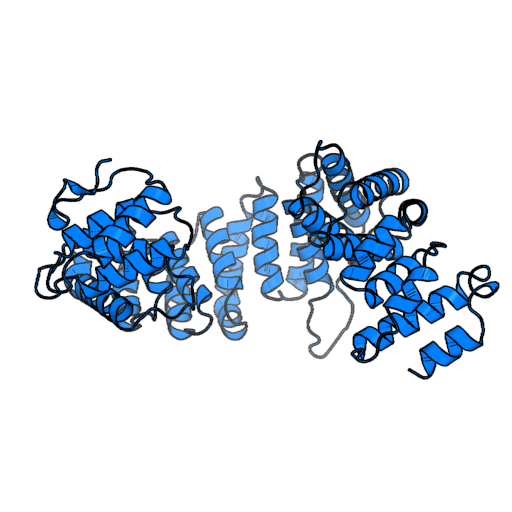 . ARG A 1 340 ? 16.822 -4.957 -9.764 1.00 87.81 340 ARG A CA 1
ATOM 2593 C C . ARG A 1 340 ? 17.115 -6.424 -9.478 1.00 87.81 340 ARG A C 1
ATOM 2595 O O . ARG A 1 340 ? 18.163 -6.724 -8.921 1.00 87.81 340 ARG A O 1
ATOM 2602 N N . LEU A 1 341 ? 16.193 -7.310 -9.841 1.00 86.38 341 LEU A N 1
ATOM 2603 C CA . LEU A 1 341 ? 16.342 -8.756 -9.682 1.00 86.38 341 LEU A CA 1
ATOM 2604 C C . LEU A 1 341 ? 17.093 -9.402 -10.853 1.00 86.38 341 LEU A C 1
ATOM 2606 O O . LEU A 1 341 ? 17.336 -10.603 -10.812 1.00 86.38 341 LEU A O 1
ATOM 2610 N N . GLN A 1 342 ? 17.439 -8.621 -11.884 1.00 86.12 342 GLN A N 1
ATOM 2611 C CA . GLN A 1 342 ? 18.051 -9.089 -13.132 1.00 86.12 342 GLN A CA 1
ATOM 2612 C C . GLN A 1 342 ? 17.236 -10.198 -13.819 1.00 86.12 342 GLN A C 1
ATOM 2614 O O . GLN A 1 342 ? 17.780 -11.074 -14.489 1.00 86.12 342 GLN A O 1
ATOM 2619 N N . LEU A 1 343 ? 15.911 -10.151 -13.662 1.00 86.25 343 LEU A N 1
ATOM 2620 C CA . LEU A 1 343 ? 14.988 -11.093 -14.282 1.00 86.25 343 LEU A CA 1
ATOM 2621 C C . LEU A 1 343 ? 14.690 -10.630 -15.704 1.00 86.25 343 LEU A C 1
ATOM 2623 O O . LEU A 1 343 ? 13.954 -9.662 -15.909 1.00 86.25 343 LEU A O 1
ATOM 2627 N N . ARG A 1 344 ? 15.296 -11.306 -16.683 1.00 81.00 344 ARG A N 1
ATOM 2628 C CA . ARG A 1 344 ? 15.119 -10.968 -18.094 1.00 81.00 344 ARG A CA 1
ATOM 2629 C C . ARG A 1 344 ? 13.789 -11.519 -18.620 1.00 81.00 344 ARG A C 1
ATOM 2631 O O . ARG A 1 344 ? 13.491 -12.687 -18.379 1.00 81.00 344 ARG A O 1
ATOM 2638 N N . PRO A 1 345 ? 12.996 -10.702 -19.327 1.00 80.31 345 PRO A N 1
ATOM 2639 C CA . PRO A 1 345 ? 11.762 -11.157 -19.951 1.00 80.31 345 PRO A CA 1
ATOM 2640 C C . PRO A 1 345 ? 12.073 -12.040 -21.169 1.00 80.31 345 PRO A C 1
ATOM 2642 O O . PRO A 1 345 ? 12.905 -11.667 -21.994 1.00 80.31 345 PRO A O 1
ATOM 2645 N N . ALA A 1 346 ? 11.387 -13.178 -21.311 1.00 79.38 346 ALA A N 1
ATOM 2646 C CA . ALA A 1 346 ? 11.478 -14.005 -22.519 1.00 79.38 346 ALA A CA 1
ATOM 2647 C C . ALA A 1 346 ? 10.858 -13.288 -23.737 1.00 79.38 346 ALA A C 1
ATOM 2649 O O . ALA A 1 346 ? 11.432 -13.265 -24.821 1.00 79.38 346 ALA A O 1
ATOM 2650 N N . GLU A 1 347 ? 9.723 -12.611 -23.535 1.00 82.44 347 GLU A N 1
ATOM 2651 C CA . GLU A 1 347 ? 9.003 -11.848 -24.564 1.00 82.44 347 GLU A CA 1
ATOM 2652 C C . GLU A 1 347 ? 9.483 -10.387 -24.655 1.00 82.44 347 GLU A C 1
ATOM 2654 O O . GLU A 1 347 ? 8.694 -9.440 -24.577 1.00 82.44 347 GLU A O 1
ATOM 2659 N N . ALA A 1 348 ? 10.797 -10.183 -24.790 1.00 82.44 348 ALA A N 1
ATOM 2660 C CA . ALA A 1 348 ? 11.396 -8.846 -24.808 1.00 82.44 348 ALA A CA 1
ATOM 2661 C C . ALA A 1 348 ? 10.812 -7.945 -25.915 1.00 82.44 348 ALA A C 1
ATOM 2663 O O . ALA A 1 348 ? 10.483 -6.795 -25.645 1.00 82.44 348 ALA A O 1
ATOM 2664 N N . GLU A 1 349 ? 10.600 -8.474 -27.125 1.00 84.94 349 GLU A N 1
ATOM 2665 C CA . GLU A 1 349 ? 10.100 -7.690 -28.267 1.00 84.94 349 GLU A CA 1
ATOM 2666 C C . GLU A 1 349 ? 8.648 -7.213 -28.080 1.00 84.94 349 GLU A C 1
ATOM 2668 O O . GLU A 1 349 ? 8.320 -6.057 -28.357 1.00 84.94 349 GLU A O 1
ATOM 2673 N N . ALA A 1 350 ? 7.767 -8.084 -27.577 1.00 86.44 350 ALA A N 1
ATOM 2674 C CA . ALA A 1 350 ? 6.376 -7.724 -27.304 1.00 86.44 350 ALA A CA 1
ATOM 2675 C C . ALA A 1 350 ? 6.291 -6.688 -26.175 1.00 86.44 350 ALA A C 1
ATOM 2677 O O . ALA A 1 350 ? 5.520 -5.726 -26.256 1.00 86.44 350 ALA A O 1
ATOM 2678 N N . LEU A 1 351 ? 7.123 -6.854 -25.140 1.00 88.62 351 LEU A N 1
ATOM 2679 C CA . LEU A 1 351 ? 7.227 -5.899 -24.044 1.00 88.62 351 LEU A CA 1
ATOM 2680 C C . LEU A 1 351 ? 7.748 -4.545 -24.534 1.00 88.62 351 LEU A C 1
ATOM 2682 O O . LEU A 1 351 ? 7.194 -3.516 -24.163 1.00 88.62 351 LEU A O 1
ATOM 2686 N N . GLU A 1 352 ? 8.761 -4.526 -25.396 1.00 88.25 352 GLU A N 1
ATOM 2687 C CA . GLU A 1 352 ? 9.285 -3.303 -26.005 1.00 88.25 352 GLU A CA 1
ATOM 2688 C C . GLU A 1 352 ? 8.197 -2.521 -26.752 1.00 88.25 352 GLU A C 1
ATOM 2690 O O . GLU A 1 352 ? 8.016 -1.327 -26.501 1.00 88.25 352 GLU A O 1
ATOM 2695 N N . LEU A 1 353 ? 7.426 -3.188 -27.616 1.00 86.31 353 LEU A N 1
ATOM 2696 C CA . LEU A 1 353 ? 6.327 -2.553 -28.350 1.00 86.31 353 LEU A CA 1
ATOM 2697 C C . LEU A 1 353 ? 5.234 -2.025 -27.407 1.00 86.31 353 LEU A C 1
ATOM 2699 O O . LEU A 1 353 ? 4.718 -0.920 -27.583 1.00 86.31 353 LEU A O 1
ATOM 2703 N N . CYS A 1 354 ? 4.903 -2.798 -26.375 1.00 87.81 354 CYS A N 1
ATOM 2704 C CA . CYS A 1 354 ? 3.955 -2.407 -25.338 1.00 87.81 354 CYS A CA 1
ATOM 2705 C C . CYS A 1 354 ? 4.403 -1.128 -24.610 1.00 87.81 354 CYS A C 1
ATOM 2707 O O . CYS A 1 354 ? 3.626 -0.180 -24.480 1.00 87.81 354 CYS A O 1
ATOM 2709 N N . LEU A 1 355 ? 5.658 -1.076 -24.157 1.00 88.19 355 LEU A N 1
ATOM 2710 C CA . LEU A 1 355 ? 6.203 0.077 -23.438 1.00 88.19 355 LEU A CA 1
ATOM 2711 C C . LEU A 1 355 ? 6.303 1.314 -24.332 1.00 88.19 355 LEU A C 1
ATOM 2713 O O . LEU A 1 355 ? 6.002 2.415 -23.874 1.00 88.19 355 LEU A O 1
ATOM 2717 N N . ALA A 1 356 ? 6.645 1.131 -25.607 1.00 84.81 356 ALA A N 1
ATOM 2718 C CA . ALA A 1 356 ? 6.660 2.200 -26.597 1.00 84.81 356 ALA A CA 1
ATOM 2719 C C . ALA A 1 356 ? 5.301 2.904 -26.729 1.00 84.81 356 ALA A C 1
ATOM 2721 O O . ALA A 1 356 ? 5.228 4.136 -26.686 1.00 84.81 356 ALA A O 1
ATOM 2722 N N . ASN A 1 357 ? 4.220 2.128 -26.836 1.00 84.19 357 ASN A N 1
ATOM 2723 C CA . ASN A 1 357 ? 2.862 2.671 -26.910 1.00 84.19 357 ASN A CA 1
ATOM 2724 C C . ASN A 1 357 ? 2.477 3.365 -25.596 1.00 84.19 357 ASN A C 1
ATOM 2726 O O . ASN A 1 357 ? 2.017 4.505 -25.601 1.00 84.19 357 ASN A O 1
ATOM 2730 N N . MET A 1 358 ? 2.766 2.731 -24.453 1.00 85.75 358 MET A N 1
ATOM 2731 C CA . MET A 1 358 ? 2.480 3.302 -23.133 1.00 85.75 358 MET A CA 1
ATOM 2732 C C . MET A 1 358 ? 3.142 4.668 -22.913 1.00 85.75 358 MET A C 1
ATOM 2734 O O . MET A 1 358 ? 2.500 5.575 -22.377 1.00 85.75 358 MET A O 1
ATOM 2738 N N . ILE A 1 359 ? 4.412 4.820 -23.304 1.00 85.44 359 ILE A N 1
ATOM 2739 C CA . ILE A 1 359 ? 5.174 6.067 -23.143 1.00 85.44 359 ILE A CA 1
ATOM 2740 C C . ILE A 1 359 ? 4.573 7.185 -24.000 1.00 85.44 359 ILE A C 1
ATOM 2742 O O . ILE A 1 359 ? 4.374 8.294 -23.499 1.00 85.44 359 ILE A O 1
ATOM 2746 N N . ASN A 1 360 ? 4.259 6.895 -25.264 1.00 82.31 360 ASN A N 1
ATOM 2747 C CA . ASN A 1 360 ? 3.743 7.897 -26.197 1.00 82.31 360 ASN A CA 1
ATOM 2748 C C . ASN A 1 360 ? 2.311 8.338 -25.860 1.00 82.31 360 ASN A C 1
ATOM 2750 O O . ASN A 1 360 ? 2.019 9.535 -25.896 1.00 82.31 360 ASN A O 1
ATOM 2754 N N . ASP A 1 361 ? 1.445 7.406 -25.461 1.00 83.06 361 ASP A N 1
ATOM 2755 C CA . ASP A 1 361 ? 0.026 7.693 -25.216 1.00 83.06 361 ASP A CA 1
ATOM 2756 C C . ASP A 1 361 ? -0.234 8.355 -23.856 1.00 83.06 361 ASP A C 1
ATOM 2758 O O . ASP A 1 361 ? -1.266 8.999 -23.653 1.00 83.06 361 ASP A O 1
ATOM 2762 N N . SER A 1 362 ? 0.699 8.212 -22.910 1.00 83.31 362 SER A N 1
ATOM 2763 C CA . SER A 1 362 ? 0.483 8.605 -21.513 1.00 83.31 362 SER A CA 1
ATOM 2764 C C . SER A 1 362 ? 1.294 9.821 -21.067 1.00 83.31 362 SER A C 1
ATOM 2766 O O . SER A 1 362 ? 1.335 10.108 -19.867 1.00 83.31 362 SER A O 1
ATOM 2768 N N . ILE A 1 363 ? 1.963 10.533 -21.979 1.00 82.44 363 ILE A N 1
ATOM 2769 C CA . ILE A 1 363 ? 2.856 11.641 -21.620 1.00 82.44 363 ILE A CA 1
ATOM 2770 C C . ILE A 1 363 ? 2.090 12.840 -21.038 1.00 82.44 363 ILE A C 1
ATOM 2772 O O . ILE A 1 363 ? 1.204 13.430 -21.653 1.00 82.44 363 ILE A O 1
ATOM 2776 N N . SER A 1 364 ? 2.444 13.212 -19.811 1.00 83.50 364 SER A N 1
ATOM 2777 C CA . SER A 1 364 ? 1.981 14.419 -19.128 1.00 83.50 364 SER A CA 1
ATOM 2778 C C . SER A 1 364 ? 2.930 14.753 -17.977 1.00 83.50 364 SER A C 1
ATOM 2780 O O . SER A 1 364 ? 3.641 13.878 -17.481 1.00 83.50 364 SER A O 1
ATOM 2782 N N . ILE A 1 365 ? 2.862 15.980 -17.456 1.00 78.94 365 ILE A N 1
ATOM 2783 C CA . ILE A 1 365 ? 3.624 16.393 -16.262 1.00 78.94 365 ILE A CA 1
ATOM 2784 C C . ILE A 1 365 ? 3.391 15.432 -15.077 1.00 78.94 365 ILE A C 1
ATOM 2786 O O . ILE A 1 365 ? 4.312 15.108 -14.336 1.00 78.94 365 ILE A O 1
ATOM 2790 N N . LYS A 1 366 ? 2.161 14.921 -14.906 1.00 83.81 366 LYS A N 1
ATOM 2791 C CA . LYS A 1 366 ? 1.805 14.021 -13.791 1.00 83.81 366 LYS A CA 1
ATOM 2792 C C . LYS A 1 366 ? 2.374 12.609 -13.936 1.00 83.81 366 LYS A C 1
ATOM 2794 O O . LYS A 1 366 ? 2.485 11.901 -12.941 1.00 83.81 366 LYS A O 1
ATOM 2799 N N . THR A 1 367 ? 2.666 12.181 -15.158 1.00 86.25 367 THR A N 1
ATOM 2800 C CA . THR A 1 367 ? 3.083 10.810 -15.483 1.00 86.25 367 THR A CA 1
ATOM 2801 C C . THR A 1 367 ? 4.573 10.708 -15.801 1.00 86.25 367 THR A C 1
ATOM 2803 O O . THR A 1 367 ? 5.128 9.611 -15.742 1.00 86.25 367 THR A O 1
ATOM 2806 N N . ALA A 1 368 ? 5.235 11.842 -16.048 1.00 85.00 368 ALA A N 1
ATOM 2807 C CA . ALA A 1 368 ? 6.661 11.940 -16.339 1.00 85.00 368 ALA A CA 1
ATOM 2808 C C . ALA A 1 368 ? 7.576 11.180 -15.353 1.00 85.00 368 ALA A C 1
ATOM 2810 O O . ALA A 1 368 ? 8.441 10.442 -15.828 1.00 85.00 368 ALA A O 1
ATOM 2811 N N . PRO A 1 369 ? 7.382 11.228 -14.013 1.00 86.25 369 PRO A N 1
ATOM 2812 C CA . PRO A 1 369 ? 8.246 10.481 -13.091 1.00 86.25 369 PRO A CA 1
ATOM 2813 C C . PRO A 1 369 ? 8.172 8.959 -13.284 1.00 86.25 369 PRO A C 1
ATOM 2815 O O . PRO A 1 369 ? 9.182 8.261 -13.165 1.00 86.25 369 PRO A O 1
ATOM 2818 N N . PHE A 1 370 ? 6.985 8.436 -13.607 1.00 89.38 370 PHE A N 1
ATOM 2819 C CA . PHE A 1 370 ? 6.785 7.007 -13.859 1.00 89.38 370 PHE A CA 1
ATOM 2820 C C . PHE A 1 370 ? 7.399 6.603 -15.197 1.00 89.38 370 PHE A C 1
ATOM 2822 O O . PHE A 1 370 ? 8.074 5.580 -15.266 1.00 89.38 370 PHE A O 1
ATOM 2829 N N . ILE A 1 371 ? 7.237 7.439 -16.227 1.00 88.25 371 ILE A N 1
ATOM 2830 C CA . ILE A 1 371 ? 7.844 7.235 -17.547 1.00 88.25 371 ILE A CA 1
ATOM 2831 C C . ILE A 1 371 ? 9.374 7.210 -17.439 1.00 88.25 371 ILE A C 1
ATOM 2833 O O . ILE A 1 371 ? 9.994 6.278 -17.938 1.00 88.25 371 ILE A O 1
ATOM 2837 N N . LEU A 1 372 ? 9.994 8.139 -16.704 1.00 86.44 372 LEU A N 1
ATOM 2838 C CA . LEU A 1 372 ? 11.445 8.120 -16.462 1.00 86.44 372 LEU A CA 1
ATOM 2839 C C . LEU A 1 372 ? 11.906 6.840 -15.755 1.00 86.44 372 LEU A C 1
ATOM 2841 O O . LEU A 1 372 ? 12.950 6.280 -16.089 1.00 86.44 372 LEU A O 1
ATOM 2845 N N . SER A 1 373 ? 11.125 6.347 -14.792 1.00 88.69 373 SER A N 1
ATOM 2846 C CA . SER A 1 373 ? 11.408 5.074 -14.119 1.00 88.69 373 SER A CA 1
ATOM 2847 C C . SER A 1 373 ? 11.298 3.873 -15.069 1.00 88.69 373 SER A C 1
ATOM 2849 O O . SER A 1 373 ? 12.133 2.967 -15.011 1.00 88.69 373 SER A O 1
ATOM 2851 N N . ILE A 1 374 ? 10.310 3.877 -15.971 1.00 89.62 374 ILE A N 1
ATOM 2852 C CA . ILE A 1 374 ? 10.138 2.862 -17.022 1.00 89.62 374 ILE A CA 1
ATOM 2853 C C . ILE A 1 374 ? 11.347 2.876 -17.966 1.00 89.62 374 ILE A C 1
ATOM 2855 O O . ILE A 1 374 ? 12.001 1.847 -18.108 1.00 89.62 374 ILE A O 1
ATOM 2859 N N . ILE A 1 375 ? 11.706 4.040 -18.514 1.00 86.75 375 ILE A N 1
ATOM 2860 C CA . ILE A 1 375 ? 12.842 4.236 -19.433 1.00 86.75 375 ILE A CA 1
ATOM 2861 C C . ILE A 1 375 ? 14.155 3.755 -18.793 1.00 86.75 375 ILE A C 1
ATOM 2863 O O . ILE A 1 375 ? 14.906 2.989 -19.395 1.00 86.75 375 ILE A O 1
ATOM 2867 N N . HIS A 1 376 ? 14.410 4.121 -17.534 1.00 84.69 376 HIS A N 1
ATOM 2868 C CA . HIS A 1 376 ? 15.593 3.647 -16.814 1.00 84.69 376 HIS A CA 1
ATOM 2869 C C . HIS A 1 376 ? 15.600 2.121 -16.611 1.00 84.69 376 HIS A C 1
ATOM 2871 O O . HIS A 1 376 ? 16.649 1.479 -16.680 1.00 84.69 376 HIS A O 1
ATOM 2877 N N . SER A 1 377 ? 14.434 1.529 -16.346 1.00 88.69 377 SER A N 1
ATOM 2878 C CA . SER A 1 377 ? 14.305 0.080 -16.156 1.00 88.69 377 SER A CA 1
ATOM 2879 C C . SER A 1 377 ? 14.477 -0.683 -17.469 1.00 88.69 377 SER A C 1
ATOM 2881 O O . SER A 1 377 ? 15.075 -1.754 -17.464 1.00 88.69 377 SER A O 1
ATOM 2883 N N . MET A 1 378 ? 14.020 -0.115 -18.589 1.00 86.50 378 MET A N 1
ATOM 2884 C CA . MET A 1 378 ? 14.225 -0.664 -19.932 1.00 86.50 378 MET A CA 1
ATOM 2885 C C . MET A 1 378 ? 15.708 -0.792 -20.264 1.00 86.50 378 MET A C 1
ATOM 2887 O O . MET A 1 378 ? 16.137 -1.856 -20.695 1.00 86.50 378 MET A O 1
ATOM 2891 N N . TRP A 1 379 ? 16.500 0.248 -19.984 1.00 83.81 379 TRP A N 1
ATOM 2892 C CA . TRP A 1 379 ? 17.953 0.196 -20.160 1.00 83.81 379 TRP A CA 1
ATOM 2893 C C . TRP A 1 379 ? 18.587 -0.949 -19.358 1.00 83.81 379 TRP A C 1
ATOM 2895 O O . TRP A 1 379 ? 19.335 -1.754 -19.906 1.00 83.81 379 TRP A O 1
ATOM 2905 N N . LYS A 1 380 ? 18.235 -1.084 -18.073 1.00 83.88 380 LYS A N 1
ATOM 2906 C CA . LYS A 1 380 ? 18.762 -2.157 -17.208 1.00 83.88 380 LYS A CA 1
ATOM 2907 C C . LYS A 1 380 ? 18.363 -3.565 -17.645 1.00 83.88 380 LYS A C 1
ATOM 2909 O O . LYS A 1 380 ? 19.069 -4.518 -17.328 1.00 83.88 380 LYS A O 1
ATOM 2914 N N . LEU A 1 381 ? 17.229 -3.690 -18.325 1.00 85.81 381 LEU A N 1
ATOM 2915 C CA . LEU A 1 381 ? 16.728 -4.946 -18.879 1.00 85.81 381 LEU A CA 1
ATOM 2916 C C . LEU A 1 381 ? 17.199 -5.191 -20.320 1.00 85.81 381 LEU A C 1
ATOM 2918 O O . LEU A 1 381 ? 16.809 -6.197 -20.903 1.00 85.81 381 LEU A O 1
ATOM 2922 N N . ASP A 1 382 ? 18.037 -4.307 -20.870 1.00 83.56 382 ASP A N 1
ATOM 2923 C CA . ASP A 1 382 ? 18.546 -4.361 -22.245 1.00 83.56 382 ASP A CA 1
ATOM 2924 C C . ASP A 1 382 ? 17.439 -4.301 -23.321 1.00 83.56 382 ASP A C 1
ATOM 2926 O O . ASP A 1 382 ? 17.580 -4.830 -24.421 1.00 83.56 382 ASP A O 1
ATOM 2930 N N . LEU A 1 383 ? 16.329 -3.617 -23.016 1.00 83.00 383 LEU A N 1
ATOM 2931 C CA . LEU A 1 383 ? 15.174 -3.425 -23.906 1.00 83.00 383 LEU A CA 1
ATOM 2932 C C . LEU A 1 383 ? 15.413 -2.256 -24.875 1.00 83.00 383 LEU A C 1
ATOM 2934 O O . LEU A 1 383 ? 14.755 -1.209 -24.814 1.00 83.00 383 LEU A O 1
ATOM 2938 N N . ARG A 1 384 ? 16.436 -2.401 -25.723 1.00 71.69 384 ARG A N 1
ATOM 2939 C CA . ARG A 1 384 ? 16.960 -1.317 -26.564 1.00 71.69 384 ARG A CA 1
ATOM 2940 C C . ARG A 1 384 ? 16.047 -0.921 -27.716 1.00 71.69 384 ARG A C 1
ATOM 2942 O O . ARG A 1 384 ? 16.108 0.232 -28.115 1.00 71.69 384 ARG A O 1
ATOM 2949 N N . ARG A 1 385 ? 15.197 -1.787 -28.277 1.00 70.44 385 ARG A N 1
ATOM 2950 C CA . ARG A 1 385 ? 14.397 -1.398 -29.464 1.00 70.44 385 ARG A CA 1
ATOM 2951 C C . ARG A 1 385 ? 13.285 -0.423 -29.117 1.00 70.44 385 ARG A C 1
ATOM 2953 O O . ARG A 1 385 ? 12.904 0.394 -29.953 1.00 70.44 385 ARG A O 1
ATOM 2960 N N . ALA A 1 386 ? 12.809 -0.457 -27.878 1.00 66.94 386 ALA A N 1
ATOM 2961 C CA . ALA A 1 386 ? 11.836 0.508 -27.397 1.00 66.94 386 ALA A CA 1
ATOM 2962 C C . ALA A 1 386 ? 12.437 1.906 -27.158 1.00 66.94 386 ALA A C 1
ATOM 2964 O O . ALA A 1 386 ? 11.666 2.855 -27.037 1.00 66.94 386 ALA A O 1
ATOM 2965 N N . SER A 1 387 ? 13.767 2.095 -27.184 1.00 65.19 387 SER A N 1
ATOM 2966 C CA . SER A 1 387 ? 14.370 3.441 -27.161 1.00 65.19 387 SER A CA 1
ATOM 2967 C C . SER A 1 387 ? 13.955 4.292 -28.362 1.00 65.19 387 SER A C 1
ATOM 2969 O O . SER A 1 387 ? 13.752 5.495 -28.220 1.00 65.19 387 SER A O 1
ATOM 2971 N N . ASN A 1 388 ? 13.723 3.657 -29.515 1.00 67.00 388 ASN A N 1
ATOM 2972 C CA . ASN A 1 388 ? 13.297 4.324 -30.747 1.00 67.00 388 ASN A CA 1
ATOM 2973 C C . ASN A 1 388 ? 11.914 4.985 -30.628 1.00 67.00 388 ASN A C 1
ATOM 2975 O O . ASN A 1 388 ? 11.561 5.836 -31.439 1.00 67.00 388 ASN A O 1
ATOM 2979 N N . SER A 1 389 ? 11.127 4.603 -29.619 1.00 67.00 389 SER A N 1
ATOM 2980 C CA . SER A 1 389 ? 9.819 5.195 -29.337 1.00 67.00 389 SER A CA 1
ATOM 2981 C C . SER A 1 389 ? 9.880 6.466 -28.488 1.00 67.00 389 SER A C 1
ATOM 2983 O O . SER A 1 389 ? 8.866 7.155 -28.360 1.00 67.00 389 SER A O 1
ATOM 2985 N N . VAL A 1 390 ? 11.048 6.799 -27.923 1.00 74.44 390 VAL A N 1
ATOM 2986 C CA . VAL A 1 390 ? 11.258 8.015 -27.129 1.00 74.44 390 VAL A CA 1
ATOM 2987 C C . VAL A 1 390 ? 11.465 9.194 -28.083 1.00 74.44 390 VAL A C 1
ATOM 2989 O O . VAL A 1 390 ? 12.583 9.579 -28.425 1.00 74.44 390 VAL A O 1
ATOM 2992 N N . THR A 1 391 ? 10.351 9.751 -28.555 1.00 76.38 391 THR A N 1
ATOM 2993 C CA . THR A 1 391 ? 10.342 10.880 -29.497 1.00 76.38 391 THR A CA 1
ATOM 2994 C C . THR A 1 391 ? 10.853 12.174 -28.853 1.00 76.38 391 THR A C 1
ATOM 2996 O O . THR A 1 391 ? 10.784 12.343 -27.637 1.00 76.38 391 THR A O 1
ATOM 2999 N N . GLU A 1 392 ? 11.300 13.146 -29.654 1.00 74.44 392 GLU A N 1
ATOM 3000 C CA . GLU A 1 392 ? 11.693 14.480 -29.154 1.00 74.44 392 GLU A CA 1
ATOM 3001 C C . GLU A 1 392 ? 10.596 15.144 -28.311 1.00 74.44 392 GLU A C 1
ATOM 3003 O O . GLU A 1 392 ? 10.882 15.773 -27.295 1.00 74.44 392 GLU A O 1
ATOM 3008 N N . ARG A 1 393 ? 9.325 14.937 -28.680 1.00 77.94 393 ARG A N 1
ATOM 3009 C CA . ARG A 1 393 ? 8.168 15.410 -27.910 1.00 77.94 393 ARG A CA 1
ATOM 3010 C C . ARG A 1 393 ? 8.127 14.809 -26.503 1.00 77.94 393 ARG A C 1
ATOM 3012 O O . ARG A 1 393 ? 7.823 15.523 -25.550 1.00 77.94 393 ARG A O 1
ATOM 3019 N N . VAL A 1 394 ? 8.408 13.510 -26.377 1.00 78.88 394 VAL A N 1
ATOM 3020 C CA . VAL A 1 394 ? 8.490 12.821 -25.081 1.00 78.88 394 VAL A CA 1
ATOM 3021 C C . VAL A 1 394 ? 9.637 13.410 -24.269 1.00 78.88 394 VAL A C 1
ATOM 3023 O O . VAL A 1 394 ? 9.428 13.803 -23.126 1.00 78.88 394 VAL A O 1
ATOM 3026 N N . VAL A 1 395 ? 10.823 13.544 -24.868 1.00 78.88 395 VAL A N 1
ATOM 3027 C CA . VAL A 1 395 ? 11.998 14.091 -24.176 1.00 78.88 395 VAL A CA 1
ATOM 3028 C C . VAL A 1 395 ? 11.745 15.523 -23.692 1.00 78.88 395 VAL A C 1
ATOM 3030 O O . VAL A 1 395 ? 12.003 15.816 -22.528 1.00 78.88 395 VAL A O 1
ATOM 3033 N N . ALA A 1 396 ? 11.175 16.393 -24.529 1.00 77.31 396 ALA A N 1
ATOM 3034 C CA . ALA A 1 396 ? 10.849 17.769 -24.155 1.00 77.31 396 ALA A CA 1
ATOM 3035 C C . ALA A 1 396 ? 9.905 17.830 -22.941 1.00 77.31 396 ALA A C 1
ATOM 3037 O O . ALA A 1 396 ? 10.186 18.538 -21.976 1.00 77.31 396 ALA A O 1
ATOM 3038 N N . ALA A 1 397 ? 8.835 17.029 -22.947 1.00 79.44 397 ALA A N 1
ATOM 3039 C CA . ALA A 1 397 ? 7.877 16.975 -21.845 1.00 79.44 397 ALA A CA 1
ATOM 3040 C C . ALA A 1 397 ? 8.480 16.417 -20.541 1.00 79.44 397 ALA A C 1
ATOM 3042 O O . ALA A 1 397 ? 8.095 16.840 -19.452 1.00 79.44 397 ALA A O 1
ATOM 3043 N N . LEU A 1 398 ? 9.421 15.471 -20.625 1.00 82.38 398 LEU A N 1
ATOM 3044 C CA . LEU A 1 398 ? 10.131 14.954 -19.451 1.00 82.38 398 LEU A CA 1
ATOM 3045 C C . LEU A 1 398 ? 11.140 15.977 -18.903 1.00 82.38 398 LEU A C 1
ATOM 3047 O O . LEU A 1 398 ? 11.257 16.125 -17.685 1.00 82.38 398 LEU A O 1
ATOM 3051 N N . CYS A 1 399 ? 11.802 16.740 -19.780 1.00 79.62 399 CYS A N 1
ATOM 3052 C CA . CYS A 1 399 ? 12.728 17.803 -19.389 1.00 79.62 399 CYS A CA 1
ATOM 3053 C C . CYS A 1 399 ? 12.060 18.952 -18.627 1.00 79.62 399 CYS A C 1
ATOM 3055 O O . CYS A 1 399 ? 12.712 19.565 -17.786 1.00 79.62 399 CYS A O 1
ATOM 3057 N N . GLU A 1 400 ? 10.778 19.230 -18.875 1.00 79.44 400 GLU A N 1
ATOM 3058 C CA . GLU A 1 400 ? 10.009 20.197 -18.076 1.00 79.44 400 GLU A CA 1
ATOM 3059 C C . GLU A 1 400 ? 9.851 19.766 -16.608 1.00 79.44 400 GLU A C 1
ATOM 3061 O O . GLU A 1 400 ? 9.623 20.612 -15.743 1.00 79.44 400 GLU A O 1
ATOM 3066 N N . VAL A 1 401 ? 9.962 18.464 -16.320 1.00 82.00 401 VAL A N 1
ATOM 3067 C CA . VAL A 1 401 ? 9.776 17.898 -14.977 1.00 82.00 401 VAL A CA 1
ATOM 3068 C C . VAL A 1 401 ? 11.108 17.618 -14.290 1.00 82.00 401 VAL A C 1
ATOM 3070 O O . VAL A 1 401 ? 11.284 17.996 -13.135 1.00 82.00 401 VAL A O 1
ATOM 3073 N N . ASP A 1 402 ? 12.027 16.942 -14.977 1.00 81.38 402 ASP A N 1
ATOM 3074 C CA . ASP A 1 402 ? 13.328 16.543 -14.434 1.00 81.38 402 ASP A CA 1
ATOM 3075 C C . ASP A 1 402 ? 14.348 16.424 -15.576 1.00 81.38 402 ASP A C 1
ATOM 3077 O O . ASP A 1 402 ? 14.558 15.356 -16.159 1.00 81.38 402 ASP A O 1
ATOM 3081 N N . ALA A 1 403 ? 14.946 17.557 -15.948 1.00 77.50 403 ALA A N 1
ATOM 3082 C CA . ALA A 1 403 ? 15.858 17.646 -17.086 1.00 77.50 403 ALA A CA 1
ATOM 3083 C C . ALA A 1 403 ? 17.092 16.746 -16.934 1.00 77.50 403 ALA A C 1
ATOM 3085 O O . ALA A 1 403 ? 17.463 16.064 -17.889 1.00 77.50 403 ALA A O 1
ATOM 3086 N N . VAL A 1 404 ? 17.684 16.684 -15.740 1.00 77.19 404 VAL A N 1
ATOM 3087 C CA . VAL A 1 404 ? 18.893 15.891 -15.473 1.00 77.19 404 VAL A CA 1
ATOM 3088 C C . VAL A 1 404 ? 18.611 14.404 -15.620 1.00 77.19 404 VAL A C 1
ATOM 3090 O O . VAL A 1 404 ? 19.295 13.704 -16.374 1.00 77.19 404 VAL A O 1
ATOM 3093 N N . ARG A 1 405 ? 17.562 13.908 -14.959 1.00 78.25 405 ARG A N 1
ATOM 3094 C CA . ARG A 1 405 ? 17.207 12.492 -15.037 1.00 78.25 405 ARG A CA 1
ATOM 3095 C C . ARG A 1 405 ? 16.735 12.100 -16.429 1.00 78.25 405 ARG A C 1
ATOM 3097 O O . ARG A 1 405 ? 16.998 10.977 -16.856 1.00 78.25 405 ARG A O 1
ATOM 3104 N N . THR A 1 406 ? 16.068 13.007 -17.139 1.00 79.81 406 THR A N 1
ATOM 3105 C CA . THR A 1 406 ? 15.673 12.797 -18.537 1.00 79.81 406 THR A CA 1
ATOM 3106 C C . THR A 1 406 ? 16.893 12.603 -19.420 1.00 79.81 406 THR A C 1
ATOM 3108 O O . THR A 1 406 ? 16.986 11.579 -20.093 1.00 79.81 406 THR A O 1
ATOM 3111 N N . VAL A 1 407 ? 17.856 13.526 -19.367 1.00 75.69 407 VAL A N 1
ATOM 3112 C CA . VAL A 1 407 ? 19.101 13.427 -20.143 1.00 75.69 407 VAL A CA 1
ATOM 3113 C C . VAL A 1 407 ? 19.826 12.122 -19.829 1.00 75.69 407 VAL A C 1
ATOM 3115 O O . VAL A 1 407 ? 20.191 11.405 -20.754 1.00 75.69 407 VAL A O 1
ATOM 3118 N N . TYR A 1 408 ? 19.939 11.752 -18.552 1.00 76.69 408 TYR A N 1
ATOM 3119 C CA . TYR A 1 408 ? 20.521 10.474 -18.142 1.00 76.69 408 TYR A CA 1
ATOM 3120 C C . TYR A 1 408 ? 19.798 9.258 -18.731 1.00 76.69 408 TYR A C 1
ATOM 3122 O O . TYR A 1 408 ? 20.428 8.394 -19.338 1.00 76.69 408 TYR A O 1
ATOM 3130 N N . CYS A 1 409 ? 18.475 9.179 -18.599 1.00 75.75 409 CYS A N 1
ATOM 3131 C CA . CYS A 1 409 ? 17.736 8.005 -19.057 1.00 75.75 409 CYS A CA 1
ATOM 3132 C C . CYS A 1 409 ? 17.754 7.868 -20.589 1.00 75.75 409 CYS A C 1
ATOM 3134 O O . CYS A 1 409 ? 17.867 6.755 -21.101 1.00 75.75 409 CYS A O 1
ATOM 3136 N N . VAL A 1 410 ? 17.665 8.983 -21.318 1.00 75.31 410 VAL A N 1
ATOM 3137 C CA . VAL A 1 410 ? 17.680 8.994 -22.789 1.00 75.31 410 VAL A CA 1
ATOM 3138 C C . VAL A 1 410 ? 19.092 8.704 -23.322 1.00 75.31 410 VAL A C 1
ATOM 3140 O O . VAL A 1 410 ? 19.232 7.947 -24.283 1.00 75.31 410 VAL A O 1
ATOM 3143 N N . ALA A 1 411 ? 20.134 9.208 -22.650 1.00 72.81 411 ALA A N 1
ATOM 3144 C CA . ALA A 1 411 ? 21.535 8.883 -22.922 1.00 72.81 411 ALA A CA 1
ATOM 3145 C C . ALA A 1 411 ? 21.819 7.383 -22.806 1.00 72.81 411 ALA A C 1
ATOM 3147 O O . ALA A 1 411 ? 22.360 6.785 -23.733 1.00 72.81 411 ALA A O 1
ATOM 3148 N N . CYS A 1 412 ? 21.404 6.759 -21.698 1.00 71.12 412 CYS A N 1
ATOM 3149 C CA . CYS A 1 412 ? 21.597 5.326 -21.474 1.00 71.12 412 CYS A CA 1
ATOM 3150 C C . CYS A 1 412 ? 20.887 4.448 -22.516 1.00 71.12 412 CYS A C 1
ATOM 3152 O O . CYS A 1 412 ? 21.325 3.335 -22.790 1.00 71.12 412 CYS A O 1
ATOM 3154 N N . LEU A 1 413 ? 19.804 4.941 -23.116 1.00 69.31 413 LEU A N 1
ATOM 3155 C CA . LEU A 1 413 ? 19.090 4.248 -24.187 1.00 69.31 413 LEU A CA 1
ATOM 3156 C C . LEU A 1 413 ? 19.657 4.505 -25.592 1.00 69.31 413 LEU A C 1
ATOM 3158 O O . LEU A 1 413 ? 19.190 3.892 -26.554 1.00 69.31 413 LEU A O 1
ATOM 3162 N N . GLY A 1 414 ? 20.640 5.398 -25.720 1.00 66.44 414 GLY A N 1
ATOM 3163 C CA . GLY A 1 414 ? 21.299 5.715 -26.983 1.00 66.44 414 GLY A CA 1
ATOM 3164 C C . GLY A 1 414 ? 20.426 6.453 -28.004 1.00 66.44 414 GLY A C 1
ATOM 3165 O O . GLY A 1 414 ? 20.719 6.385 -29.196 1.00 66.44 414 GLY A O 1
ATOM 3166 N N . ALA A 1 415 ? 19.362 7.139 -27.572 1.00 64.62 415 ALA A N 1
ATOM 3167 C CA . ALA A 1 415 ? 18.491 7.886 -28.481 1.00 64.62 415 ALA A CA 1
ATOM 3168 C C . ALA A 1 415 ? 19.177 9.164 -29.011 1.00 64.62 415 ALA A C 1
ATOM 3170 O O . ALA A 1 415 ? 19.918 9.837 -28.298 1.00 64.62 415 ALA A O 1
ATOM 3171 N N . SER A 1 416 ? 18.922 9.526 -30.271 1.00 59.75 416 SER A N 1
ATOM 3172 C CA . SER A 1 416 ? 19.581 10.652 -30.957 1.00 59.75 416 SER A CA 1
ATOM 3173 C C . SER A 1 416 ? 19.077 12.042 -30.532 1.00 59.75 416 SER A C 1
ATOM 3175 O O . SER A 1 416 ? 19.719 13.046 -30.824 1.00 59.75 416 SER A O 1
ATOM 3177 N N . SER A 1 417 ? 17.948 12.118 -29.821 1.00 59.72 417 SER A N 1
ATOM 3178 C CA . SER A 1 417 ? 17.265 13.358 -29.409 1.00 59.72 417 SER A CA 1
ATOM 3179 C C . SER A 1 417 ? 17.859 14.044 -28.163 1.00 59.72 417 SER A C 1
ATOM 3181 O O . SER A 1 417 ? 17.338 15.059 -27.706 1.00 59.72 417 SER A O 1
ATOM 3183 N N . VAL A 1 418 ? 18.960 13.524 -27.606 1.00 60.00 418 VAL A N 1
ATOM 3184 C CA . VAL A 1 418 ? 19.545 13.955 -26.315 1.00 60.00 418 VAL A CA 1
ATOM 3185 C C . VAL A 1 418 ? 20.125 15.378 -26.348 1.00 60.00 418 VAL A C 1
ATOM 3187 O O . VAL A 1 418 ? 20.123 16.077 -25.333 1.00 60.00 418 VAL A O 1
ATOM 3190 N N . LEU A 1 419 ? 20.598 15.833 -27.511 1.00 57.91 419 LEU A N 1
ATOM 3191 C CA . LEU A 1 419 ? 21.389 17.064 -27.651 1.00 57.91 419 LEU A CA 1
ATOM 3192 C C . LEU A 1 419 ? 20.598 18.342 -27.348 1.00 57.91 419 LEU A C 1
ATOM 3194 O O . LEU A 1 419 ? 21.100 19.228 -26.657 1.00 57.91 419 LEU A O 1
ATOM 3198 N N . GLY A 1 420 ? 19.345 18.431 -27.807 1.00 60.88 420 GLY A N 1
ATOM 3199 C CA . GLY A 1 420 ? 18.481 19.586 -27.523 1.00 60.88 420 GLY A CA 1
ATOM 3200 C C . GLY A 1 420 ? 18.133 19.720 -26.035 1.00 60.88 420 GLY A C 1
ATOM 3201 O O . GLY A 1 420 ? 17.914 20.823 -25.536 1.00 60.88 420 GLY A O 1
ATOM 3202 N N . SER A 1 421 ? 18.147 18.600 -25.313 1.00 64.06 421 SER A N 1
ATOM 3203 C CA . SER A 1 421 ? 17.731 18.483 -23.913 1.00 64.06 421 SER A CA 1
ATOM 3204 C C . SER A 1 421 ? 18.863 18.666 -22.905 1.00 64.06 421 SER A C 1
ATOM 3206 O O . SER A 1 421 ? 18.610 19.085 -21.776 1.00 64.06 421 SER A O 1
ATOM 3208 N N . LEU A 1 422 ? 20.114 18.432 -23.312 1.00 63.91 422 LEU A N 1
ATOM 3209 C CA . LEU A 1 422 ? 21.312 18.697 -22.506 1.00 63.91 422 LEU A CA 1
ATOM 3210 C C . LEU A 1 422 ? 21.386 20.154 -22.037 1.00 63.91 422 LEU A C 1
ATOM 3212 O O . LEU A 1 422 ? 21.635 20.416 -20.862 1.00 63.91 422 LEU A O 1
ATOM 3216 N N . ARG A 1 423 ? 21.056 21.104 -22.918 1.00 64.00 423 ARG A N 1
ATOM 3217 C CA . ARG A 1 423 ? 21.024 22.540 -22.585 1.00 64.00 423 ARG A CA 1
ATOM 3218 C C . ARG A 1 423 ? 19.994 22.894 -21.508 1.00 64.00 423 ARG A C 1
ATOM 3220 O O . ARG A 1 423 ? 20.178 23.870 -20.789 1.00 64.00 423 ARG A O 1
ATOM 3227 N N . LEU A 1 424 ? 18.915 22.116 -21.381 1.00 64.25 424 LEU A N 1
ATOM 3228 C CA . LEU A 1 424 ? 17.902 22.315 -20.338 1.00 64.25 424 LEU A CA 1
ATOM 3229 C C . LEU A 1 424 ? 18.355 21.769 -18.976 1.00 64.25 424 LEU A C 1
ATOM 3231 O O . LEU A 1 424 ? 17.955 22.321 -17.953 1.00 64.25 424 LEU A O 1
ATOM 3235 N N . ALA A 1 425 ? 19.184 20.720 -18.962 1.00 63.25 425 ALA A N 1
ATOM 3236 C CA . ALA A 1 425 ? 19.719 20.109 -17.744 1.00 63.25 425 ALA A CA 1
ATOM 3237 C C . ALA A 1 425 ? 20.890 20.895 -17.129 1.00 63.25 425 ALA A C 1
ATOM 3239 O O . ALA A 1 425 ? 21.087 20.843 -15.921 1.00 63.25 425 ALA A O 1
ATOM 3240 N N . LEU A 1 426 ? 21.624 21.662 -17.940 1.00 62.69 426 LEU A N 1
ATOM 3241 C CA . LEU A 1 426 ? 22.816 22.432 -17.551 1.00 62.69 426 LEU A CA 1
ATOM 3242 C C . LEU A 1 426 ? 22.508 23.795 -16.901 1.00 62.69 426 LEU A C 1
ATOM 3244 O O . LEU A 1 426 ? 23.234 24.770 -17.086 1.00 62.69 426 LEU A O 1
ATOM 3248 N N . ARG A 1 427 ? 21.405 23.903 -16.155 1.00 62.41 427 ARG A N 1
ATOM 3249 C CA . ARG A 1 427 ? 21.077 25.138 -15.424 1.00 62.41 427 ARG A CA 1
ATOM 3250 C C . ARG A 1 427 ? 21.824 25.191 -14.081 1.00 62.41 427 ARG A C 1
ATOM 3252 O O . ARG A 1 427 ? 21.990 24.150 -13.449 1.00 62.41 427 ARG A O 1
ATOM 3259 N N . PRO A 1 428 ? 22.232 26.384 -13.608 1.00 55.53 428 PRO A N 1
ATOM 3260 C CA . PRO A 1 428 ? 22.954 26.518 -12.344 1.00 55.53 428 PRO A CA 1
ATOM 3261 C C . PRO A 1 428 ? 22.100 26.070 -11.145 1.00 55.53 428 PRO A C 1
ATOM 3263 O O . PRO A 1 428 ? 20.914 26.399 -11.072 1.00 55.53 428 PRO A O 1
ATOM 3266 N N . GLY A 1 429 ? 22.723 25.363 -10.192 1.00 66.50 429 GLY A N 1
ATOM 3267 C CA . GLY A 1 429 ? 22.099 24.949 -8.923 1.00 66.50 429 GLY A CA 1
ATOM 3268 C C . GLY A 1 429 ? 21.855 23.445 -8.730 1.00 66.50 429 GLY A C 1
ATOM 3269 O O . GLY A 1 429 ? 20.988 23.089 -7.935 1.00 66.50 429 GLY A O 1
ATOM 3270 N N . LEU A 1 430 ? 22.587 22.571 -9.430 1.00 67.50 430 LEU A N 1
ATOM 3271 C CA . LEU A 1 430 ? 22.456 21.114 -9.294 1.00 67.50 430 LEU A CA 1
ATOM 3272 C C . LEU A 1 430 ? 22.925 20.602 -7.922 1.00 67.50 430 LEU A C 1
ATOM 3274 O O . LEU A 1 430 ? 23.927 21.052 -7.364 1.00 67.50 430 LEU A O 1
ATOM 3278 N N . THR A 1 431 ? 22.219 19.607 -7.391 1.00 76.56 431 THR A N 1
ATOM 3279 C CA . THR A 1 431 ? 22.672 18.825 -6.234 1.00 76.56 431 THR A CA 1
ATOM 3280 C C . THR A 1 431 ? 23.775 17.841 -6.632 1.00 76.56 431 THR A C 1
ATOM 3282 O O . THR A 1 431 ? 23.868 17.425 -7.781 1.00 76.56 431 THR A O 1
ATOM 3285 N N . ALA A 1 432 ? 24.563 17.360 -5.663 1.00 70.19 432 ALA A N 1
ATOM 3286 C CA . ALA A 1 432 ? 25.623 16.376 -5.923 1.00 70.19 432 ALA A CA 1
ATOM 3287 C C . ALA A 1 432 ? 25.124 15.091 -6.623 1.00 70.19 432 ALA A C 1
ATOM 3289 O O . ALA A 1 432 ? 25.845 14.487 -7.418 1.00 70.19 432 ALA A O 1
ATOM 3290 N N . VAL A 1 433 ? 23.882 14.675 -6.347 1.00 70.50 433 VAL A N 1
ATOM 3291 C CA . VAL A 1 433 ? 23.259 13.508 -6.992 1.00 70.50 433 VAL A CA 1
ATOM 3292 C C . VAL A 1 433 ? 22.931 13.808 -8.453 1.00 70.50 433 VAL A C 1
ATOM 3294 O O . VAL A 1 433 ? 23.213 12.985 -9.320 1.00 70.50 433 VAL A O 1
ATOM 3297 N N . GLU A 1 434 ? 22.372 14.983 -8.732 1.00 71.62 434 GLU A N 1
ATOM 3298 C CA . GLU A 1 434 ? 22.051 15.425 -10.091 1.00 71.62 434 GLU A CA 1
ATOM 3299 C C . GLU A 1 434 ? 23.323 15.629 -10.920 1.00 71.62 434 GLU A C 1
ATOM 3301 O O . GLU A 1 434 ? 23.406 15.130 -12.041 1.00 71.62 434 GLU A O 1
ATOM 3306 N N . SER A 1 435 ? 24.361 16.243 -10.348 1.00 70.06 435 SER A N 1
ATOM 3307 C CA . SER A 1 435 ? 25.674 16.363 -10.990 1.00 70.06 435 SER A CA 1
ATOM 3308 C C . SER A 1 435 ? 26.257 14.990 -11.334 1.00 70.06 435 SER A C 1
ATOM 3310 O O . SER A 1 435 ? 26.711 14.772 -12.454 1.00 70.06 435 SER A O 1
ATOM 3312 N N . SER A 1 436 ? 26.189 14.019 -10.415 1.00 71.06 436 SER A N 1
ATOM 3313 C CA . SER A 1 436 ? 26.669 12.651 -10.664 1.00 71.06 436 SER A CA 1
ATOM 3314 C C . SER A 1 436 ? 25.884 11.941 -11.777 1.00 71.06 436 SER A C 1
ATOM 3316 O O . SER A 1 436 ? 26.482 11.286 -12.637 1.00 71.06 436 SER A O 1
ATOM 3318 N N . GLN A 1 437 ? 24.557 12.090 -11.802 1.00 71.38 437 GLN A N 1
ATOM 3319 C CA . GLN A 1 437 ? 23.709 11.535 -12.861 1.00 71.38 437 GLN A CA 1
ATOM 3320 C C . GLN A 1 437 ? 24.020 12.164 -14.220 1.00 71.38 437 GLN A C 1
ATOM 3322 O O . GLN A 1 437 ? 24.123 11.441 -15.211 1.00 71.38 437 GLN A O 1
ATOM 3327 N N . LEU A 1 438 ? 24.222 13.481 -14.261 1.00 73.12 438 LEU A N 1
ATOM 3328 C CA . LEU A 1 438 ? 24.557 14.212 -15.478 1.00 73.12 438 LEU A CA 1
ATOM 3329 C C . LEU A 1 438 ? 25.938 13.823 -16.017 1.00 73.12 438 LEU A C 1
ATOM 3331 O O . LEU A 1 438 ? 26.064 13.532 -17.202 1.00 73.12 438 LEU A O 1
ATOM 3335 N N . ILE A 1 439 ? 26.949 13.719 -15.150 1.00 69.69 439 ILE A N 1
ATOM 3336 C CA . ILE A 1 439 ? 28.288 13.232 -15.522 1.00 69.69 439 ILE A CA 1
ATOM 3337 C C . ILE A 1 439 ? 28.201 11.814 -16.095 1.00 69.69 439 ILE A C 1
ATOM 3339 O O . ILE A 1 439 ? 28.791 11.524 -17.133 1.00 69.69 439 ILE A O 1
ATOM 3343 N N . THR A 1 440 ? 27.426 10.933 -15.457 1.00 68.75 440 THR A N 1
ATOM 3344 C CA . THR A 1 440 ? 27.233 9.559 -15.947 1.00 68.75 440 THR A CA 1
ATOM 3345 C C . THR A 1 440 ? 26.533 9.550 -17.308 1.00 68.75 440 THR A C 1
ATOM 3347 O O . THR A 1 440 ? 26.911 8.779 -18.189 1.00 68.75 440 THR A O 1
ATOM 3350 N N . ALA A 1 441 ? 25.542 10.424 -17.509 1.00 67.94 441 ALA A N 1
ATOM 3351 C CA . ALA A 1 441 ? 24.864 10.593 -18.791 1.00 67.94 441 ALA A CA 1
ATOM 3352 C C . ALA A 1 441 ? 25.850 11.011 -19.887 1.00 67.94 441 ALA A C 1
ATOM 3354 O O . ALA A 1 441 ? 25.925 10.357 -20.922 1.00 67.94 441 ALA A O 1
ATOM 3355 N N . LEU A 1 442 ? 26.643 12.054 -19.627 1.00 68.12 442 LEU A N 1
ATOM 3356 C CA . LEU A 1 442 ? 27.658 12.579 -20.541 1.00 68.12 442 LEU A CA 1
ATOM 3357 C C . LEU A 1 442 ? 28.708 11.521 -20.895 1.00 68.12 442 LEU A C 1
ATOM 3359 O O . LEU A 1 442 ? 29.025 11.342 -22.069 1.00 68.12 442 LEU A O 1
ATOM 3363 N N . ALA A 1 443 ? 29.188 10.769 -19.902 1.00 68.31 443 ALA A N 1
ATOM 3364 C CA . ALA A 1 443 ? 30.117 9.666 -20.120 1.00 68.31 443 ALA A CA 1
ATOM 3365 C C . ALA A 1 443 ? 29.498 8.560 -20.989 1.00 68.31 443 ALA A C 1
ATOM 3367 O O . ALA A 1 443 ? 30.148 8.074 -21.908 1.00 68.31 443 ALA A O 1
ATOM 3368 N N . THR A 1 444 ? 28.233 8.203 -20.750 1.00 65.56 444 THR A N 1
ATOM 3369 C CA . THR A 1 444 ? 27.527 7.178 -21.539 1.00 65.56 444 THR A CA 1
ATOM 3370 C C . THR A 1 444 ? 27.324 7.632 -22.988 1.00 65.56 444 THR A C 1
ATOM 3372 O O . THR A 1 444 ? 27.580 6.868 -23.913 1.00 65.56 444 THR A O 1
ATOM 3375 N N . ILE A 1 445 ? 26.938 8.896 -23.208 1.00 64.31 445 ILE A N 1
ATOM 3376 C CA . ILE A 1 445 ? 26.814 9.489 -24.553 1.00 64.31 445 ILE A CA 1
ATOM 3377 C C . ILE A 1 445 ? 28.151 9.422 -25.295 1.00 64.31 445 ILE A C 1
ATOM 3379 O O . ILE A 1 445 ? 28.181 9.077 -26.474 1.00 64.31 445 ILE A O 1
ATOM 3383 N N . HIS A 1 446 ? 29.245 9.757 -24.607 1.00 61.78 446 HIS A N 1
ATOM 3384 C CA . HIS A 1 446 ? 30.573 9.840 -25.205 1.00 61.78 446 HIS A CA 1
ATOM 3385 C C . HIS A 1 446 ? 31.194 8.464 -25.488 1.00 61.78 446 HIS A C 1
ATOM 3387 O O . HIS A 1 446 ? 31.848 8.294 -26.513 1.00 61.78 446 HIS A O 1
ATOM 3393 N N . LEU A 1 447 ? 30.988 7.483 -24.602 1.00 60.81 447 LEU A N 1
ATOM 3394 C CA . LEU A 1 447 ? 31.599 6.153 -24.704 1.00 60.81 447 LEU A CA 1
ATOM 3395 C C . LEU A 1 447 ? 30.806 5.190 -25.596 1.00 60.81 447 LEU A C 1
ATOM 3397 O O . LEU A 1 447 ? 31.410 4.465 -26.384 1.00 60.81 447 LEU A O 1
ATOM 3401 N N . ASP A 1 448 ? 29.474 5.188 -25.502 1.00 54.34 448 ASP A N 1
ATOM 3402 C CA . ASP A 1 448 ? 28.633 4.181 -26.167 1.00 54.34 448 ASP A CA 1
ATOM 3403 C C . ASP A 1 448 ? 28.016 4.670 -27.488 1.00 54.34 448 ASP A C 1
ATOM 3405 O O . ASP A 1 448 ? 27.414 3.881 -28.220 1.00 54.34 448 ASP A O 1
ATOM 3409 N N . ASN A 1 449 ? 28.150 5.959 -27.825 1.00 52.69 449 ASN A N 1
ATOM 3410 C CA . ASN A 1 449 ? 27.510 6.545 -29.004 1.00 52.69 449 ASN A CA 1
ATOM 3411 C C . ASN A 1 449 ? 28.457 7.485 -29.787 1.00 52.69 449 ASN A C 1
ATOM 3413 O O . ASN A 1 449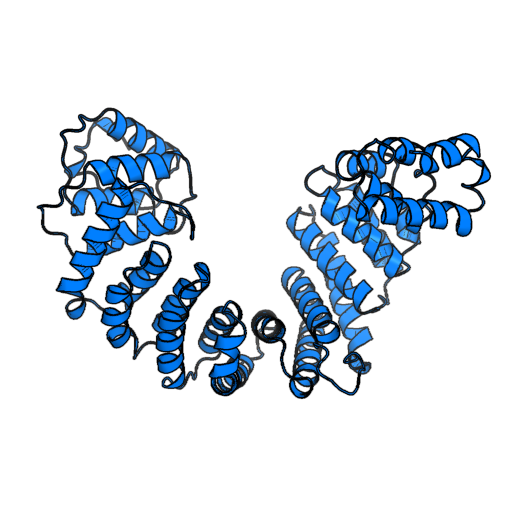 ? 28.262 8.704 -29.810 1.00 52.69 449 ASN A O 1
ATOM 3417 N N . PRO A 1 450 ? 29.461 6.939 -30.505 1.00 49.31 450 PRO A N 1
ATOM 3418 C CA . PRO A 1 450 ? 30.475 7.729 -31.218 1.00 49.31 450 PRO A CA 1
ATOM 3419 C C . PRO A 1 450 ? 29.907 8.619 -32.340 1.00 49.31 450 PRO A C 1
ATOM 3421 O O . PRO A 1 450 ? 30.583 9.514 -32.823 1.00 49.31 450 PRO A O 1
ATOM 3424 N N . ARG A 1 451 ? 28.646 8.421 -32.753 1.00 44.19 451 ARG A N 1
ATOM 3425 C CA . ARG A 1 451 ? 27.954 9.323 -33.695 1.00 44.19 451 ARG A CA 1
ATOM 3426 C C . ARG A 1 451 ? 27.400 10.590 -33.034 1.00 44.19 451 ARG A C 1
ATOM 3428 O O . ARG A 1 451 ? 27.174 11.572 -33.727 1.00 44.19 451 ARG A O 1
ATOM 3435 N N . ILE A 1 452 ? 27.162 10.569 -31.719 1.00 46.19 452 ILE A N 1
ATOM 3436 C CA . ILE A 1 452 ? 26.696 11.735 -30.949 1.00 46.19 452 ILE A CA 1
ATOM 3437 C C . ILE A 1 452 ? 27.898 12.566 -30.463 1.00 46.19 452 ILE A C 1
ATOM 3439 O O . ILE A 1 452 ? 27.788 13.790 -30.343 1.00 46.19 452 ILE A O 1
ATOM 3443 N N . SER A 1 453 ? 29.072 11.949 -30.263 1.00 45.62 453 SER A N 1
ATOM 3444 C CA . SER A 1 453 ? 30.306 12.680 -29.927 1.00 45.62 453 SER A CA 1
ATOM 3445 C C . SER A 1 453 ? 30.745 13.664 -31.012 1.00 45.62 453 SER A C 1
ATOM 3447 O O . SER A 1 453 ? 31.343 14.679 -30.679 1.00 45.62 453 SER A O 1
ATOM 3449 N N . ASP A 1 454 ? 30.389 13.420 -32.277 1.00 44.59 454 ASP A N 1
ATOM 3450 C CA . ASP A 1 454 ? 30.679 14.335 -33.393 1.00 44.59 454 ASP A CA 1
ATOM 3451 C C . ASP A 1 454 ? 29.779 15.588 -33.401 1.00 44.59 454 ASP A C 1
ATOM 3453 O O . ASP A 1 454 ? 30.047 16.550 -34.118 1.00 44.59 454 ASP A O 1
ATOM 3457 N N . THR A 1 455 ? 28.708 15.595 -32.600 1.00 43.72 455 THR A N 1
ATOM 3458 C CA . THR A 1 455 ? 27.713 16.684 -32.541 1.00 43.72 455 THR A CA 1
ATOM 3459 C C . THR A 1 455 ? 27.758 17.521 -31.264 1.00 43.72 455 THR A C 1
ATOM 3461 O O . THR A 1 455 ? 27.201 18.618 -31.240 1.00 43.72 455 THR A O 1
ATOM 3464 N N . LEU A 1 456 ? 28.427 17.046 -30.210 1.00 49.25 456 LEU A N 1
ATOM 3465 C CA . LEU A 1 456 ? 28.775 17.870 -29.053 1.00 49.25 456 LEU A CA 1
ATOM 3466 C C . LEU A 1 456 ? 30.086 18.577 -29.375 1.00 49.25 456 LEU A C 1
ATOM 3468 O O . LEU A 1 456 ? 31.141 17.945 -29.393 1.00 49.25 456 LEU A O 1
ATOM 3472 N N . SER A 1 457 ? 30.032 19.885 -29.639 1.00 56.00 457 SER A N 1
ATOM 3473 C CA . SER A 1 457 ? 31.273 20.645 -29.752 1.00 56.00 457 SER A CA 1
ATOM 3474 C C . SER A 1 457 ? 32.055 20.498 -28.441 1.00 56.00 457 SER A C 1
ATOM 3476 O O . SER A 1 457 ? 31.474 20.454 -27.351 1.00 56.00 457 SER A O 1
ATOM 3478 N N . ARG A 1 458 ? 33.384 20.397 -28.535 1.00 52.41 458 ARG A N 1
ATOM 3479 C CA . ARG A 1 458 ? 34.262 20.349 -27.356 1.00 52.41 458 ARG A CA 1
ATOM 3480 C C . ARG A 1 458 ? 33.968 21.512 -26.399 1.00 52.41 458 ARG A C 1
ATOM 3482 O O . ARG A 1 458 ? 34.042 21.324 -25.192 1.00 52.41 458 ARG A O 1
ATOM 3489 N N . ASP A 1 459 ? 33.565 22.656 -26.945 1.00 53.91 459 ASP A N 1
ATOM 3490 C CA . ASP A 1 459 ? 33.210 23.862 -26.202 1.00 53.91 459 ASP A CA 1
ATOM 3491 C C . ASP A 1 459 ? 31.882 23.722 -25.437 1.00 53.91 459 ASP A C 1
ATOM 3493 O O . ASP A 1 459 ? 31.808 24.151 -24.287 1.00 53.91 459 ASP A O 1
ATOM 3497 N N . ASP A 1 460 ? 30.854 23.073 -26.002 1.00 52.69 460 ASP A N 1
ATOM 3498 C CA . ASP A 1 460 ? 29.593 22.791 -25.290 1.00 52.69 460 ASP A CA 1
ATOM 3499 C C . ASP A 1 460 ? 29.822 21.824 -24.112 1.00 52.69 460 ASP A C 1
ATOM 3501 O O . ASP A 1 460 ? 29.247 22.006 -23.039 1.00 52.69 460 ASP A O 1
ATOM 3505 N N . LEU A 1 461 ? 30.679 20.809 -24.292 1.00 54.72 461 LEU A N 1
ATOM 3506 C CA . LEU A 1 461 ? 31.022 19.842 -23.240 1.00 54.72 461 LEU A CA 1
ATOM 3507 C C . LEU A 1 461 ? 31.908 20.467 -22.148 1.00 54.72 461 LEU A C 1
ATOM 3509 O O . LEU A 1 461 ? 31.718 20.190 -20.968 1.00 54.72 461 LEU A O 1
ATOM 3513 N N . GLN A 1 462 ? 32.859 21.320 -22.538 1.00 55.41 462 GLN A N 1
ATOM 3514 C CA . GLN A 1 462 ? 33.726 22.059 -21.620 1.00 55.41 462 GLN A CA 1
ATOM 3515 C C . GLN A 1 462 ? 32.908 23.056 -20.788 1.00 55.41 462 GLN A C 1
ATOM 3517 O O . GLN A 1 462 ? 32.981 23.031 -19.567 1.00 55.41 462 GLN A O 1
ATOM 3522 N N . THR A 1 463 ? 32.034 23.837 -21.430 1.00 55.41 463 THR A N 1
ATOM 3523 C CA . THR A 1 463 ? 31.114 24.763 -20.745 1.00 55.41 463 THR A CA 1
ATOM 3524 C C . THR A 1 463 ? 30.193 24.024 -19.769 1.00 55.41 463 THR A C 1
ATOM 3526 O O . THR A 1 463 ? 29.877 24.541 -18.704 1.00 55.41 463 THR A O 1
ATOM 3529 N N . ALA A 1 464 ? 29.772 22.804 -20.116 1.00 50.88 464 ALA A N 1
ATOM 3530 C CA . ALA A 1 464 ? 28.942 21.954 -19.268 1.00 50.88 464 ALA A CA 1
ATOM 3531 C C . ALA A 1 464 ? 29.672 21.366 -18.049 1.00 50.88 464 ALA A C 1
ATOM 3533 O O . ALA A 1 464 ? 29.020 21.066 -17.055 1.00 50.88 464 ALA A O 1
ATOM 3534 N N . LEU A 1 465 ? 30.985 21.143 -18.149 1.00 53.50 465 LEU A N 1
ATOM 3535 C CA . LEU A 1 465 ? 31.828 20.646 -17.057 1.00 53.50 465 LEU A CA 1
ATOM 3536 C C . LEU A 1 465 ? 32.356 21.777 -16.161 1.00 53.50 465 LEU A C 1
ATOM 3538 O O . LEU A 1 465 ? 32.665 21.525 -14.998 1.00 53.50 465 LEU A O 1
ATOM 3542 N N . ASP A 1 466 ? 32.482 22.988 -16.708 1.00 56.22 466 ASP A N 1
ATOM 3543 C CA . ASP A 1 466 ? 32.926 24.185 -15.989 1.00 56.22 466 ASP A CA 1
ATOM 3544 C C . ASP A 1 466 ? 31.796 24.827 -15.144 1.00 56.22 466 ASP A C 1
ATOM 3546 O O . ASP A 1 466 ? 32.090 25.533 -14.175 1.00 56.22 466 ASP A O 1
ATOM 3550 N N . LEU A 1 467 ? 30.523 24.596 -15.508 1.00 47.38 467 LEU A N 1
ATOM 3551 C CA . LEU A 1 467 ? 29.304 24.951 -14.751 1.00 47.38 467 LEU A CA 1
ATOM 3552 C C . LEU A 1 467 ? 28.989 23.923 -13.657 1.00 47.38 467 LEU A C 1
ATOM 3554 O O . LEU A 1 467 ? 28.547 24.367 -12.568 1.00 47.38 467 LEU A O 1
#